Protein 2IV9 (pdb70)

Structure (mmCIF, N/CA/C/O backbone):
data_2IV9
#
_entry.id   2IV9
#
_cell.length_a   58.498
_cell.length_b   72.180
_cell.length_c   116.431
_cell.angle_alpha   90.00
_cell.angle_beta   90.00
_cell.angle_gamma   90.00
#
_symmetry.space_group_name_H-M   'P 21 21 21'
#
loop_
_entity.id
_entity.type
_entity.pdbx_description
1 polymer 'AP-2 COMPLEX SUBUNIT BETA-2'
2 polymer 'EPIDERMAL GROWTH FACTOR RECEPTOR SUBSTRATE 15 ISOFORM B'
3 non-polymer 'SULFATE ION'
4 water water
#
loop_
_atom_site.group_PDB
_atom_site.id
_atom_site.type_symbol
_atom_site.label_atom_id
_atom_site.label_alt_id
_atom_site.label_comp_id
_atom_site.label_asym_id
_atom_site.label_entity_id
_atom_site.label_seq_id
_atom_site.pdbx_PDB_ins_code
_atom_site.Cartn_x
_atom_site.Cartn_y
_atom_site.Cartn_z
_atom_site.occupancy
_atom_site.B_iso_or_equiv
_atom_site.auth_seq_id
_atom_site.auth_comp_id
_atom_site.auth_asym_id
_atom_site.auth_atom_id
_atom_site.pdbx_PDB_model_num
ATOM 1 N N . MET A 1 3 ? -9.746 15.217 -35.955 1.00 57.23 702 MET A N 1
ATOM 2 C CA . MET A 1 3 ? -10.957 15.754 -35.269 1.00 57.25 702 MET A CA 1
ATOM 3 C C . MET A 1 3 ? -12.173 14.900 -35.591 1.00 56.67 702 MET A C 1
ATOM 4 O O . MET A 1 3 ? -12.402 14.560 -36.747 1.00 56.58 702 MET A O 1
ATOM 9 N N . ALA A 1 4 ? -12.958 14.576 -34.567 1.00 56.17 703 ALA A N 1
ATOM 10 C CA . ALA A 1 4 ? -14.110 13.682 -34.718 1.00 55.39 703 ALA A CA 1
ATOM 11 C C . ALA A 1 4 ? -15.346 14.234 -34.009 1.00 54.93 703 ALA A C 1
ATOM 12 O O . ALA A 1 4 ? -15.210 14.939 -33.006 1.00 54.83 703 ALA A O 1
ATOM 14 N N . PRO A 1 5 ? -16.558 13.933 -34.533 1.00 54.40 704 PRO A N 1
ATOM 15 C CA . PRO A 1 5 ? -17.781 14.286 -33.804 1.00 53.89 704 PRO A CA 1
ATOM 16 C C . PRO A 1 5 ? -17.779 13.621 -32.428 1.00 53.32 704 PRO A C 1
ATOM 17 O O . PRO A 1 5 ? -17.409 12.447 -32.302 1.00 53.15 704 PRO A O 1
ATOM 21 N N . GLY A 1 6 ? -18.169 14.382 -31.409 1.00 52.31 705 GLY A N 1
ATOM 22 C CA . GLY A 1 6 ? -17.960 13.969 -30.031 1.00 50.75 705 GLY A CA 1
ATOM 23 C C . GLY A 1 6 ? -16.786 14.738 -29.447 1.00 49.78 705 GLY A C 1
ATOM 24 O O . GLY A 1 6 ? -16.813 15.137 -28.275 1.00 50.08 705 GLY A O 1
ATOM 25 N N . GLY A 1 7 ? -15.754 14.943 -30.269 1.00 48.10 706 GLY A N 1
ATOM 26 C CA . GLY A 1 7 ? -14.600 15.738 -29.877 1.00 46.10 706 GLY A CA 1
ATOM 27 C C . GLY A 1 7 ? -13.371 14.918 -29.550 1.00 44.76 706 GLY A C 1
ATOM 28 O O . GLY A 1 7 ? -13.230 13.776 -30.009 1.00 44.97 706 GLY A O 1
ATOM 29 N N . TYR A 1 8 ? -12.486 15.511 -28.752 1.00 42.89 707 TYR A N 1
ATOM 30 C CA . TYR A 1 8 ? -11.218 14.895 -28.411 1.00 41.41 707 TYR A CA 1
ATOM 31 C C . TYR A 1 8 ? -11.354 13.766 -27.389 1.00 40.06 707 TYR A C 1
ATOM 32 O O . TYR A 1 8 ? -11.848 13.970 -26.272 1.00 39.00 707 TYR A O 1
ATOM 41 N N . VAL A 1 9 ? -10.890 12.586 -27.789 1.00 38.58 708 VAL A N 1
ATOM 42 C CA . VAL A 1 9 ? -10.813 11.432 -26.905 1.00 37.38 708 VAL A CA 1
ATOM 43 C C . VAL A 1 9 ? -9.344 11.115 -26.678 1.00 37.18 708 VAL A C 1
ATOM 44 O O . VAL A 1 9 ? -8.590 10.928 -27.641 1.00 36.72 708 VAL A O 1
ATOM 48 N N . ALA A 1 10 ? -8.929 11.080 -25.411 1.00 36.11 709 ALA A N 1
ATOM 49 C CA . ALA A 1 10 ? -7.567 10.683 -25.074 1.00 36.16 709 ALA A CA 1
ATOM 50 C C . ALA A 1 10 ? -7.396 9.181 -25.303 1.00 35.99 709 ALA A C 1
ATOM 51 O O . ALA A 1 10 ? -8.355 8.422 -25.142 1.00 35.51 709 ALA A O 1
ATOM 53 N N . PRO A 1 11 ? -6.181 8.746 -25.709 1.00 35.99 710 PRO A N 1
ATOM 54 C CA . PRO A 1 11 ? -5.941 7.306 -25.794 1.00 35.98 710 PRO A CA 1
ATOM 55 C C . PRO A 1 11 ? -6.127 6.632 -24.436 1.00 35.30 710 PRO A C 1
ATOM 56 O O . PRO A 1 11 ? -5.968 7.282 -23.394 1.00 34.88 710 PRO A O 1
ATOM 60 N N . LYS A 1 12 ? -6.459 5.342 -24.465 1.00 34.80 711 LYS A N 1
ATOM 61 C CA . LYS A 1 12 ? -6.597 4.554 -23.252 1.00 34.49 711 LYS A CA 1
ATOM 62 C C . LYS A 1 12 ? -5.269 4.554 -22.494 1.00 34.39 711 LYS A C 1
ATOM 63 O O . LYS A 1 12 ? -4.194 4.459 -23.106 1.00 34.22 711 LYS A O 1
ATOM 69 N N . ALA A 1 13 ? -5.355 4.711 -21.177 1.00 32.84 712 ALA A N 1
ATOM 70 C CA . ALA A 1 13 ? -4.222 4.563 -20.273 1.00 32.64 712 ALA A CA 1
ATOM 71 C C . ALA A 1 13 ? -4.530 3.389 -19.344 1.00 32.41 712 ALA A C 1
ATOM 72 O O . ALA A 1 13 ? -5.700 3.146 -19.038 1.00 31.84 712 ALA A O 1
ATOM 74 N N . VAL A 1 14 ? -3.496 2.669 -18.896 1.00 32.00 713 VAL A N 1
ATOM 75 C CA . VAL A 1 14 ? -3.682 1.590 -17.920 1.00 31.82 713 VAL A CA 1
ATOM 76 C C . VAL A 1 14 ? -4.134 2.209 -16.600 1.00 31.49 713 VAL A C 1
ATOM 77 O O . VAL A 1 14 ? -3.442 3.051 -16.029 1.00 31.90 713 VAL A O 1
ATOM 81 N N . TRP A 1 15 ? -5.308 1.798 -16.139 1.00 30.17 714 TRP A N 1
ATOM 82 C CA . TRP A 1 15 ? -5.886 2.298 -14.889 1.00 29.89 714 TRP A CA 1
ATOM 83 C C . TRP A 1 15 ? -5.646 1.313 -13.749 1.00 29.62 714 TRP A C 1
ATOM 84 O O . TRP A 1 15 ? -5.404 1.720 -12.625 1.00 30.69 714 TRP A O 1
ATOM 95 N N . LEU A 1 16 ? -5.718 0.024 -14.062 1.00 30.53 715 LEU A N 1
ATOM 96 C CA . LEU A 1 16 ? -5.458 -1.048 -13.100 1.00 31.57 715 LEU A CA 1
ATOM 97 C C . LEU A 1 16 ? -4.510 -2.071 -13.747 1.00 32.31 715 LEU A C 1
ATOM 98 O O . LEU A 1 16 ? -4.921 -2.829 -14.636 1.00 32.68 715 LEU A O 1
ATOM 103 N N . PRO A 1 17 ? -3.234 -2.072 -13.326 1.00 33.77 716 PRO A N 1
ATOM 104 C CA . PRO A 1 17 ? -2.244 -3.024 -13.857 1.00 34.88 716 PRO A CA 1
ATOM 105 C C . PRO A 1 17 ? -2.522 -4.446 -13.357 1.00 35.86 716 PRO A C 1
ATOM 106 O O . PRO A 1 17 ? -2.922 -4.622 -12.207 1.00 36.21 716 PRO A O 1
ATOM 110 N N . ALA A 1 18 ? -2.326 -5.447 -14.215 1.00 37.37 717 ALA A N 1
ATOM 111 C CA . ALA A 1 18 ? -2.553 -6.855 -13.850 1.00 38.46 717 ALA A CA 1
ATOM 112 C C . ALA A 1 18 ? -1.823 -7.219 -12.560 1.00 39.56 717 ALA A C 1
ATOM 113 O O . ALA A 1 18 ? -2.304 -8.016 -11.754 1.00 40.02 717 ALA A O 1
ATOM 115 N N . VAL A 1 19 ? -0.671 -6.591 -12.371 1.00 41.10 718 VAL A N 1
ATOM 116 C CA . VAL A 1 19 ? 0.191 -6.794 -11.207 1.00 42.59 718 VAL A CA 1
ATOM 117 C C . VAL A 1 19 ? -0.486 -6.392 -9.890 1.00 43.07 718 VAL A C 1
ATOM 118 O O . VAL A 1 19 ? -0.235 -7.004 -8.848 1.00 43.44 718 VAL A O 1
ATOM 122 N N . LYS A 1 20 ? -1.339 -5.369 -9.936 1.00 43.22 719 LYS A N 1
ATOM 123 C CA . LYS A 1 20 ? -2.019 -4.906 -8.731 1.00 43.22 719 LYS A CA 1
ATOM 124 C C . LYS A 1 20 ? -3.374 -5.565 -8.513 1.00 43.08 719 LYS A C 1
ATOM 125 O O . LYS A 1 20 ? -4.008 -5.320 -7.487 1.00 43.63 719 LYS A O 1
ATOM 131 N N . ALA A 1 21 ? -3.813 -6.405 -9.454 1.00 42.52 720 ALA A N 1
ATOM 132 C CA . ALA A 1 21 ? -5.167 -6.972 -9.405 1.00 42.37 720 ALA A CA 1
ATOM 133 C C . ALA A 1 21 ? -5.239 -8.461 -9.727 1.00 42.05 720 ALA A C 1
ATOM 134 O O . ALA A 1 21 ? -6.221 -8.950 -10.302 1.00 41.63 720 ALA A O 1
ATOM 136 N N . LYS A 1 22 ? -4.185 -9.176 -9.344 1.00 42.22 721 LYS A N 1
ATOM 137 C CA . LYS A 1 22 ? -4.128 -10.626 -9.469 1.00 42.36 721 LYS A CA 1
ATOM 138 C C . LYS A 1 22 ? -4.447 -11.082 -10.896 1.00 41.45 721 LYS A C 1
ATOM 139 O O . LYS A 1 22 ? -5.175 -12.054 -11.104 1.00 41.86 721 LYS A O 1
ATOM 145 N N . GLY A 1 23 ? -3.901 -10.368 -11.880 1.00 40.38 722 GLY A N 1
ATOM 146 C CA . GLY A 1 23 ? -4.063 -10.753 -13.281 1.00 38.83 722 GLY A CA 1
ATOM 147 C C . GLY A 1 23 ? -5.041 -9.918 -14.090 1.00 38.07 722 GLY A C 1
ATOM 148 O O . GLY A 1 23 ? -4.981 -9.918 -15.328 1.00 37.70 722 GLY A O 1
ATOM 149 N N . LEU A 1 24 ? -5.948 -9.212 -13.412 1.00 36.25 723 LEU A N 1
ATOM 150 C CA . LEU A 1 24 ? -6.902 -8.352 -14.117 1.00 35.23 723 LEU A CA 1
ATOM 151 C C . LEU A 1 24 ? -6.239 -7.031 -14.496 1.00 34.59 723 LEU A C 1
ATOM 152 O O . LEU A 1 24 ? -5.774 -6.294 -13.613 1.00 34.62 723 LEU A O 1
ATOM 157 N N . GLU A 1 25 ? -6.196 -6.741 -15.801 1.00 33.62 724 GLU A N 1
ATOM 158 C CA . GLU A 1 25 ? -5.715 -5.450 -16.301 1.00 33.10 724 GLU A CA 1
ATOM 159 C C . GLU A 1 25 ? -6.851 -4.628 -16.912 1.00 31.74 724 GLU A C 1
ATOM 160 O O . GLU A 1 25 ? -7.573 -5.105 -17.786 1.00 31.89 724 GLU A O 1
ATOM 166 N N . ILE A 1 26 ? -7.006 -3.397 -16.440 1.00 31.06 725 ILE A N 1
ATOM 167 C CA . ILE A 1 26 ? -8.013 -2.494 -16.999 1.00 30.10 725 ILE A CA 1
ATOM 168 C C . ILE A 1 26 ? -7.357 -1.222 -17.521 1.00 29.19 725 ILE A C 1
ATOM 169 O O . ILE A 1 26 ? -6.637 -0.538 -16.786 1.00 28.48 725 ILE A O 1
ATOM 174 N N . SER A 1 27 ? -7.621 -0.924 -18.790 1.00 28.91 726 SER A N 1
ATOM 175 C CA A SER A 1 27 ? -7.214 0.339 -19.400 0.50 28.80 726 SER A CA 1
ATOM 176 C CA B SER A 1 27 ? -7.222 0.352 -19.382 0.50 28.95 726 SER A CA 1
ATOM 177 C C . SER A 1 27 ? -8.462 1.090 -19.854 1.00 28.77 726 SER A C 1
ATOM 178 O O . SER A 1 27 ? -9.461 0.474 -20.197 1.00 28.92 726 SER A O 1
ATOM 183 N N . GLY A 1 28 ? -8.397 2.412 -19.863 1.00 27.80 727 GLY A N 1
ATOM 184 C CA . GLY A 1 28 ? -9.602 3.166 -20.157 1.00 27.52 727 GLY A CA 1
ATOM 185 C C . GLY A 1 28 ? -9.424 4.582 -20.634 1.00 26.77 727 GLY A C 1
ATOM 186 O O . GLY A 1 28 ? -8.326 5.155 -20.583 1.00 26.99 727 GLY A O 1
ATOM 187 N N . THR A 1 29 ? -10.547 5.142 -21.074 1.00 26.03 728 THR A N 1
ATOM 188 C CA . THR A 1 29 ? -10.650 6.533 -21.461 1.00 25.79 728 THR A CA 1
ATOM 189 C C . THR A 1 29 ? -12.131 6.937 -21.302 1.00 25.17 728 THR A C 1
ATOM 190 O O . THR A 1 29 ? -12.974 6.105 -20.947 1.00 25.42 728 THR A O 1
ATOM 194 N N . PHE A 1 30 ? -12.441 8.201 -21.551 1.00 25.71 729 PHE A N 1
ATOM 195 C CA . PHE A 1 30 ? -13.830 8.675 -21.470 1.00 25.10 729 PHE A CA 1
ATOM 196 C C . PHE A 1 30 ? -14.204 9.292 -22.810 1.00 25.62 729 PHE A C 1
ATOM 197 O O . PHE A 1 30 ? -13.367 9.905 -23.474 1.00 24.62 729 PHE A O 1
ATOM 205 N N . THR A 1 31 ? -15.463 9.141 -23.200 1.00 27.17 730 THR A N 1
ATOM 206 C CA . THR A 1 31 ? -15.988 9.786 -24.412 1.00 29.00 730 THR A CA 1
ATOM 207 C C . THR A 1 31 ? -17.299 10.523 -24.113 1.00 30.22 730 THR A C 1
ATOM 208 O O . THR A 1 31 ? -17.963 10.250 -23.106 1.00 28.33 730 THR A O 1
ATOM 212 N N . HIS A 1 32 ? -17.659 11.442 -25.013 1.00 32.36 731 HIS A N 1
ATOM 213 C CA . HIS A 1 32 ? -18.945 12.128 -24.992 1.00 35.00 731 HIS A CA 1
ATOM 214 C C . HIS A 1 32 ? -19.453 12.098 -26.432 1.00 37.07 731 HIS A C 1
ATOM 215 O O . HIS A 1 32 ? -18.917 12.794 -27.304 1.00 37.65 731 HIS A O 1
ATOM 222 N N . ARG A 1 33 ? -20.442 11.246 -26.686 1.00 39.25 732 ARG A N 1
ATOM 223 C CA . ARG A 1 33 ? -20.939 11.001 -28.045 1.00 42.03 732 ARG A CA 1
ATOM 224 C C . ARG A 1 33 ? -22.452 11.114 -28.091 1.00 43.30 732 ARG A C 1
ATOM 225 O O . ARG A 1 33 ? -23.152 10.323 -27.457 1.00 44.07 732 ARG A O 1
ATOM 230 N N . GLN A 1 34 ? -22.945 12.099 -28.844 1.00 44.99 733 GLN A N 1
ATOM 231 C CA . GLN A 1 34 ? -24.387 12.299 -29.101 1.00 45.85 733 GLN A CA 1
ATOM 232 C C . GLN A 1 34 ? -25.231 12.412 -27.822 1.00 45.57 733 GLN A C 1
ATOM 233 O O . GLN A 1 34 ? -26.249 11.721 -27.678 1.00 45.77 733 GLN A O 1
ATOM 239 N N . GLY A 1 35 ? -24.805 13.284 -26.907 1.00 44.74 734 GLY A N 1
ATOM 240 C CA . GLY A 1 35 ? -25.465 13.436 -25.609 1.00 43.67 734 GLY A CA 1
ATOM 241 C C . GLY A 1 35 ? -24.878 12.585 -24.480 1.00 42.65 734 GLY A C 1
ATOM 242 O O . GLY A 1 35 ? -24.748 13.051 -23.340 1.00 44.23 734 GLY A O 1
ATOM 243 N N . HIS A 1 36 ? -24.490 11.350 -24.795 1.00 40.43 735 HIS A N 1
ATOM 244 C CA . HIS A 1 36 ? -24.127 10.373 -23.773 1.00 37.43 735 HIS A CA 1
ATOM 245 C C . HIS A 1 36 ? -22.637 10.353 -23.429 1.00 34.93 735 HIS A C 1
ATOM 246 O O . HIS A 1 36 ? -21.785 10.474 -24.304 1.00 33.67 735 HIS A O 1
ATOM 253 N N . ILE A 1 37 ? -22.356 10.176 -22.144 1.00 32.02 736 ILE A N 1
ATOM 254 C CA . ILE A 1 37 ? -20.996 10.014 -21.626 1.00 30.41 736 ILE A CA 1
ATOM 255 C C . ILE A 1 37 ? -20.737 8.529 -21.412 1.00 29.53 736 ILE A C 1
ATOM 256 O O . ILE A 1 37 ? -21.621 7.799 -20.930 1.00 28.25 736 ILE A O 1
ATOM 261 N N . TYR A 1 38 ? -19.530 8.089 -21.780 1.00 28.46 737 TYR A N 1
ATOM 262 C CA . TYR A 1 38 ? -19.118 6.703 -21.595 1.00 28.88 737 TYR A CA 1
ATOM 263 C C . TYR A 1 38 ? -17.731 6.605 -21.000 1.00 28.02 737 TYR A C 1
ATOM 264 O O . TYR A 1 38 ? -16.858 7.437 -21.297 1.00 27.73 737 TYR A O 1
ATOM 273 N N . MET A 1 39 ? -17.559 5.583 -20.166 1.00 27.63 738 MET A N 1
ATOM 274 C CA . MET A 1 39 ? -16.266 5.085 -19.750 1.00 28.58 738 MET A CA 1
ATOM 275 C C . MET A 1 39 ? -15.980 3.879 -20.658 1.00 28.56 738 MET A C 1
ATOM 276 O O . MET A 1 39 ? -16.637 2.834 -20.556 1.00 27.90 738 MET A O 1
ATOM 281 N N . GLU A 1 40 ? -15.025 4.062 -21.567 1.00 29.05 739 GLU A N 1
ATOM 282 C CA A GLU A 1 40 ? -14.633 3.043 -22.549 0.50 29.73 739 GLU A CA 1
ATOM 283 C CA B GLU A 1 40 ? -14.667 3.018 -22.527 0.50 29.78 739 GLU A CA 1
ATOM 284 C C . GLU A 1 40 ? -13.414 2.306 -22.028 1.00 29.95 739 GLU A C 1
ATOM 285 O O . GLU A 1 40 ? -12.350 2.900 -21.888 1.00 30.28 739 GLU A O 1
ATOM 296 N N . MET A 1 41 ? -13.577 1.024 -21.747 1.00 30.83 740 MET A N 1
ATOM 297 C CA . MET A 1 41 ? -12.569 0.244 -21.074 1.00 32.37 740 MET A CA 1
ATOM 298 C C . MET A 1 41 ? -12.196 -0.985 -21.861 1.00 32.62 740 MET A C 1
ATOM 299 O O . MET A 1 41 ? -12.959 -1.478 -22.684 1.00 32.84 740 MET A O 1
ATOM 304 N N . ASN A 1 42 ? -11.005 -1.482 -21.575 1.00 33.64 741 ASN A N 1
ATOM 305 C CA . ASN A 1 42 ? -10.588 -2.780 -22.047 1.00 34.27 741 ASN A CA 1
ATOM 306 C C . ASN A 1 42 ? -10.191 -3.577 -20.810 1.00 33.81 741 ASN A C 1
ATOM 307 O O . ASN A 1 42 ? -9.396 -3.107 -19.998 1.00 34.03 741 ASN A O 1
ATOM 312 N N . PHE A 1 43 ? -10.797 -4.747 -20.643 1.00 33.34 742 PHE A N 1
ATOM 313 C CA . PHE A 1 43 ? -10.481 -5.655 -19.556 1.00 33.44 742 PHE A CA 1
ATOM 314 C C . PHE A 1 43 ? -9.627 -6.778 -20.133 1.00 33.94 742 PHE A C 1
ATOM 315 O O . PHE A 1 43 ? -10.033 -7.420 -21.089 1.00 33.91 742 PHE A O 1
ATOM 323 N N . THR A 1 44 ? -8.463 -7.025 -19.549 1.00 34.87 743 THR A N 1
ATOM 324 C CA . THR A 1 44 ? -7.636 -8.139 -19.997 1.00 35.89 743 THR A CA 1
ATOM 325 C C . THR A 1 44 ? -7.320 -9.073 -18.842 1.00 36.20 743 THR A C 1
ATOM 326 O O . THR A 1 44 ? -6.868 -8.642 -17.782 1.00 35.71 743 THR A O 1
ATOM 330 N N . ASN A 1 45 ? -7.569 -10.357 -19.070 1.00 37.34 744 ASN A N 1
ATOM 331 C CA . ASN A 1 45 ? -7.278 -11.395 -18.093 1.00 38.93 744 ASN A CA 1
ATOM 332 C C . ASN A 1 45 ? -5.872 -11.964 -18.315 1.00 40.40 744 ASN A C 1
ATOM 333 O O . ASN A 1 45 ? -5.649 -12.722 -19.255 1.00 40.75 744 ASN A O 1
ATOM 338 N N . LYS A 1 46 ? -4.935 -11.587 -17.452 1.00 41.91 745 LYS A N 1
ATOM 339 C CA . LYS A 1 46 ? -3.561 -12.094 -17.523 1.00 43.75 745 LYS A CA 1
ATOM 340 C C . LYS A 1 46 ? -3.271 -13.177 -16.486 1.00 44.76 745 LYS A C 1
ATOM 341 O O . LYS A 1 46 ? -2.105 -13.471 -16.196 1.00 45.23 745 LYS A O 1
ATOM 347 N N . ALA A 1 47 ? -4.326 -13.767 -15.934 1.00 45.90 746 ALA A N 1
ATOM 348 C CA . ALA A 1 47 ? -4.191 -14.906 -15.030 1.00 47.10 746 ALA A CA 1
ATOM 349 C C . ALA A 1 47 ? -4.352 -16.227 -15.788 1.00 47.82 746 ALA A C 1
ATOM 350 O O . ALA A 1 47 ? -4.633 -16.241 -16.999 1.00 48.26 746 ALA A O 1
ATOM 352 N N . LEU A 1 48 ? -4.185 -17.333 -15.069 1.00 48.74 747 LEU A N 1
ATOM 353 C CA . LEU A 1 48 ? -4.271 -18.673 -15.657 1.00 49.50 747 LEU A CA 1
ATOM 354 C C . LEU A 1 48 ? -5.662 -19.287 -15.462 1.00 50.03 747 LEU A C 1
ATOM 355 O O . LEU A 1 48 ? -5.971 -20.345 -16.028 1.00 50.47 747 LEU A O 1
ATOM 360 N N . GLN A 1 49 ? -6.497 -18.596 -14.682 1.00 50.25 748 GLN A N 1
ATOM 361 C CA . GLN A 1 49 ? -7.877 -18.996 -14.417 1.00 50.18 748 GLN A CA 1
ATOM 362 C C . GLN A 1 49 ? -8.835 -17.943 -14.991 1.00 49.62 748 GLN A C 1
ATOM 363 O O . GLN A 1 49 ? -8.490 -16.758 -15.074 1.00 49.08 748 GLN A O 1
ATOM 369 N N . HIS A 1 50 ? -10.025 -18.383 -15.400 1.00 48.75 749 HIS A N 1
ATOM 370 C CA . HIS A 1 50 ? -11.006 -17.485 -15.997 1.00 48.00 749 HIS A CA 1
ATOM 371 C C . HIS A 1 50 ? -11.675 -16.573 -14.963 1.00 46.64 749 HIS A C 1
ATOM 372 O O . HIS A 1 50 ? -11.627 -16.832 -13.757 1.00 46.36 749 HIS A O 1
ATOM 379 N N . MET A 1 51 ? -12.285 -15.501 -15.457 1.00 44.89 750 MET A N 1
ATOM 380 C CA . MET A 1 51 ? -12.845 -14.463 -14.607 1.00 43.29 750 MET A CA 1
ATOM 381 C C . MET A 1 51 ? -14.312 -14.275 -14.899 1.00 42.66 750 MET A C 1
ATOM 382 O O . MET A 1 51 ? -14.723 -14.291 -16.056 1.00 42.90 750 MET A O 1
ATOM 387 N N . THR A 1 52 ? -15.101 -14.106 -13.840 1.00 42.06 751 THR A N 1
ATOM 388 C CA . THR A 1 52 ? -16.550 -13.941 -13.950 1.00 41.51 751 THR A CA 1
ATOM 389 C C . THR A 1 52 ? -17.034 -12.980 -12.865 1.00 40.46 751 THR A C 1
ATOM 390 O O . THR A 1 52 ? -16.228 -12.452 -12.088 1.00 40.20 751 THR A O 1
ATOM 394 N N . ASP A 1 53 ? -18.355 -12.786 -12.817 1.00 39.34 752 ASP A N 1
ATOM 395 C CA . ASP A 1 53 ? -19.038 -12.021 -11.771 1.00 38.58 752 ASP A CA 1
ATOM 396 C C . ASP A 1 53 ? -18.534 -10.575 -11.669 1.00 36.94 752 ASP A C 1
ATOM 397 O O . ASP A 1 53 ? -18.307 -10.060 -10.574 1.00 36.87 752 ASP A O 1
ATOM 402 N N . PHE A 1 54 ? -18.365 -9.939 -12.823 1.00 35.22 753 PHE A N 1
ATOM 403 C CA . PHE A 1 54 ? -17.845 -8.585 -12.885 1.00 33.47 753 PHE A CA 1
ATOM 404 C C . PHE A 1 54 ? -18.895 -7.566 -12.456 1.00 31.92 753 PHE A C 1
ATOM 405 O O . PHE A 1 54 ? -20.075 -7.669 -12.823 1.00 30.70 753 PHE A O 1
ATOM 413 N N . ALA A 1 55 ? -18.440 -6.580 -11.694 1.00 30.11 754 ALA A N 1
ATOM 414 C CA . ALA A 1 55 ? -19.274 -5.455 -11.261 1.00 28.58 754 ALA A CA 1
ATOM 415 C C . 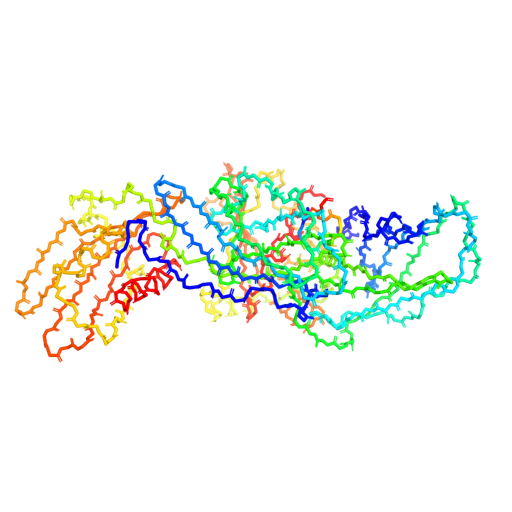ALA A 1 55 ? -18.391 -4.243 -10.961 1.00 28.04 754 ALA A C 1
ATOM 416 O O . ALA A 1 55 ? -17.212 -4.388 -10.612 1.00 27.67 754 ALA A O 1
ATOM 418 N N . ILE A 1 56 ? -18.981 -3.064 -11.088 1.00 26.77 755 ILE A N 1
ATOM 419 C CA . ILE A 1 56 ? -18.279 -1.813 -10.911 1.00 27.13 755 ILE A CA 1
ATOM 420 C C . ILE A 1 56 ? -19.106 -0.886 -10.034 1.00 27.64 755 ILE A C 1
ATOM 421 O O . ILE A 1 56 ? -20.349 -0.954 -10.052 1.00 27.55 755 ILE A O 1
ATOM 426 N N . GLN A 1 57 ? -18.409 -0.065 -9.243 1.00 27.22 756 GLN A N 1
ATOM 427 C CA . GLN A 1 57 ? -19.001 1.058 -8.539 1.00 27.47 756 GLN A CA 1
ATOM 428 C C . GLN A 1 57 ? -18.019 2.225 -8.485 1.00 26.10 756 GLN A C 1
ATOM 429 O O . GLN A 1 57 ? -16.796 2.022 -8.436 1.00 26.19 756 GLN A O 1
ATOM 435 N N . PHE A 1 58 ? -18.566 3.431 -8.471 1.00 24.43 757 PHE A N 1
ATOM 436 C CA . PHE A 1 58 ? -17.784 4.658 -8.324 1.00 23.43 757 PHE A CA 1
ATOM 437 C C . PHE A 1 58 ? -17.998 5.259 -6.945 1.00 23.58 757 PHE A C 1
ATOM 438 O O . PHE A 1 58 ? -19.138 5.312 -6.436 1.00 21.63 757 PHE A O 1
ATOM 446 N N . ASN A 1 59 ? -16.928 5.779 -6.346 1.00 22.96 758 ASN A N 1
ATOM 447 C CA . ASN A 1 59 ? -17.105 6.625 -5.181 1.00 23.03 758 ASN A CA 1
ATOM 448 C C . ASN A 1 59 ? -17.810 7.925 -5.554 1.00 23.08 758 ASN A C 1
ATOM 449 O O . ASN A 1 59 ? -17.696 8.390 -6.683 1.00 22.76 758 ASN A O 1
ATOM 454 N N . LYS A 1 60 ? -18.523 8.528 -4.597 1.00 23.19 759 LYS A N 1
ATOM 455 C CA . LYS A 1 60 ? -19.041 9.901 -4.760 1.00 24.31 759 LYS A CA 1
ATOM 456 C C . LYS A 1 60 ? -17.908 10.781 -5.294 1.00 23.14 759 LYS A C 1
ATOM 457 O O . LYS A 1 60 ? -16.743 10.559 -4.967 1.00 23.95 759 LYS A O 1
ATOM 463 N N . ASN A 1 61 ? -18.248 11.761 -6.121 1.00 22.74 760 ASN A N 1
ATOM 464 C CA . ASN A 1 61 ? -17.225 12.529 -6.825 1.00 21.92 760 ASN A CA 1
ATOM 465 C C . ASN A 1 61 ? -17.728 13.932 -7.165 1.00 21.67 760 ASN A C 1
ATOM 466 O O . ASN A 1 61 ? -18.892 14.248 -6.931 1.00 20.74 760 ASN A O 1
ATOM 471 N N . SER A 1 62 ? -16.857 14.792 -7.693 1.00 20.47 761 SER A N 1
ATOM 472 C CA . SER A 1 62 ? -17.156 16.226 -7.726 1.00 21.89 761 SER A CA 1
ATOM 473 C C . SER A 1 62 ? -18.339 16.579 -8.603 1.00 21.56 761 SER A C 1
ATOM 474 O O . SER A 1 62 ? -19.100 17.506 -8.287 1.00 22.07 761 SER A O 1
ATOM 477 N N . PHE A 1 63 ? -18.493 15.839 -9.695 1.00 21.08 762 PHE A N 1
ATOM 478 C CA . PHE A 1 63 ? -19.540 16.129 -10.674 1.00 21.82 762 PHE A CA 1
ATOM 479 C C . PHE A 1 63 ? -20.710 15.098 -10.666 1.00 21.47 762 PHE A C 1
ATOM 480 O O . PHE A 1 63 ? -21.531 15.071 -11.580 1.00 22.15 762 PHE A O 1
ATOM 488 N N . GLY A 1 64 ? -20.758 14.261 -9.635 1.00 20.91 763 GLY A N 1
ATOM 489 C CA . GLY A 1 64 ? -21.857 13.274 -9.465 1.00 20.72 763 GLY A CA 1
ATOM 490 C C . GLY A 1 64 ? -21.891 12.210 -10.538 1.00 20.88 763 GLY A C 1
ATOM 491 O O . GLY A 1 64 ? -22.957 11.654 -10.887 1.00 20.71 763 GLY A O 1
ATOM 492 N N . VAL A 1 65 ? -20.722 11.891 -11.071 1.00 19.80 764 VAL A N 1
ATOM 493 C CA . VAL A 1 65 ? -20.633 10.868 -12.110 1.00 20.91 764 VAL A CA 1
ATOM 494 C C . VAL A 1 65 ? -20.893 9.476 -11.514 1.00 20.88 764 VAL A C 1
ATOM 495 O O . VAL A 1 65 ? -20.374 9.156 -10.440 1.00 21.37 764 VAL A O 1
ATOM 499 N N . ILE A 1 66 ? -21.658 8.651 -12.240 1.00 21.24 765 ILE A N 1
ATOM 500 C CA . ILE A 1 66 ? -22.075 7.318 -11.778 1.00 22.45 765 ILE A CA 1
ATOM 501 C C . ILE A 1 66 ? -22.462 6.492 -13.026 1.00 22.65 765 ILE A C 1
ATOM 502 O O . ILE A 1 66 ? -22.939 7.074 -13.982 1.00 22.31 765 ILE A O 1
ATOM 507 N N . PRO A 1 67 ? -22.204 5.159 -13.039 1.00 23.57 766 PRO A N 1
ATOM 508 C CA . PRO A 1 67 ? -22.696 4.355 -14.163 1.00 24.53 766 PRO A CA 1
ATOM 509 C C . PRO A 1 67 ? -24.233 4.355 -14.244 1.00 25.79 766 PRO A C 1
ATOM 510 O O . PRO A 1 67 ? -24.932 4.436 -13.207 1.00 24.81 766 PRO A O 1
ATOM 514 N N . SER A 1 68 ? -24.734 4.272 -15.472 1.00 27.64 767 SER A N 1
ATOM 515 C CA . SER A 1 68 ? -26.171 4.257 -15.741 1.00 28.90 767 SER A CA 1
ATOM 516 C C . SER A 1 68 ? -26.733 2.830 -15.731 1.00 30.36 767 SER A C 1
ATOM 517 O O . SER A 1 68 ? -27.953 2.647 -15.632 1.00 29.40 767 SER A O 1
ATOM 520 N N . THR A 1 69 ? -25.841 1.846 -15.846 1.00 31.48 768 THR A N 1
ATOM 521 C CA . THR A 1 69 ? -26.199 0.427 -15.871 1.00 33.47 768 THR A CA 1
ATOM 522 C C . THR A 1 69 ? -25.125 -0.398 -15.197 1.00 34.49 768 THR A C 1
ATOM 523 O O . THR A 1 69 ? -23.974 0.064 -15.067 1.00 33.97 768 THR A O 1
ATOM 527 N N . PRO A 1 70 ? -25.484 -1.632 -14.783 1.00 35.40 769 PRO A N 1
ATOM 528 C CA . PRO A 1 70 ? -24.487 -2.562 -14.276 1.00 36.80 769 PRO A CA 1
ATOM 529 C C . PRO A 1 70 ? -23.562 -2.959 -15.395 1.00 38.09 769 PRO A C 1
ATOM 530 O O . PRO A 1 70 ? -23.935 -2.893 -16.565 1.00 38.09 769 PRO A O 1
ATOM 534 N N . LEU A 1 71 ? -22.352 -3.346 -15.024 1.00 40.48 770 LEU A N 1
ATOM 535 C CA . LEU A 1 71 ? -21.436 -3.977 -15.939 1.00 42.98 770 LEU A CA 1
ATOM 536 C C . LEU A 1 71 ? -22.077 -5.323 -16.288 1.00 45.19 770 LEU A C 1
ATOM 537 O O . LEU A 1 71 ? -22.454 -6.098 -15.393 1.00 45.94 770 LEU A O 1
ATOM 542 N N . ALA A 1 72 ? -22.264 -5.571 -17.578 1.00 47.16 771 ALA A N 1
ATOM 543 C CA . ALA A 1 72 ? -22.879 -6.822 -18.017 1.00 49.31 771 ALA A CA 1
ATOM 544 C C . ALA A 1 72 ? -21.953 -7.574 -18.965 1.00 50.64 771 ALA A C 1
ATOM 545 O O . ALA A 1 72 ? -21.992 -7.398 -20.191 1.00 51.50 771 ALA A O 1
ATOM 547 N N . ILE A 1 73 ? -21.093 -8.387 -18.371 1.00 51.79 772 ILE A N 1
ATOM 548 C CA . ILE A 1 73 ? -20.221 -9.271 -19.119 1.00 52.50 772 ILE A CA 1
ATOM 549 C C . ILE A 1 73 ? -20.777 -10.678 -18.876 1.00 53.32 772 ILE A C 1
ATOM 550 O O . ILE A 1 73 ? -20.543 -11.295 -17.830 1.00 53.42 772 ILE A O 1
ATOM 555 N N . HIS A 1 74 ? -21.559 -11.155 -19.840 1.00 53.92 773 HIS A N 1
ATOM 556 C CA . HIS A 1 74 ? -22.313 -12.394 -19.669 1.00 54.62 773 HIS A CA 1
ATOM 557 C C . HIS A 1 74 ? -21.533 -13.650 -20.055 1.00 54.12 773 HIS A C 1
ATOM 558 O O . HIS A 1 74 ? -22.016 -14.765 -19.861 1.00 54.58 773 HIS A O 1
ATOM 565 N N . THR A 1 75 ? -20.330 -13.465 -20.590 1.00 53.43 774 THR A N 1
ATOM 566 C CA . THR A 1 75 ? -19.432 -14.584 -20.897 1.00 52.73 774 THR A CA 1
ATOM 567 C C . THR A 1 75 ? -18.197 -14.501 -19.992 1.00 51.75 774 THR A C 1
ATOM 568 O O . THR A 1 75 ? -17.682 -13.401 -19.757 1.00 51.56 774 THR A O 1
ATOM 572 N N . PRO A 1 76 ? -17.738 -15.652 -19.455 1.00 50.66 775 PRO A N 1
ATOM 573 C CA . PRO A 1 76 ? -16.468 -15.701 -18.726 1.00 49.81 775 PRO A CA 1
ATOM 574 C C . PRO A 1 76 ? -15.294 -15.138 -19.535 1.00 48.93 775 PRO A C 1
ATOM 575 O O . PRO A 1 76 ? -15.171 -15.407 -20.732 1.00 48.26 775 PRO A O 1
ATOM 579 N N . LEU A 1 77 ? -14.456 -14.352 -18.869 1.00 47.96 776 LEU A N 1
ATOM 580 C CA . LEU A 1 77 ? -13.244 -13.816 -19.471 1.00 47.55 776 LEU A CA 1
ATOM 581 C C . LEU A 1 77 ? -12.104 -14.829 -19.309 1.00 47.74 776 LEU A C 1
ATOM 582 O O . LEU A 1 77 ? -11.549 -14.992 -18.218 1.00 47.13 776 LEU A O 1
ATOM 587 N N . MET A 1 78 ? -11.770 -15.507 -20.406 1.00 48.24 777 MET A N 1
ATOM 588 C CA . MET A 1 78 ? -10.759 -16.572 -20.393 1.00 48.64 777 MET A CA 1
ATOM 589 C C . MET A 1 78 ? -9.345 -16.031 -20.207 1.00 48.52 777 MET A C 1
ATOM 590 O O . MET A 1 78 ? -9.097 -14.853 -20.476 1.00 48.47 777 MET A O 1
ATOM 595 N N . PRO A 1 79 ? -8.411 -16.885 -19.735 1.00 48.59 778 PRO A N 1
ATOM 596 C CA . PRO A 1 79 ? -7.006 -16.496 -19.659 1.00 48.69 778 PRO A CA 1
ATOM 597 C C . PRO A 1 79 ? -6.488 -15.924 -20.979 1.00 48.92 778 PRO A C 1
ATOM 598 O O . PRO A 1 79 ? -6.721 -16.501 -22.043 1.00 49.03 778 PRO A O 1
ATOM 602 N N . ASN A 1 80 ? -5.814 -14.779 -20.886 1.00 49.17 779 ASN A N 1
ATOM 603 C CA . ASN A 1 80 ? -5.237 -14.073 -22.033 1.00 49.32 779 ASN A CA 1
ATOM 604 C C . ASN A 1 80 ? -6.262 -13.420 -22.961 1.00 48.97 779 ASN A C 1
ATOM 605 O O . ASN A 1 80 ? -5.895 -12.846 -23.985 1.00 49.37 779 ASN A O 1
ATOM 610 N N . GLN A 1 81 ? -7.541 -13.511 -22.604 1.00 48.67 780 GLN A N 1
ATOM 611 C CA . GLN A 1 81 ? -8.615 -12.862 -23.355 1.00 48.24 780 GLN A CA 1
ATOM 612 C C . GLN A 1 81 ? -8.713 -11.369 -23.017 1.00 47.59 780 GLN A C 1
ATOM 613 O O . GLN A 1 81 ? -8.410 -10.954 -21.898 1.00 47.16 780 GLN A O 1
ATOM 619 N N . SER A 1 82 ? -9.155 -10.584 -23.997 1.00 46.55 781 SER A N 1
ATOM 620 C CA . SER A 1 82 ? -9.323 -9.147 -23.853 1.00 45.90 781 SER A CA 1
ATOM 621 C C . SER A 1 82 ? -10.695 -8.740 -24.396 1.00 45.26 781 SER A C 1
ATOM 622 O O . SER A 1 82 ? -11.081 -9.146 -25.496 1.00 44.88 781 SER A O 1
ATOM 625 N N . ILE A 1 83 ? -11.446 -7.962 -23.617 1.00 44.38 782 ILE A N 1
ATOM 626 C CA . ILE A 1 83 ? -12.748 -7.467 -24.079 1.00 43.50 782 ILE A CA 1
ATOM 627 C C . ILE A 1 83 ? -12.874 -5.943 -23.986 1.00 42.84 782 ILE A C 1
ATOM 628 O O . ILE A 1 83 ? -12.367 -5.324 -23.048 1.00 42.53 782 ILE A O 1
ATOM 633 N N . ASP A 1 84 ? -13.527 -5.350 -24.982 1.00 42.21 783 ASP A N 1
ATOM 634 C CA . ASP A 1 84 ? -13.870 -3.926 -24.950 1.00 41.66 783 ASP A CA 1
ATOM 635 C C . ASP A 1 84 ? -15.235 -3.748 -24.285 1.00 40.74 783 ASP A C 1
ATOM 636 O O . ASP A 1 84 ? -16.206 -4.425 -24.651 1.00 40.05 783 ASP A O 1
ATOM 641 N N . VAL A 1 85 ? -15.296 -2.848 -23.304 1.00 39.32 784 VAL A N 1
ATOM 642 C CA . VAL A 1 85 ? -16.520 -2.591 -22.538 1.00 38.60 784 VAL A CA 1
ATOM 643 C C . VAL A 1 85 ? -16.836 -1.096 -22.601 1.00 37.59 784 VAL A C 1
ATOM 644 O O . VAL A 1 85 ? -15.981 -0.267 -22.283 1.00 37.45 784 VAL A O 1
ATOM 648 N N . SER A 1 86 ? -18.061 -0.775 -23.013 1.00 36.47 785 SER A N 1
ATOM 649 C CA . SER A 1 86 ? -18.550 0.590 -23.075 1.00 35.45 785 SER A CA 1
ATOM 650 C C . SER A 1 86 ? -19.573 0.813 -21.958 1.00 34.31 785 SER A C 1
ATOM 651 O O . SER A 1 86 ? -20.681 0.269 -22.005 1.00 34.17 785 SER A O 1
ATOM 654 N N . LEU A 1 87 ? -19.204 1.592 -20.946 1.00 31.42 786 LEU A N 1
ATOM 655 C CA . LEU A 1 87 ? -20.060 1.759 -19.777 1.00 29.55 786 LEU A CA 1
ATOM 656 C C . LEU A 1 87 ? -20.701 3.142 -19.794 1.00 28.38 786 LEU A C 1
ATOM 657 O O . LEU A 1 87 ? -19.990 4.134 -19.622 1.00 27.44 786 LEU A O 1
ATOM 662 N N . PRO A 1 88 ? -22.042 3.217 -19.999 1.00 27.44 787 PRO A N 1
ATOM 663 C CA . PRO A 1 88 ? -22.670 4.544 -20.064 1.00 26.63 787 PRO A CA 1
ATOM 664 C C . PRO A 1 88 ? -22.755 5.155 -18.666 1.00 25.37 787 PRO A C 1
ATOM 665 O O . PRO A 1 88 ? -22.981 4.433 -17.681 1.00 25.33 787 PRO A O 1
ATOM 669 N N . LEU A 1 89 ? -22.555 6.471 -18.594 1.00 24.61 788 LEU A N 1
ATOM 670 C CA . LEU A 1 89 ? -22.502 7.201 -17.339 1.00 23.62 788 LEU A CA 1
ATOM 671 C C . LEU A 1 89 ? -23.511 8.340 -17.392 1.00 23.01 788 LEU A C 1
ATOM 672 O O . LEU A 1 89 ? -23.907 8.769 -18.467 1.00 23.70 788 LEU A O 1
ATOM 677 N N . ASN A 1 90 ? -23.900 8.825 -16.225 1.00 23.40 789 ASN A N 1
ATOM 678 C CA . ASN A 1 90 ? -24.701 10.045 -16.099 1.00 23.22 789 ASN A CA 1
ATOM 679 C C . ASN A 1 90 ? -24.148 10.870 -14.943 1.00 22.42 789 ASN A C 1
ATOM 680 O O . ASN A 1 90 ? -23.294 10.401 -14.190 1.00 22.00 789 ASN A O 1
ATOM 685 N N . THR A 1 91 ? -24.652 12.082 -14.776 1.00 22.48 790 THR A N 1
ATOM 686 C CA . THR A 1 91 ? -24.128 12.977 -13.747 1.00 22.91 790 THR A CA 1
ATOM 687 C C . THR A 1 91 ? -25.134 13.295 -12.656 1.00 23.40 790 THR A C 1
ATOM 688 O O . THR A 1 91 ? -25.024 14.317 -11.988 1.00 23.71 790 THR A O 1
ATOM 692 N N . LEU A 1 92 ? -26.087 12.384 -12.458 1.00 24.17 791 LEU A N 1
ATOM 693 C CA . LEU A 1 92 ? -27.108 12.537 -11.417 1.00 25.63 791 LEU A CA 1
ATOM 694 C C . LEU A 1 92 ? -26.811 11.776 -10.118 1.00 26.03 791 LEU A C 1
ATOM 695 O O . LEU A 1 92 ? -27.698 11.649 -9.247 1.00 26.65 791 LEU A O 1
ATOM 700 N N . GLY A 1 93 ? -25.570 11.303 -9.963 1.00 25.12 792 GLY A N 1
ATOM 701 C CA . GLY A 1 93 ? -25.168 10.555 -8.780 1.00 24.76 792 GLY A CA 1
ATOM 702 C C . GLY A 1 93 ? -24.719 11.406 -7.590 1.00 24.65 792 GLY A C 1
ATOM 703 O O . GLY A 1 93 ? -24.660 12.631 -7.691 1.00 25.06 792 GLY A O 1
ATOM 704 N N . PRO A 1 94 ? -24.411 10.760 -6.456 1.00 24.33 793 PRO A N 1
ATOM 705 C CA . PRO A 1 94 ? -23.998 11.503 -5.261 1.00 24.35 793 PRO A CA 1
ATOM 706 C C . PRO A 1 94 ? -22.715 12.308 -5.480 1.00 24.32 793 PRO A C 1
ATOM 707 O O . PRO A 1 94 ? -21.833 11.891 -6.264 1.00 24.64 793 PRO A O 1
ATOM 711 N N . VAL A 1 95 ? -22.630 13.443 -4.791 1.00 23.36 794 VAL A N 1
ATOM 712 C CA . VAL A 1 95 ? -21.576 14.410 -5.014 1.00 23.53 794 VAL A CA 1
ATOM 713 C C . VAL A 1 95 ? -20.703 14.495 -3.766 1.00 24.09 794 VAL A C 1
ATOM 714 O O . VAL A 1 95 ? -21.208 14.609 -2.633 1.00 23.78 794 VAL A O 1
ATOM 718 N N . MET A 1 96 ? -19.393 14.407 -3.970 1.00 24.00 795 MET A N 1
ATOM 719 C CA . MET A 1 96 ? -18.416 14.676 -2.915 1.00 24.23 795 MET A CA 1
ATOM 720 C C . MET A 1 96 ? -17.202 15.321 -3.568 1.00 24.49 795 MET A C 1
ATOM 721 O O . MET A 1 96 ? -16.728 14.837 -4.593 1.00 23.08 795 MET A O 1
ATOM 726 N N . LYS A 1 97 ? -16.728 16.429 -3.003 1.00 24.89 796 LYS A N 1
ATOM 727 C CA . LYS A 1 97 ? -15.557 17.119 -3.556 1.00 25.90 796 LYS A CA 1
ATOM 728 C C . LYS A 1 97 ? -14.306 16.224 -3.585 1.00 25.46 796 LYS A C 1
ATOM 729 O O . LYS A 1 97 ? -13.874 15.714 -2.540 1.00 25.54 796 LYS A O 1
ATOM 735 N N . MET A 1 98 ? -13.716 16.052 -4.772 1.00 25.24 797 MET A N 1
ATOM 736 C CA . MET A 1 98 ? -12.507 15.240 -4.903 1.00 25.24 797 MET A CA 1
ATOM 737 C C . MET A 1 98 ? -11.223 16.083 -4.947 1.00 25.38 797 MET A C 1
ATOM 738 O O . MET A 1 98 ? -11.264 17.283 -5.189 1.00 23.84 797 MET A O 1
ATOM 743 N N . GLU A 1 99 ? -10.092 15.422 -4.717 1.00 25.46 798 GLU A N 1
ATOM 744 C CA . GLU A 1 99 ? -8.787 16.077 -4.773 1.00 26.84 798 GLU A CA 1
ATOM 745 C C . GLU A 1 99 ? -7.843 15.121 -5.479 1.00 26.02 798 GLU A C 1
ATOM 746 O O . GLU A 1 99 ? -7.564 14.053 -4.947 1.00 26.65 798 GLU A O 1
ATOM 752 N N . PRO A 1 100 ? -7.415 15.448 -6.715 1.00 25.78 799 PRO A N 1
ATOM 753 C CA . PRO A 1 100 ? -7.737 16.633 -7.514 1.00 25.80 799 PRO A CA 1
ATOM 754 C C . PRO A 1 100 ? -9.232 16.674 -7.860 1.00 25.92 799 PRO A C 1
ATOM 755 O O . PRO A 1 100 ? -9.930 15.657 -7.708 1.00 25.54 799 PRO A O 1
ATOM 759 N N . LEU A 1 101 ? -9.695 17.827 -8.331 1.00 25.73 800 LEU A N 1
ATOM 760 C CA . LEU A 1 101 ? -11.131 18.055 -8.566 1.00 25.84 800 LEU A CA 1
ATOM 761 C C . LEU A 1 101 ? -11.748 17.004 -9.498 1.00 25.03 800 LEU A C 1
ATOM 762 O O . LEU A 1 101 ? -12.901 16.589 -9.295 1.00 25.71 800 LEU A O 1
ATOM 767 N N . ASN A 1 102 ? -10.989 16.569 -10.507 1.00 24.16 801 ASN A N 1
ATOM 768 C CA . ASN A 1 102 ? -11.485 15.606 -11.490 1.00 23.97 801 ASN A CA 1
ATOM 769 C C . ASN A 1 102 ? -11.142 14.134 -11.183 1.00 23.42 801 ASN A C 1
ATOM 770 O O . ASN A 1 102 ? -11.303 13.263 -12.048 1.00 24.00 801 ASN A O 1
ATOM 775 N N . ASN A 1 103 ? -10.725 13.842 -9.947 1.00 22.41 802 ASN A N 1
ATOM 776 C CA . ASN A 1 103 ? -10.434 12.458 -9.563 1.00 22.30 802 ASN A CA 1
ATOM 777 C C . ASN A 1 103 ? -11.718 11.623 -9.522 1.00 22.67 802 ASN A C 1
ATOM 778 O O . ASN A 1 103 ? -12.772 12.110 -9.080 1.00 23.02 802 ASN A O 1
ATOM 783 N N . LEU A 1 104 ? -11.611 10.386 -9.980 1.00 22.60 803 LEU A N 1
ATOM 784 C CA . LEU A 1 104 ? -12.700 9.408 -9.919 1.00 22.60 803 LEU A CA 1
ATOM 785 C C . LEU A 1 104 ? -12.164 8.121 -9.327 1.00 22.88 803 LEU A C 1
ATOM 786 O O . LEU A 1 104 ? -11.257 7.488 -9.903 1.00 23.33 803 LEU A O 1
ATOM 791 N N . GLN A 1 105 ? -12.734 7.725 -8.195 1.00 22.59 804 GLN A N 1
ATOM 792 C CA . GLN A 1 105 ? -12.355 6.488 -7.534 1.00 23.44 804 GLN A CA 1
ATOM 793 C C . GLN A 1 105 ? -13.316 5.367 -7.869 1.00 23.88 804 GLN A C 1
ATOM 794 O O . GLN A 1 105 ? -14.545 5.529 -7.772 1.00 23.82 804 GLN A O 1
ATOM 800 N N . VAL A 1 106 ? -12.746 4.240 -8.281 1.00 23.78 805 VAL A N 1
ATOM 801 C CA . VAL A 1 106 ? -13.522 3.159 -8.862 1.00 24.18 805 VAL A CA 1
ATOM 802 C C . VAL A 1 106 ? -13.185 1.859 -8.128 1.00 24.85 805 VAL A C 1
ATOM 803 O O . VAL A 1 106 ? -12.016 1.595 -7.826 1.00 24.22 805 VAL A O 1
ATOM 807 N N . ALA A 1 107 ? -14.211 1.061 -7.858 1.00 25.05 806 ALA A N 1
ATOM 808 C CA . ALA A 1 107 ? -14.053 -0.281 -7.315 1.00 26.05 806 ALA A CA 1
ATOM 809 C C . ALA A 1 107 ? -14.532 -1.260 -8.363 1.00 27.14 806 ALA A C 1
ATOM 810 O O . ALA A 1 107 ? -15.592 -1.062 -8.977 1.00 27.57 806 ALA A O 1
ATOM 812 N N . VAL A 1 108 ? -13.729 -2.284 -8.610 1.00 27.41 807 VAL A N 1
ATOM 813 C CA A VAL A 1 108 ? -14.088 -3.328 -9.568 0.50 27.96 807 VAL A CA 1
ATOM 814 C CA B VAL A 1 108 ? -14.097 -3.322 -9.560 0.50 28.04 807 VAL A CA 1
ATOM 815 C C . VAL A 1 108 ? -13.955 -4.685 -8.887 1.00 28.65 807 VAL A C 1
ATOM 816 O O . VAL A 1 108 ? -12.915 -4.994 -8.302 1.00 28.55 807 VAL A O 1
ATOM 823 N N . LYS A 1 109 ? -15.025 -5.472 -8.963 1.00 29.43 808 LYS A N 1
ATOM 824 C CA . LYS A 1 109 ? -15.102 -6.799 -8.378 1.00 31.03 808 LYS A CA 1
ATOM 825 C C . LYS A 1 109 ? -15.134 -7.873 -9.478 1.00 31.44 808 LYS A C 1
ATOM 826 O O . LYS A 1 109 ? -15.797 -7.710 -10.497 1.00 31.34 808 LYS A O 1
ATOM 832 N N . ASN A 1 110 ? -14.394 -8.958 -9.287 1.00 32.48 809 ASN A N 1
ATOM 833 C CA . ASN A 1 110 ? -14.654 -10.177 -10.063 1.00 33.09 809 ASN A CA 1
ATOM 834 C C . ASN A 1 110 ? -14.848 -11.351 -9.102 1.00 34.15 809 ASN A C 1
ATOM 835 O O . ASN A 1 110 ? -15.137 -11.142 -7.917 1.00 34.32 809 ASN A O 1
ATOM 840 N N . ASN A 1 111 ? -14.675 -12.575 -9.593 1.00 34.93 810 ASN A N 1
ATOM 841 C CA . ASN A 1 111 ? -14.813 -13.759 -8.742 1.00 35.91 810 ASN A CA 1
ATOM 842 C C . ASN A 1 111 ? -13.644 -13.939 -7.778 1.00 36.11 810 ASN A C 1
ATOM 843 O O . ASN A 1 111 ? -13.739 -14.686 -6.804 1.00 36.81 810 ASN A O 1
ATOM 848 N N . ILE A 1 112 ? -12.552 -13.229 -8.030 1.00 36.09 811 ILE A N 1
ATOM 849 C CA . ILE A 1 112 ? -11.369 -13.340 -7.200 1.00 35.75 811 ILE A CA 1
ATOM 850 C C . ILE A 1 112 ? -11.375 -12.372 -6.011 1.00 35.41 811 ILE A C 1
ATOM 851 O O . ILE A 1 112 ? -11.270 -12.813 -4.868 1.00 35.36 811 ILE A O 1
ATOM 856 N N . ASP A 1 113 ? -11.511 -11.067 -6.268 1.00 33.89 812 ASP A N 1
ATOM 857 C CA . ASP A 1 113 ? -11.479 -10.080 -5.184 1.00 33.08 812 ASP A CA 1
ATOM 858 C C . ASP A 1 113 ? -12.133 -8.754 -5.613 1.00 31.82 812 ASP A C 1
ATOM 859 O O . ASP A 1 113 ? -12.718 -8.655 -6.692 1.00 31.45 812 ASP A O 1
ATOM 864 N N . VAL A 1 114 ? -12.046 -7.761 -4.737 1.00 31.13 813 VAL A N 1
ATOM 865 C CA . VAL A 1 114 ? -12.455 -6.401 -5.029 1.00 29.66 813 VAL A CA 1
ATOM 866 C C . VAL A 1 114 ? -11.167 -5.613 -5.140 1.00 29.49 813 VAL A C 1
ATOM 867 O O . VAL A 1 114 ? -10.295 -5.713 -4.263 1.00 28.63 813 VAL A O 1
ATOM 871 N N . PHE A 1 115 ? -11.037 -4.876 -6.241 1.00 28.68 814 PHE A N 1
ATOM 872 C CA . PHE A 1 115 ? -9.845 -4.087 -6.554 1.00 28.50 814 PHE A CA 1
ATOM 873 C C . PHE A 1 115 ? -10.228 -2.621 -6.725 1.00 27.90 814 PHE A C 1
ATOM 874 O O . PHE A 1 115 ? -11.331 -2.327 -7.162 1.00 28.45 814 PHE A O 1
ATOM 882 N N . TYR A 1 116 ? -9.327 -1.707 -6.369 1.00 26.70 815 TYR A N 1
ATOM 883 C CA . TYR A 1 116 ? -9.625 -0.289 -6.421 1.00 26.16 815 TYR A CA 1
ATOM 884 C C . TYR A 1 116 ? -8.612 0.424 -7.302 1.00 26.51 815 TYR A C 1
ATOM 885 O O . TYR A 1 116 ? -7.451 0.006 -7.370 1.00 26.32 815 TYR A O 1
ATOM 894 N N . PHE A 1 117 ? -9.059 1.474 -7.985 1.00 25.62 816 PHE A N 1
ATOM 895 C CA . PHE A 1 117 ? -8.146 2.354 -8.696 1.00 26.42 816 PHE A CA 1
ATOM 896 C C . PHE A 1 117 ? -8.761 3.727 -8.820 1.00 26.83 816 PHE A C 1
ATOM 897 O O . PHE A 1 117 ? -9.931 3.932 -8.495 1.00 26.43 816 PHE A O 1
ATOM 905 N N . SER A 1 118 ? -7.962 4.680 -9.273 1.00 26.24 817 SER A N 1
ATOM 906 C CA . SER A 1 118 ? -8.492 5.976 -9.593 1.00 26.83 817 SER A CA 1
ATOM 907 C C . SER A 1 118 ? -8.035 6.360 -10.985 1.00 26.83 817 SER A C 1
ATOM 908 O O . SER A 1 118 ? -7.053 5.799 -11.528 1.00 25.42 817 SER A O 1
ATOM 911 N N . CYS A 1 119 ? -8.775 7.295 -11.571 1.00 25.87 818 CYS A N 1
ATOM 912 C CA . CYS A 1 119 ? -8.416 7.858 -12.844 1.00 25.97 818 CYS A CA 1
ATOM 913 C C . CYS A 1 119 ? -8.932 9.298 -12.871 1.00 25.63 818 CYS A C 1
ATOM 914 O O . CYS A 1 119 ? -9.712 9.705 -12.010 1.00 24.67 818 CYS A O 1
ATOM 917 N N . LEU A 1 120 ? -8.470 10.084 -13.839 1.00 25.57 819 LEU A N 1
ATOM 918 C CA . LEU A 1 120 ? -8.838 11.484 -13.899 1.00 25.75 819 LEU A CA 1
ATOM 919 C C . LEU A 1 120 ? -9.803 11.720 -15.055 1.00 26.58 819 LEU A C 1
ATOM 920 O O . LEU A 1 120 ? -9.534 11.333 -16.189 1.00 26.52 819 LEU A O 1
ATOM 925 N N . ILE A 1 121 ? -10.947 12.328 -14.760 1.00 26.60 820 ILE A N 1
ATOM 926 C CA . ILE A 1 121 ? -11.928 12.624 -15.792 1.00 27.12 820 ILE A CA 1
ATOM 927 C C . ILE A 1 121 ? -11.502 13.883 -16.531 1.00 27.48 820 ILE A C 1
ATOM 928 O O . ILE A 1 121 ? -11.330 14.938 -15.913 1.00 28.03 820 ILE A O 1
ATOM 933 N N . PRO A 1 122 ? -11.298 13.776 -17.853 1.00 27.98 821 PRO A N 1
ATOM 934 C CA . PRO A 1 122 ? -10.981 14.999 -18.598 1.00 28.27 821 PRO A CA 1
ATOM 935 C C . PRO A 1 122 ? -12.270 15.833 -18.697 1.00 27.79 821 PRO A C 1
ATOM 936 O O . PRO A 1 122 ? -13.328 15.297 -19.087 1.00 27.77 821 PRO A O 1
ATOM 940 N N . LEU A 1 123 ? -12.204 17.107 -18.322 1.00 27.45 822 LEU A N 1
ATOM 941 C CA . LEU A 1 123 ? -13.450 17.864 -18.135 1.00 27.84 822 LEU A CA 1
ATOM 942 C C . LEU A 1 123 ? -14.245 18.122 -19.395 1.00 27.54 822 LEU A C 1
ATOM 943 O O . LEU A 1 123 ? -15.458 18.367 -19.310 1.00 27.28 822 LEU A O 1
ATOM 948 N N . ASN A 1 124 ? -13.587 18.047 -20.556 1.00 27.16 823 ASN A N 1
ATOM 949 C CA . ASN A 1 124 ? -14.305 18.150 -21.831 1.00 27.40 823 ASN A CA 1
ATOM 950 C C . ASN A 1 124 ? -15.477 17.185 -21.989 1.00 27.14 823 ASN A C 1
ATOM 951 O O . ASN A 1 124 ? -16.483 17.547 -22.599 1.00 26.80 823 ASN A O 1
ATOM 956 N N . VAL A 1 125 ? -15.390 15.986 -21.413 1.00 26.60 824 VAL A N 1
ATOM 957 C CA . VAL A 1 125 ? -16.533 15.052 -21.519 1.00 27.17 824 VAL A CA 1
ATOM 958 C C . VAL A 1 125 ? -17.748 15.564 -20.752 1.00 26.90 824 VAL A C 1
ATOM 959 O O . VAL A 1 125 ? -18.847 15.071 -20.943 1.00 26.79 824 VAL A O 1
ATOM 963 N N . LEU A 1 126 ? -17.521 16.562 -19.889 1.00 26.58 825 LEU A N 1
ATOM 964 C CA . LEU A 1 126 ? -18.585 17.177 -19.097 1.00 26.85 825 LEU A CA 1
ATOM 965 C C . LEU A 1 126 ? -19.014 18.572 -19.601 1.00 27.45 825 LEU A C 1
ATOM 966 O O . LEU A 1 126 ? -19.787 19.265 -18.920 1.00 28.05 825 LEU A O 1
ATOM 971 N N . PHE A 1 127 ? -18.535 18.970 -20.781 1.00 28.63 826 PHE A N 1
ATOM 972 C CA . PHE A 1 127 ? -19.027 20.174 -21.472 1.00 28.87 826 PHE A CA 1
ATOM 973 C C . PHE A 1 127 ? -20.317 19.816 -22.204 1.00 29.84 826 PHE A C 1
ATOM 974 O O . PHE A 1 127 ? -20.333 18.886 -23.029 1.00 30.32 826 PHE A O 1
ATOM 982 N N . VAL A 1 128 ? -21.388 20.551 -21.924 1.00 31.12 827 VAL A N 1
ATOM 983 C CA . VAL A 1 128 ? -22.696 20.246 -22.512 1.00 31.99 827 VAL A CA 1
ATOM 984 C C . VAL A 1 128 ? -22.900 20.979 -23.848 1.00 33.28 827 VAL A C 1
ATOM 985 O O . VAL A 1 128 ? -22.312 22.050 -24.082 1.00 32.99 827 VAL A O 1
ATOM 989 N N . GLU A 1 129 ? -23.726 20.400 -24.718 1.00 34.73 828 GLU A N 1
ATOM 990 C CA . GLU A 1 129 ? -24.051 21.012 -26.013 1.00 36.64 828 GLU A CA 1
ATOM 991 C C . GLU A 1 129 ? -24.645 22.420 -25.849 1.00 37.35 828 GLU A C 1
ATOM 992 O O . GLU A 1 129 ? -24.393 23.303 -26.665 1.00 38.74 828 GLU A O 1
ATOM 995 N N . ASP A 1 130 ? -25.395 22.623 -24.774 1.00 38.32 829 ASP A N 1
ATOM 996 C CA . ASP A 1 130 ? -26.100 23.884 -24.494 1.00 39.50 829 ASP A CA 1
ATOM 997 C C . ASP A 1 130 ? -25.185 24.958 -23.910 1.00 38.85 829 ASP A C 1
ATOM 998 O O . ASP A 1 130 ? -25.528 25.577 -22.898 1.00 38.88 829 ASP A O 1
ATOM 1003 N N . GLY A 1 131 ? -24.031 25.187 -24.536 1.00 38.80 830 GLY A N 1
ATOM 1004 C CA . GLY A 1 131 ? -22.991 26.010 -23.909 1.00 37.75 830 GLY A CA 1
ATOM 1005 C C . GLY A 1 131 ? -22.655 27.312 -24.602 1.00 38.20 830 GLY A C 1
ATOM 1006 O O . GLY A 1 131 ? -21.576 27.877 -24.385 1.00 36.80 830 GLY A O 1
ATOM 1007 N N . LYS A 1 132 ? -23.582 27.795 -25.428 1.00 38.12 831 LYS A N 1
ATOM 1008 C CA . LYS A 1 132 ? -23.351 29.004 -26.205 1.00 38.75 831 LYS A CA 1
ATOM 1009 C C . LYS A 1 132 ? -24.065 30.158 -25.519 1.00 38.43 831 LYS A C 1
ATOM 1010 O O . LYS A 1 132 ? -25.285 30.236 -25.531 1.00 38.49 831 LYS A O 1
ATOM 1016 N N . MET A 1 133 ? -23.290 31.041 -24.911 1.00 38.33 832 MET A N 1
ATOM 1017 C CA . MET A 1 133 ? -23.842 32.160 -24.167 1.00 38.75 832 MET A CA 1
ATOM 1018 C C . MET A 1 133 ? -24.261 33.292 -25.108 1.00 39.85 832 MET A C 1
ATOM 1019 O O . MET A 1 133 ? -23.670 33.469 -26.174 1.00 39.94 832 MET A O 1
ATOM 1024 N N . GLU A 1 134 ? -25.283 34.046 -24.709 1.00 41.07 833 GLU A N 1
ATOM 1025 C CA . GLU A 1 134 ? -25.694 35.241 -25.433 1.00 42.46 833 GLU A CA 1
ATOM 1026 C C . GLU A 1 134 ? -24.665 36.338 -25.212 1.00 42.84 833 GLU A C 1
ATOM 1027 O O . GLU A 1 134 ? -24.142 36.491 -24.107 1.00 42.17 833 GLU A O 1
ATOM 1033 N N . ARG A 1 135 ? -24.373 37.100 -26.267 1.00 43.64 834 ARG A N 1
ATOM 1034 C CA . ARG A 1 135 ? -23.287 38.078 -26.225 1.00 44.57 834 ARG A CA 1
ATOM 1035 C C . ARG A 1 135 ? -23.508 39.129 -25.143 1.00 44.05 834 ARG A C 1
ATOM 1036 O O . ARG A 1 135 ? -22.577 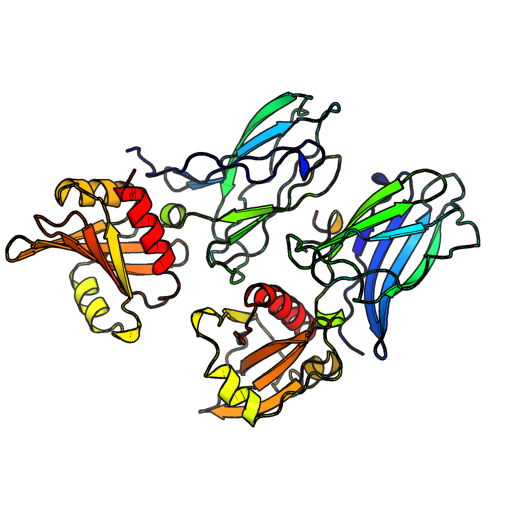39.478 -24.415 1.00 43.62 834 ARG A O 1
ATOM 1044 N N . GLN A 1 136 ? -24.756 39.590 -25.029 1.00 44.35 835 GLN A N 1
ATOM 1045 C CA . GLN A 1 136 ? -25.180 40.572 -24.019 1.00 44.63 835 GLN A CA 1
ATOM 1046 C C . GLN A 1 136 ? -24.891 40.062 -22.603 1.00 43.52 835 GLN A C 1
ATOM 1047 O O . GLN A 1 136 ? -24.429 40.813 -21.733 1.00 43.68 835 GLN A O 1
ATOM 1053 N N . VAL A 1 137 ? -25.144 38.778 -22.386 1.00 42.14 836 VAL A N 1
ATOM 1054 C CA . VAL A 1 137 ? -24.904 38.169 -21.085 1.00 40.80 836 VAL A CA 1
ATOM 1055 C C . VAL A 1 137 ? -23.404 37.986 -20.834 1.00 39.97 836 VAL A C 1
ATOM 1056 O O . VAL A 1 137 ? -22.947 38.194 -19.724 1.00 39.99 836 VAL A O 1
ATOM 1060 N N . PHE A 1 138 ? -22.633 37.640 -21.865 1.00 39.18 837 PHE A N 1
ATOM 1061 C CA . PHE A 1 138 ? -21.185 37.526 -21.697 1.00 38.48 837 PHE A CA 1
ATOM 1062 C C . PHE A 1 138 ? -20.536 38.812 -21.168 1.00 39.10 837 PHE A C 1
ATOM 1063 O O . PHE A 1 138 ? -19.775 38.776 -20.200 1.00 38.64 837 PHE A O 1
ATOM 1071 N N . LEU A 1 139 ? -20.822 39.942 -21.814 1.00 40.17 838 LEU A N 1
ATOM 1072 C CA . LEU A 1 139 ? -20.213 41.215 -21.427 1.00 40.84 838 LEU A CA 1
ATOM 1073 C C . LEU A 1 139 ? -20.554 41.588 -19.977 1.00 40.80 838 LEU A C 1
ATOM 1074 O O . LEU A 1 139 ? -19.652 41.842 -19.164 1.00 41.46 838 LEU A O 1
ATOM 1079 N N . ALA A 1 140 ? -21.848 41.579 -19.656 1.00 40.93 839 ALA A N 1
ATOM 1080 C CA . ALA A 1 140 ? -22.329 41.874 -18.298 1.00 40.91 839 ALA A CA 1
ATOM 1081 C C . ALA A 1 140 ? -21.686 40.953 -17.277 1.00 41.21 839 ALA A C 1
ATOM 1082 O O . ALA A 1 140 ? -21.144 41.414 -16.280 1.00 41.19 839 ALA A O 1
ATOM 1084 N N . THR A 1 141 ? -21.735 39.647 -17.537 1.00 41.22 840 THR A N 1
ATOM 1085 C CA . THR A 1 141 ? -21.162 38.668 -16.613 1.00 41.34 840 THR A CA 1
ATOM 1086 C C . THR A 1 141 ? -19.644 38.821 -16.435 1.00 42.23 840 THR A C 1
ATOM 1087 O O . THR A 1 141 ? -19.147 38.775 -15.306 1.00 41.99 840 THR A O 1
ATOM 1091 N N . TRP A 1 142 ? -18.910 39.002 -17.536 1.00 43.54 841 TRP A N 1
ATOM 1092 C CA . TRP A 1 142 ? -17.465 39.249 -17.450 1.00 45.17 841 TRP A CA 1
ATOM 1093 C C . TRP A 1 142 ? -17.172 40.486 -16.580 1.00 46.56 841 TRP A C 1
ATOM 1094 O O . TRP A 1 142 ? -16.298 40.432 -15.727 1.00 46.93 841 TRP A O 1
ATOM 1105 N N . LYS A 1 143 ? -17.923 41.573 -16.782 1.00 48.20 842 LYS A N 1
ATOM 1106 C CA . LYS A 1 143 ? -17.787 42.795 -15.966 1.00 50.24 842 LYS A CA 1
ATOM 1107 C C . LYS A 1 143 ? -18.012 42.524 -14.474 1.00 51.22 842 LYS A C 1
ATOM 1108 O O . LYS A 1 143 ? -17.179 42.886 -13.639 1.00 51.63 842 LYS A O 1
ATOM 1114 N N . ASP A 1 144 ? -19.131 41.870 -14.159 1.00 52.21 843 ASP A N 1
ATOM 1115 C CA . ASP A 1 144 ? -19.561 41.640 -12.780 1.00 53.39 843 ASP A CA 1
ATOM 1116 C C . ASP A 1 144 ? -18.654 40.715 -11.993 1.00 54.04 843 ASP A C 1
ATOM 1117 O O . ASP A 1 144 ? -18.287 41.028 -10.860 1.00 54.06 843 ASP A O 1
ATOM 1122 N N . ILE A 1 145 ? -18.315 39.568 -12.581 1.00 54.64 844 ILE A N 1
ATOM 1123 C CA . ILE A 1 145 ? -17.455 38.609 -11.908 1.00 54.97 844 ILE A CA 1
ATOM 1124 C C . ILE A 1 145 ? -16.201 39.343 -11.445 1.00 56.01 844 ILE A C 1
ATOM 1125 O O . ILE A 1 145 ? -15.495 39.946 -12.264 1.00 55.91 844 ILE A O 1
ATOM 1130 N N . PRO A 1 146 ? -15.945 39.319 -10.120 1.00 56.85 845 PRO A N 1
ATOM 1131 C CA . PRO A 1 146 ? -14.785 39.975 -9.522 1.00 57.35 845 PRO A CA 1
ATOM 1132 C C . PRO A 1 146 ? -13.492 39.524 -10.190 1.00 57.60 845 PRO A C 1
ATOM 1133 O O . PRO A 1 146 ? -13.345 38.346 -10.535 1.00 57.48 845 PRO A O 1
ATOM 1137 N N . ASN A 1 147 ? -12.568 40.463 -10.370 1.00 57.77 846 ASN A N 1
ATOM 1138 C CA . ASN A 1 147 ? -11.287 40.164 -10.999 1.00 57.75 846 ASN A CA 1
ATOM 1139 C C . ASN A 1 147 ? -10.433 39.186 -10.181 1.00 57.34 846 ASN A C 1
ATOM 1140 O O . ASN A 1 147 ? -9.404 38.698 -10.653 1.00 57.61 846 ASN A O 1
ATOM 1145 N N . GLU A 1 148 ? -10.876 38.896 -8.957 1.00 56.80 847 GLU A N 1
ATOM 1146 C CA . GLU A 1 148 ? -10.241 37.880 -8.115 1.00 55.95 847 GLU A CA 1
ATOM 1147 C C . GLU A 1 148 ? -10.453 36.495 -8.721 1.00 55.24 847 GLU A C 1
ATOM 1148 O O . GLU A 1 148 ? -9.629 35.591 -8.540 1.00 55.29 847 GLU A O 1
ATOM 1150 N N . ASN A 1 149 ? -11.564 36.344 -9.439 1.00 54.06 848 ASN A N 1
ATOM 1151 C CA . ASN A 1 149 ? -11.892 35.091 -10.100 1.00 52.92 848 ASN A CA 1
ATOM 1152 C C . ASN A 1 149 ? -11.141 34.857 -11.416 1.00 51.92 848 ASN A C 1
ATOM 1153 O O . ASN A 1 149 ? -11.062 33.711 -11.881 1.00 52.21 848 ASN A O 1
ATOM 1158 N N . GLU A 1 150 ? -10.594 35.918 -12.019 1.00 50.44 849 GLU A N 1
ATOM 1159 C CA . GLU A 1 150 ? -9.885 35.757 -13.297 1.00 48.96 849 GLU A CA 1
ATOM 1160 C C . GLU A 1 150 ? -8.537 35.056 -13.148 1.00 48.33 849 GLU A C 1
ATOM 1161 O O . GLU A 1 150 ? -7.686 35.466 -12.353 1.00 48.32 849 GLU A O 1
ATOM 1167 N N . LEU A 1 151 ? -8.358 33.987 -13.918 1.00 47.32 850 LEU A N 1
ATOM 1168 C CA . LEU A 1 151 ? -7.107 33.250 -13.932 1.00 46.63 850 LEU A CA 1
ATOM 1169 C C . LEU A 1 151 ? -6.592 33.169 -15.367 1.00 46.52 850 LEU A C 1
ATOM 1170 O O . LEU A 1 151 ? -7.371 32.956 -16.303 1.00 46.30 850 LEU A O 1
ATOM 1175 N N . GLN A 1 152 ? -5.288 33.363 -15.536 1.00 45.94 851 GLN A N 1
ATOM 1176 C CA . GLN A 1 152 ? -4.677 33.374 -16.869 1.00 45.87 851 GLN A CA 1
ATOM 1177 C C . GLN A 1 152 ? -3.731 32.211 -17.111 1.00 45.53 851 GLN A C 1
ATOM 1178 O O . GLN A 1 152 ? -3.022 31.756 -16.210 1.00 45.33 851 GLN A O 1
ATOM 1184 N N . PHE A 1 153 ? -3.742 31.722 -18.344 1.00 45.13 852 PHE A N 1
ATOM 1185 C CA . PHE A 1 153 ? -2.935 30.580 -18.720 1.00 45.20 852 PHE A CA 1
ATOM 1186 C C . PHE A 1 153 ? -2.303 30.823 -20.090 1.00 46.32 852 PHE A C 1
ATOM 1187 O O . PHE A 1 153 ? -2.766 31.669 -20.861 1.00 46.24 852 PHE A O 1
ATOM 1195 N N . GLN A 1 154 ? -1.237 30.085 -20.374 1.00 47.60 853 GLN A N 1
ATOM 1196 C CA . GLN A 1 154 ? -0.572 30.162 -21.667 1.00 48.95 853 GLN A CA 1
ATOM 1197 C C . GLN A 1 154 ? -0.678 28.827 -22.370 1.00 49.24 853 GLN A C 1
ATOM 1198 O O . GLN A 1 154 ? -0.307 27.793 -21.811 1.00 49.43 853 GLN A O 1
ATOM 1204 N N . ILE A 1 155 ? -1.215 28.848 -23.587 1.00 49.72 854 ILE A N 1
ATOM 1205 C CA . ILE A 1 155 ? -1.199 27.671 -24.444 1.00 50.17 854 ILE A CA 1
ATOM 1206 C C . ILE A 1 155 ? 0.027 27.829 -25.348 1.00 51.14 854 ILE A C 1
ATOM 1207 O O . ILE A 1 155 ? 0.076 28.738 -26.176 1.00 50.92 854 ILE A O 1
ATOM 1212 N N . LYS A 1 156 ? 1.005 26.945 -25.167 1.00 52.10 855 LYS A N 1
ATOM 1213 C CA . LYS A 1 156 ? 2.325 27.084 -25.789 1.00 53.28 855 LYS A CA 1
ATOM 1214 C C . LYS A 1 156 ? 2.579 26.078 -26.909 1.00 53.56 855 LYS A C 1
ATOM 1215 O O . LYS A 1 156 ? 2.112 24.943 -26.844 1.00 53.84 855 LYS A O 1
ATOM 1221 N N . GLU A 1 157 ? 3.338 26.502 -27.924 1.00 54.27 856 GLU A N 1
ATOM 1222 C CA . GLU A 1 157 ? 3.699 25.660 -29.076 1.00 54.61 856 GLU A CA 1
ATOM 1223 C C . GLU A 1 157 ? 2.482 25.336 -29.942 1.00 53.98 856 GLU A C 1
ATOM 1224 O O . GLU A 1 157 ? 2.351 24.213 -30.450 1.00 54.16 856 GLU A O 1
ATOM 1230 N N . CYS A 1 158 ? 1.590 26.310 -30.095 1.00 53.11 857 CYS A N 1
ATOM 1231 C CA . CYS A 1 158 ? 0.397 26.137 -30.916 1.00 52.26 857 CYS A CA 1
ATOM 1232 C C . CYS A 1 158 ? 0.444 27.088 -32.099 1.00 51.26 857 CYS A C 1
ATOM 1233 O O . CYS A 1 158 ? 0.703 28.281 -31.941 1.00 51.02 857 CYS A O 1
ATOM 1236 N N . HIS A 1 159 ? 0.187 26.553 -33.285 1.00 49.94 858 HIS A N 1
ATOM 1237 C CA . HIS A 1 159 ? 0.364 27.321 -34.507 1.00 48.83 858 HIS A CA 1
ATOM 1238 C C . HIS A 1 159 ? -0.890 27.442 -35.368 1.00 48.24 858 HIS A C 1
ATOM 1239 O O . HIS A 1 159 ? -0.826 27.891 -36.506 1.00 48.65 858 HIS A O 1
ATOM 1246 N N . LEU A 1 160 ? -2.034 27.064 -34.809 1.00 47.26 859 LEU A N 1
ATOM 1247 C CA . LEU A 1 160 ? -3.304 27.134 -35.528 1.00 46.42 859 LEU A CA 1
ATOM 1248 C C . LEU A 1 160 ? -3.795 28.562 -35.664 1.00 45.88 859 LEU A C 1
ATOM 1249 O O . LEU A 1 160 ? -3.571 29.384 -34.773 1.00 45.90 859 LEU A O 1
ATOM 1254 N N . ASN A 1 161 ? -4.479 28.857 -36.768 1.00 45.20 860 ASN A N 1
ATOM 1255 C CA . ASN A 1 161 ? -5.107 30.166 -36.937 1.00 44.60 860 ASN A CA 1
ATOM 1256 C C . ASN A 1 161 ? -6.422 30.236 -36.156 1.00 44.04 860 ASN A C 1
ATOM 1257 O O . ASN A 1 161 ? -6.882 29.220 -35.630 1.00 43.87 860 ASN A O 1
ATOM 1262 N N . ALA A 1 162 ? -7.012 31.428 -36.078 1.00 43.33 861 ALA A N 1
ATOM 1263 C CA . ALA A 1 162 ? -8.175 31.663 -35.214 1.00 42.76 861 ALA A CA 1
ATOM 1264 C C . ALA A 1 162 ? -9.416 30.913 -35.677 1.00 42.42 861 ALA A C 1
ATOM 1265 O O . ALA A 1 162 ? -10.240 30.509 -34.866 1.00 41.63 861 ALA A O 1
ATOM 1267 N N . ASP A 1 163 ? -9.538 30.727 -36.985 1.00 41.82 862 ASP A N 1
ATOM 1268 C CA . ASP A 1 163 ? -10.642 29.962 -37.545 1.00 41.97 862 ASP A CA 1
ATOM 1269 C C . ASP A 1 163 ? -10.569 28.496 -37.111 1.00 40.84 862 ASP A C 1
ATOM 1270 O O . ASP A 1 163 ? -11.575 27.900 -36.721 1.00 40.62 862 ASP A O 1
ATOM 1275 N N . THR A 1 164 ? -9.370 27.935 -37.143 1.00 40.09 863 THR A N 1
ATOM 1276 C CA . THR A 1 164 ? -9.183 26.511 -36.871 1.00 39.53 863 THR A CA 1
ATOM 1277 C C . THR A 1 164 ? -9.253 26.214 -35.364 1.00 38.95 863 THR A C 1
ATOM 1278 O O . THR A 1 164 ? -9.782 25.173 -34.957 1.00 38.64 863 THR A O 1
ATOM 1282 N N . VAL A 1 165 ? -8.720 27.136 -34.561 1.00 37.70 864 VAL A N 1
ATOM 1283 C CA . VAL A 1 165 ? -8.903 27.120 -33.109 1.00 37.49 864 VAL A CA 1
ATOM 1284 C C . VAL A 1 165 ? -10.393 27.101 -32.752 1.00 36.81 864 VAL A C 1
ATOM 1285 O O . VAL A 1 165 ? -10.849 26.236 -32.017 1.00 36.99 864 VAL A O 1
ATOM 1289 N N . SER A 1 166 ? -11.149 28.039 -33.304 1.00 36.35 865 SER A N 1
ATOM 1290 C CA . SER A 1 166 ? -12.584 28.126 -33.065 1.00 36.52 865 SER A CA 1
ATOM 1291 C C . SER A 1 166 ? -13.320 26.829 -33.419 1.00 36.25 865 SER A C 1
ATOM 1292 O O . SER A 1 166 ? -14.171 26.352 -32.667 1.00 36.05 865 SER A O 1
ATOM 1295 N N . SER A 1 167 ? -12.993 26.270 -34.581 1.00 36.10 866 SER A N 1
ATOM 1296 C CA . SER A 1 167 ? -13.634 25.059 -35.067 1.00 35.61 866 SER A CA 1
ATOM 1297 C C . SER A 1 167 ? -13.327 23.845 -34.183 1.00 34.92 866 SER A C 1
ATOM 1298 O O . SER A 1 167 ? -14.238 23.114 -33.804 1.00 34.99 866 SER A O 1
ATOM 1301 N N . LYS A 1 168 ? -12.054 23.635 -33.863 1.00 34.15 867 LYS A N 1
ATOM 1302 C CA . LYS A 1 168 ? -11.673 22.531 -32.982 1.00 33.80 867 LYS A CA 1
ATOM 1303 C C . LYS A 1 168 ? -12.354 22.642 -31.604 1.00 33.03 867 LYS A C 1
ATOM 1304 O O . LYS A 1 168 ? -12.877 21.664 -31.074 1.00 32.50 867 LYS A O 1
ATOM 1310 N N . LEU A 1 169 ? -12.350 23.840 -31.035 1.00 32.26 868 LEU A N 1
ATOM 1311 C CA . LEU A 1 169 ? -13.026 24.062 -29.750 1.00 32.38 868 LEU A CA 1
ATOM 1312 C C . LEU A 1 169 ? -14.540 23.862 -29.847 1.00 32.23 868 LEU A C 1
ATOM 1313 O O . LEU A 1 169 ? -15.142 23.266 -28.951 1.00 32.39 868 LEU A O 1
ATOM 1318 N N . GLN A 1 170 ? -15.159 24.315 -30.941 1.00 32.40 869 GLN A N 1
ATOM 1319 C CA . GLN A 1 170 ? -16.603 24.109 -31.118 1.00 32.65 869 GLN A CA 1
ATOM 1320 C C . GLN A 1 170 ? -16.964 22.625 -31.196 1.00 32.63 869 GLN A C 1
ATOM 1321 O O . GLN A 1 170 ? -18.024 22.222 -30.728 1.00 32.55 869 GLN A O 1
ATOM 1327 N N . ASN A 1 171 ? -16.063 21.826 -31.764 1.00 33.29 870 ASN A N 1
ATOM 1328 C CA . ASN A 1 171 ? -16.233 20.374 -31.863 1.00 33.98 870 ASN A CA 1
ATOM 1329 C C . ASN A 1 171 ? -16.225 19.703 -30.485 1.00 33.67 870 ASN A C 1
ATOM 1330 O O . ASN A 1 171 ? -16.601 18.534 -30.346 1.00 33.30 870 ASN A O 1
ATOM 1335 N N . ASN A 1 172 ? -15.792 20.459 -29.480 1.00 33.20 871 ASN A N 1
ATOM 1336 C CA . ASN A 1 172 ? -15.740 20.001 -28.104 1.00 33.28 871 ASN A CA 1
ATOM 1337 C C . ASN A 1 172 ? -16.666 20.800 -27.197 1.00 32.81 871 ASN A C 1
ATOM 1338 O O . ASN A 1 172 ? -16.488 20.800 -25.983 1.00 32.16 871 ASN A O 1
ATOM 1343 N N . ASN A 1 173 ? -17.655 21.468 -27.794 1.00 32.76 872 ASN A N 1
ATOM 1344 C CA . ASN A 1 173 ? -18.672 22.238 -27.056 1.00 32.53 872 ASN A CA 1
ATOM 1345 C C . ASN A 1 173 ? -18.147 23.494 -26.352 1.00 32.24 872 ASN A C 1
ATOM 1346 O O . ASN A 1 173 ? -18.698 23.927 -25.334 1.00 31.92 872 ASN A O 1
ATOM 1351 N N . VAL A 1 174 ? -17.065 24.060 -26.881 1.00 31.67 873 VAL A N 1
ATOM 1352 C CA . VAL A 1 174 ? -16.572 25.349 -26.425 1.00 31.55 873 VAL A CA 1
ATOM 1353 C C . VAL A 1 174 ? -16.891 26.328 -27.553 1.00 32.37 873 VAL A C 1
ATOM 1354 O O . VAL A 1 174 ? -16.364 26.190 -28.664 1.00 32.74 873 VAL A O 1
ATOM 1358 N N . TYR A 1 175 ? -17.760 27.295 -27.284 1.00 32.69 874 TYR A N 1
ATOM 1359 C CA . TYR A 1 175 ? -18.298 28.133 -28.351 1.00 34.08 874 TYR A CA 1
ATOM 1360 C C . TYR A 1 175 ? -17.624 29.495 -28.442 1.00 34.33 874 TYR A C 1
ATOM 1361 O O . TYR A 1 175 ? -17.321 30.102 -27.431 1.00 34.24 874 TYR A O 1
ATOM 1370 N N . THR A 1 176 ? -17.369 29.954 -29.661 1.00 35.16 875 THR A N 1
ATOM 1371 C CA . THR A 1 176 ? -16.806 31.291 -29.878 1.00 35.87 875 THR A CA 1
ATOM 1372 C C . THR A 1 176 ? -17.935 32.193 -30.314 1.00 37.12 875 THR A C 1
ATOM 1373 O O . THR A 1 176 ? -18.451 32.080 -31.439 1.00 37.62 875 THR A O 1
ATOM 1377 N N . ILE A 1 177 ? -18.329 33.081 -29.416 1.00 38.57 876 ILE A N 1
ATOM 1378 C CA . ILE A 1 177 ? -19.530 33.892 -29.614 1.00 40.64 876 ILE A CA 1
ATOM 1379 C C . ILE A 1 177 ? -19.218 35.289 -30.175 1.00 41.64 876 ILE A C 1
ATOM 1380 O O . ILE A 1 177 ? -20.112 35.966 -30.689 1.00 41.57 876 ILE A O 1
ATOM 1385 N N . ALA A 1 178 ? -17.955 35.703 -30.056 1.00 43.31 877 ALA A N 1
ATOM 1386 C CA . ALA A 1 178 ? -17.450 36.935 -30.672 1.00 45.30 877 ALA A CA 1
ATOM 1387 C C . ALA A 1 178 ? -15.951 36.854 -30.951 1.00 46.87 877 ALA A C 1
ATOM 1388 O O . ALA A 1 178 ? -15.222 36.097 -30.308 1.00 45.84 877 ALA A O 1
ATOM 1390 N N . LYS A 1 179 ? -15.506 37.647 -31.925 1.00 49.28 878 LYS A N 1
ATOM 1391 C CA . LYS A 1 179 ? -14.101 37.712 -32.306 1.00 52.09 878 LYS A CA 1
ATOM 1392 C C . LYS A 1 179 ? -13.714 39.169 -32.563 1.00 53.43 878 LYS A C 1
ATOM 1393 O O . LYS A 1 179 ? -14.474 39.920 -33.171 1.00 53.72 878 LYS A O 1
ATOM 1399 N N . ARG A 1 180 ? -12.540 39.562 -32.079 1.00 55.67 879 ARG A N 1
ATOM 1400 C CA . ARG A 1 180 ? -12.034 40.921 -32.272 1.00 57.92 879 ARG A CA 1
ATOM 1401 C C . ARG A 1 180 ? -10.561 40.904 -32.678 1.00 58.93 879 ARG A C 1
ATOM 1402 O O . ARG A 1 180 ? -9.750 40.203 -32.069 1.00 59.41 879 ARG A O 1
ATOM 1410 N N . ASN A 1 181 ? -10.230 41.681 -33.711 1.00 60.31 880 ASN A N 1
ATOM 1411 C CA . ASN A 1 181 ? -8.873 41.745 -34.263 1.00 61.40 880 ASN A CA 1
ATOM 1412 C C . ASN A 1 181 ? -8.221 43.112 -34.035 1.00 61.79 880 ASN A C 1
ATOM 1413 O O . ASN A 1 181 ? -8.537 44.077 -34.731 1.00 62.18 880 ASN A O 1
ATOM 1418 N N . VAL A 1 182 ? -7.317 43.187 -33.059 1.00 62.38 881 VAL A N 1
ATOM 1419 C CA . VAL A 1 182 ? -6.620 44.442 -32.737 1.00 62.67 881 VAL A CA 1
ATOM 1420 C C . VAL A 1 182 ? -5.100 44.290 -32.856 1.00 62.55 881 VAL A C 1
ATOM 1421 O O . VAL A 1 182 ? -4.488 43.451 -32.187 1.00 62.61 881 VAL A O 1
ATOM 1425 N N . GLU A 1 183 ? -4.511 45.119 -33.717 1.00 62.27 882 GLU A N 1
ATOM 1426 C CA . GLU A 1 183 ? -3.069 45.125 -34.006 1.00 62.05 882 GLU A CA 1
ATOM 1427 C C . GLU A 1 183 ? -2.358 43.768 -34.057 1.00 61.56 882 GLU A C 1
ATOM 1428 O O . GLU A 1 183 ? -1.454 43.479 -33.262 1.00 61.63 882 GLU A O 1
ATOM 1434 N N . GLY A 1 184 ? -2.780 42.959 -35.028 1.00 60.95 883 GLY A N 1
ATOM 1435 C CA . GLY A 1 184 ? -2.192 41.645 -35.295 1.00 59.83 883 GLY A CA 1
ATOM 1436 C C . GLY A 1 184 ? -2.674 40.549 -34.364 1.00 58.92 883 GLY A C 1
ATOM 1437 O O . GLY A 1 184 ? -2.315 39.379 -34.544 1.00 58.96 883 GLY A O 1
ATOM 1438 N N . GLN A 1 185 ? -3.497 40.932 -33.384 1.00 57.89 884 GLN A N 1
ATOM 1439 C CA . GLN A 1 185 ? -3.937 40.027 -32.315 1.00 56.69 884 GLN A CA 1
ATOM 1440 C C . GLN A 1 185 ? -5.429 39.689 -32.386 1.00 55.31 884 GLN A C 1
ATOM 1441 O O . GLN A 1 185 ? -6.289 40.571 -32.308 1.00 55.24 884 GLN A O 1
ATOM 1447 N N . ASP A 1 186 ? -5.711 38.398 -32.535 1.00 53.83 885 ASP A N 1
ATOM 1448 C CA . ASP A 1 186 ? -7.075 37.873 -32.513 1.00 52.31 885 ASP A CA 1
ATOM 1449 C C . ASP A 1 186 ? -7.536 37.691 -31.062 1.00 50.88 885 ASP A C 1
ATOM 1450 O O . ASP A 1 186 ? -6.833 37.088 -30.258 1.00 50.66 885 ASP A O 1
ATOM 1455 N N . MET A 1 187 ? -8.696 38.240 -30.725 1.00 49.50 886 MET A N 1
ATOM 1456 C CA . MET A 1 187 ? -9.325 37.955 -29.429 1.00 48.26 886 MET A CA 1
ATOM 1457 C C . MET A 1 187 ? -10.641 37.213 -29.629 1.00 46.32 886 MET A C 1
ATOM 1458 O O . MET A 1 187 ? -11.573 37.741 -30.239 1.00 46.15 886 MET A O 1
ATOM 1463 N N . LEU A 1 188 ? -10.699 35.986 -29.113 1.00 44.05 887 LEU A N 1
ATOM 1464 C CA . LEU A 1 188 ? -11.902 35.170 -29.197 1.00 41.55 887 LEU A CA 1
ATOM 1465 C C . LEU A 1 188 ? -12.581 35.106 -27.825 1.00 40.28 887 LEU A C 1
ATOM 1466 O O . LEU A 1 188 ? -11.945 34.733 -26.833 1.00 39.43 887 LEU A O 1
ATOM 1471 N N . TYR A 1 189 ? -13.853 35.497 -27.786 1.00 38.81 888 TYR A N 1
ATOM 1472 C CA . TYR A 1 189 ? -14.675 35.449 -26.578 1.00 37.50 888 TYR A CA 1
ATOM 1473 C C . TYR A 1 189 ? -15.503 34.173 -26.654 1.00 35.86 888 TYR A C 1
ATOM 1474 O O . TYR A 1 189 ? -16.214 33.931 -27.638 1.00 34.64 888 TYR A O 1
ATOM 1483 N N . GLN A 1 190 ? -15.390 33.352 -25.615 1.00 33.70 889 GLN A N 1
ATOM 1484 C CA . GLN A 1 190 ? -15.872 31.985 -25.684 1.00 32.11 889 GLN A CA 1
ATOM 1485 C C . GLN A 1 190 ? -16.614 31.589 -24.427 1.00 31.05 889 GLN A C 1
ATOM 1486 O O . GLN A 1 190 ? -16.303 32.080 -23.339 1.00 29.95 889 GLN A O 1
ATOM 1492 N N . SER A 1 191 ? -17.577 30.678 -24.590 1.00 29.77 890 SER A N 1
ATOM 1493 C CA . SER A 1 191 ? -18.317 30.138 -23.452 1.00 29.34 890 SER A CA 1
ATOM 1494 C C . SER A 1 191 ? -18.388 28.614 -23.475 1.00 29.05 890 SER A C 1
ATOM 1495 O O . SER A 1 191 ? -18.296 27.959 -24.529 1.00 28.47 890 SER A O 1
ATOM 1498 N N . LEU A 1 192 ? -18.533 28.055 -22.286 1.00 28.46 891 LEU A N 1
ATOM 1499 C CA . LEU A 1 192 ? -18.863 26.656 -22.152 1.00 28.64 891 LEU A CA 1
ATOM 1500 C C . LEU A 1 192 ? -19.572 26.462 -20.841 1.00 27.70 891 LEU A C 1
ATOM 1501 O O . LEU A 1 192 ? -19.560 27.341 -19.981 1.00 27.91 891 LEU A O 1
ATOM 1506 N N . LYS A 1 193 ? -20.225 25.314 -20.724 1.00 28.05 892 LYS A N 1
ATOM 1507 C CA . LYS A 1 193 ? -21.045 25.000 -19.575 1.00 28.20 892 LYS A CA 1
ATOM 1508 C C . LYS A 1 193 ? -20.852 23.524 -19.237 1.00 27.45 892 LYS A C 1
ATOM 1509 O O . LYS A 1 193 ? -20.825 22.666 -20.128 1.00 27.70 892 LYS A O 1
ATOM 1515 N N . LEU A 1 194 ? -20.734 23.251 -17.953 1.00 26.92 893 LEU A N 1
ATOM 1516 C CA . LEU A 1 194 ? -20.531 21.893 -17.448 1.00 26.96 893 LEU A CA 1
ATOM 1517 C C . LEU A 1 194 ? -21.845 21.213 -17.094 1.00 26.75 893 LEU A C 1
ATOM 1518 O O . LEU A 1 194 ? -22.897 21.871 -16.993 1.00 26.24 893 LEU A O 1
ATOM 1523 N N . THR A 1 195 ? -21.760 19.900 -16.871 1.00 26.53 894 THR A N 1
ATOM 1524 C CA . THR A 1 195 ? -22.932 19.073 -16.628 1.00 26.28 894 THR A CA 1
ATOM 1525 C C . THR A 1 195 ? -23.673 19.489 -15.355 1.00 26.95 894 THR A C 1
ATOM 1526 O O . THR A 1 195 ? -24.872 19.233 -15.237 1.00 27.09 894 THR A O 1
ATOM 1530 N N . ASN A 1 196 ? -22.956 20.096 -14.405 1.00 26.80 895 ASN A N 1
ATOM 1531 C CA . ASN A 1 196 ? -23.554 20.588 -13.162 1.00 27.79 895 ASN A CA 1
ATOM 1532 C C . ASN A 1 196 ? -24.045 22.051 -13.218 1.00 28.16 895 ASN A C 1
ATOM 1533 O O . ASN A 1 196 ? -24.367 22.609 -12.180 1.00 28.97 895 ASN A O 1
ATOM 1538 N N . GLY 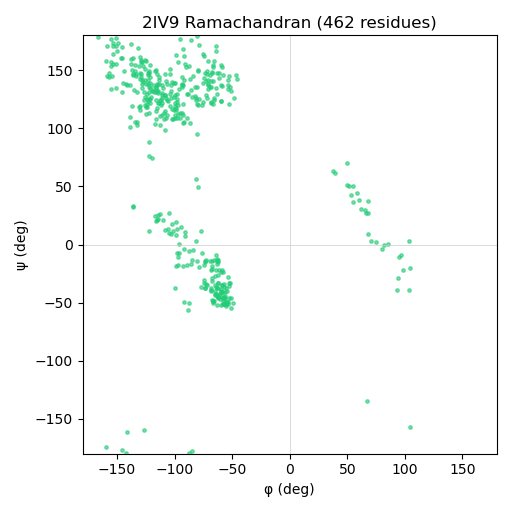A 1 197 ? -24.088 22.661 -14.412 1.00 29.02 896 GLY A N 1
ATOM 1539 C CA . GLY A 1 197 ? -24.640 24.026 -14.577 1.00 29.62 896 GLY A CA 1
ATOM 1540 C C . GLY A 1 197 ? -23.663 25.196 -14.543 1.00 30.52 896 GLY A C 1
ATOM 1541 O O . GLY A 1 197 ? -24.031 26.329 -14.893 1.00 30.18 896 GLY A O 1
ATOM 1542 N N . ILE A 1 198 ? -22.420 24.926 -14.145 1.00 30.22 897 ILE A N 1
ATOM 1543 C CA . ILE A 1 198 ? -21.368 25.952 -14.035 1.00 30.63 897 ILE A CA 1
ATOM 1544 C C . ILE A 1 198 ? -20.964 26.471 -15.425 1.00 30.61 897 ILE A C 1
ATOM 1545 O O . ILE A 1 198 ? -20.543 25.684 -16.282 1.00 28.67 897 ILE A O 1
ATOM 1550 N N . TRP A 1 199 ? -21.084 27.788 -15.624 1.00 30.62 898 TRP A N 1
ATOM 1551 C CA . TRP A 1 199 ? -20.664 28.454 -16.867 1.00 31.41 898 TRP A CA 1
ATOM 1552 C C . TRP A 1 199 ? -19.243 28.969 -16.718 1.00 31.47 898 TRP A C 1
ATOM 1553 O O . TRP A 1 199 ? -18.901 29.540 -15.680 1.00 31.51 898 TRP A O 1
ATOM 1564 N N . ILE A 1 200 ? -18.416 28.753 -17.745 1.00 31.15 899 ILE A N 1
ATOM 1565 C CA . ILE A 1 200 ? -17.068 29.314 -17.772 1.00 30.65 899 ILE A CA 1
ATOM 1566 C C . ILE A 1 200 ? -17.019 30.285 -18.958 1.00 30.83 899 ILE A C 1
ATOM 1567 O O . ILE A 1 200 ? -17.537 29.978 -20.039 1.00 30.18 899 ILE A O 1
ATOM 1572 N N . LEU A 1 201 ? -16.441 31.461 -18.723 1.00 30.80 900 LEU A N 1
ATOM 1573 C CA . LEU A 1 201 ? -16.288 32.491 -19.742 1.00 31.40 900 LEU A CA 1
ATOM 1574 C C . LEU A 1 201 ? -14.805 32.548 -20.035 1.00 31.73 900 LEU A C 1
ATOM 1575 O O . LEU A 1 201 ? -13.988 32.498 -19.109 1.00 31.52 900 LEU A O 1
ATOM 1580 N N . ALA A 1 202 ? -14.458 32.595 -21.321 1.00 32.20 901 ALA A N 1
ATOM 1581 C CA . ALA A 1 202 ? -13.068 32.676 -21.744 1.00 33.17 901 ALA A CA 1
ATOM 1582 C C . ALA A 1 202 ? -12.835 33.811 -22.741 1.00 34.06 901 ALA A C 1
ATOM 1583 O O . ALA A 1 202 ? -13.702 34.138 -23.556 1.00 33.50 901 ALA A O 1
ATOM 1585 N N . GLU A 1 203 ? -11.647 34.392 -22.644 1.00 36.17 902 GLU A N 1
ATOM 1586 C CA . GLU A 1 203 ? -11.091 35.277 -23.663 1.00 38.42 902 GLU A CA 1
ATOM 1587 C C . GLU A 1 203 ? -9.730 34.722 -24.081 1.00 39.37 902 GLU A C 1
ATOM 1588 O O . GLU A 1 203 ? -8.825 34.576 -23.244 1.00 39.49 902 GLU A O 1
ATOM 1594 N N . LEU A 1 204 ? -9.611 34.370 -25.366 1.00 40.42 903 LEU A N 1
ATOM 1595 C CA . LEU A 1 204 ? -8.393 33.789 -25.922 1.00 41.55 903 LEU A CA 1
ATOM 1596 C C . LEU A 1 204 ? -7.728 34.763 -26.893 1.00 42.93 903 LEU A C 1
ATOM 1597 O O . LEU A 1 204 ? -8.354 35.206 -27.854 1.00 42.97 903 LEU A O 1
ATOM 1602 N N . ARG A 1 205 ? -6.461 35.079 -26.638 1.00 44.82 904 ARG A N 1
ATOM 1603 C CA . ARG A 1 205 ? -5.725 36.085 -27.419 1.00 46.68 904 ARG A CA 1
ATOM 1604 C C . ARG A 1 205 ? -4.634 35.423 -28.255 1.00 47.54 904 ARG A C 1
ATOM 1605 O O . ARG A 1 205 ? -3.832 34.654 -27.731 1.00 47.21 904 ARG A O 1
ATOM 1613 N N . ILE A 1 206 ? -4.607 35.729 -29.555 1.00 49.25 905 ILE A N 1
ATOM 1614 C CA . ILE A 1 206 ? -3.628 35.131 -30.476 1.00 50.97 905 ILE A CA 1
ATOM 1615 C C . ILE A 1 206 ? -2.645 36.180 -31.044 1.00 52.13 905 ILE A C 1
ATOM 1616 O O . ILE A 1 206 ? -3.071 37.153 -31.652 1.00 52.20 905 ILE A O 1
ATOM 1621 N N . GLN A 1 207 ? -1.344 35.971 -30.827 1.00 53.76 906 GLN A N 1
ATOM 1622 C CA . GLN A 1 207 ? -0.298 36.915 -31.284 1.00 55.58 906 GLN A CA 1
ATOM 1623 C C . GLN A 1 207 ? 0.611 36.311 -32.370 1.00 56.03 906 GLN A C 1
ATOM 1624 O O . GLN A 1 207 ? 0.964 35.134 -32.295 1.00 56.39 906 GLN A O 1
ATOM 1630 N N . PRO A 1 208 ? 1.014 37.122 -33.372 1.00 56.94 907 PRO A N 1
ATOM 1631 C CA . PRO A 1 208 ? 1.911 36.627 -34.427 1.00 57.05 907 PRO A CA 1
ATOM 1632 C 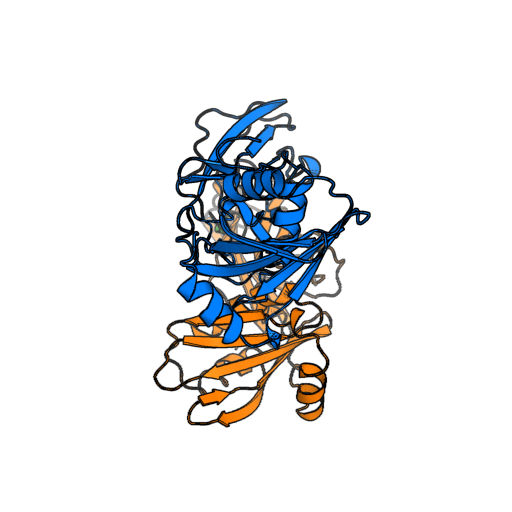C . PRO A 1 208 ? 3.398 36.744 -34.049 1.00 57.53 907 PRO A C 1
ATOM 1633 O O . PRO A 1 208 ? 3.806 37.716 -33.408 1.00 57.50 907 PRO A O 1
ATOM 1637 N N . GLY A 1 209 ? 4.189 35.745 -34.437 1.00 58.02 908 GLY A N 1
ATOM 1638 C CA . GLY A 1 209 ? 5.574 35.623 -33.972 1.00 58.50 908 GLY A CA 1
ATOM 1639 C C . GLY A 1 209 ? 5.608 34.974 -32.603 1.00 59.10 908 GLY A C 1
ATOM 1640 O O . GLY A 1 209 ? 6.683 34.759 -32.020 1.00 59.24 908 GLY A O 1
ATOM 1641 N N . ASN A 1 210 ? 4.408 34.656 -32.113 1.00 59.12 909 ASN A N 1
ATOM 1642 C CA . ASN A 1 210 ? 4.170 34.127 -30.787 1.00 59.06 909 ASN A CA 1
ATOM 1643 C C . ASN A 1 210 ? 3.680 32.686 -30.924 1.00 58.80 909 ASN A C 1
ATOM 1644 O O . ASN A 1 210 ? 2.560 32.456 -31.387 1.00 58.86 909 ASN A O 1
ATOM 1649 N N . PRO A 1 211 ? 4.506 31.708 -30.524 1.00 58.62 910 PRO A N 1
ATOM 1650 C CA . PRO A 1 211 ? 4.058 30.322 -30.637 1.00 58.37 910 PRO A CA 1
ATOM 1651 C C . PRO A 1 211 ? 3.061 29.939 -29.532 1.00 58.08 910 PRO A C 1
ATOM 1652 O O . PRO A 1 211 ? 2.762 28.753 -29.358 1.00 58.23 910 PRO A O 1
ATOM 1656 N N . ASN A 1 212 ? 2.560 30.941 -28.803 1.00 57.53 911 ASN A N 1
ATOM 1657 C CA . ASN A 1 212 ? 1.690 30.722 -27.638 1.00 56.68 911 ASN A CA 1
ATOM 1658 C C . ASN A 1 212 ? 0.578 31.750 -27.406 1.00 55.55 911 ASN A C 1
ATOM 1659 O O . ASN A 1 212 ? 0.786 32.957 -27.542 1.00 55.37 911 ASN A O 1
ATOM 1664 N N . TYR A 1 213 ? -0.600 31.245 -27.037 1.00 54.07 912 TYR A N 1
ATOM 1665 C CA . TYR A 1 213 ? -1.794 32.075 -26.835 1.00 52.46 912 TYR A CA 1
ATOM 1666 C C . TYR A 1 213 ? -2.100 32.288 -25.347 1.00 50.72 912 TYR A C 1
ATOM 1667 O O . TYR A 1 213 ? -1.776 31.441 -24.521 1.00 50.60 912 TYR A O 1
ATOM 1676 N N . THR A 1 214 ? -2.723 33.419 -25.019 1.00 48.74 913 THR A N 1
ATOM 1677 C CA . THR A 1 214 ? -3.146 33.700 -23.649 1.00 46.90 913 THR A CA 1
ATOM 1678 C C . THR A 1 214 ? -4.622 33.387 -23.429 1.00 45.33 913 THR A C 1
ATOM 1679 O O . THR A 1 214 ? -5.512 34.008 -24.028 1.00 45.45 913 THR A O 1
ATOM 1683 N N . LEU A 1 215 ? -4.861 32.437 -22.535 1.00 43.55 914 LEU A N 1
ATOM 1684 C CA . LEU A 1 215 ? -6.209 32.036 -22.151 1.00 41.28 914 LEU A CA 1
ATOM 1685 C C . LEU A 1 215 ? -6.559 32.642 -20.806 1.00 40.43 914 LEU A C 1
ATOM 1686 O O . LEU A 1 215 ? -5.920 32.335 -19.803 1.00 39.82 914 LEU A O 1
ATOM 1691 N N . SER A 1 216 ? -7.566 33.506 -20.806 1.00 39.61 915 SER A N 1
ATOM 1692 C CA . SER A 1 216 ? -8.071 34.132 -19.588 1.00 39.04 915 SER A CA 1
ATOM 1693 C C . SER A 1 216 ? -9.468 33.620 -19.242 1.00 38.10 915 SER A C 1
ATOM 1694 O O . SER A 1 216 ? -10.407 33.765 -20.026 1.00 37.87 915 SER A O 1
ATOM 1697 N N . LEU A 1 217 ? -9.597 33.043 -18.052 1.00 37.13 916 LEU A N 1
ATOM 1698 C CA . LEU A 1 217 ? -10.848 32.421 -17.626 1.00 36.14 916 LEU A CA 1
ATOM 1699 C C . LEU A 1 217 ? -11.475 33.109 -16.433 1.00 36.04 916 LEU A C 1
ATOM 1700 O O . LEU A 1 217 ? -10.782 33.419 -15.457 1.00 36.04 916 LEU A O 1
ATOM 1705 N N . LYS A 1 218 ? -12.786 33.336 -16.531 1.00 35.59 917 LYS A N 1
ATOM 1706 C CA . LYS A 1 218 ? -13.616 33.825 -15.434 1.00 35.54 917 LYS A CA 1
ATOM 1707 C C . LYS A 1 218 ? -14.757 32.857 -15.144 1.00 35.20 917 LYS A C 1
ATOM 1708 O O . LYS A 1 218 ? -15.489 32.446 -16.055 1.00 34.47 917 LYS A O 1
ATOM 1714 N N . CYS A 1 219 ? -14.918 32.523 -13.867 1.00 34.59 918 CYS A N 1
ATOM 1715 C CA . CYS A 1 219 ? -15.885 31.523 -13.447 1.00 34.72 918 CYS A CA 1
ATOM 1716 C C . CYS A 1 219 ? -16.261 31.818 -12.005 1.00 34.47 918 CYS A C 1
ATOM 1717 O O . CYS A 1 219 ? -15.374 32.076 -11.187 1.00 34.69 918 CYS A O 1
ATOM 1720 N N . ARG A 1 220 ? -17.561 31.791 -11.696 1.00 34.40 919 ARG A N 1
ATOM 1721 C CA . ARG A 1 220 ? -18.007 31.883 -10.297 1.00 34.31 919 ARG A CA 1
ATOM 1722 C C . ARG A 1 220 ? -17.547 30.712 -9.416 1.00 34.66 919 ARG A C 1
ATOM 1723 O O . ARG A 1 220 ? -17.618 30.799 -8.180 1.00 35.09 919 ARG A O 1
ATOM 1731 N N . ALA A 1 221 ? -17.064 29.636 -10.047 1.00 33.68 920 ALA A N 1
ATOM 1732 C CA . ALA A 1 221 ? -16.326 28.568 -9.344 1.00 33.98 920 ALA A CA 1
ATOM 1733 C C . ALA A 1 221 ? -14.895 28.409 -9.890 1.00 33.83 920 ALA A C 1
ATOM 1734 O O . ALA A 1 221 ? -14.602 27.420 -10.568 1.00 33.82 920 ALA A O 1
ATOM 1736 N N . PRO A 1 222 ? -13.985 29.350 -9.548 1.00 33.90 921 PRO A N 1
ATOM 1737 C CA . PRO A 1 222 ? -12.676 29.482 -10.206 1.00 33.91 921 PRO A CA 1
ATOM 1738 C C . PRO A 1 222 ? -11.764 28.283 -10.029 1.00 33.85 921 PRO A C 1
ATOM 1739 O O . PRO A 1 222 ? -10.805 28.133 -10.782 1.00 33.92 921 PRO A O 1
ATOM 1743 N N . GLU A 1 223 ? -12.075 27.423 -9.063 1.00 33.22 922 GLU A N 1
ATOM 1744 C CA . GLU A 1 223 ? -11.319 26.198 -8.862 1.00 33.20 922 GLU A CA 1
ATOM 1745 C C . GLU A 1 223 ? -11.320 25.262 -10.082 1.00 32.54 922 GLU A C 1
ATOM 1746 O O . GLU A 1 223 ? -10.407 24.450 -10.228 1.00 32.46 922 GLU A O 1
ATOM 1752 N N . VAL A 1 224 ? -12.318 25.373 -10.959 1.00 32.03 923 VAL A N 1
ATOM 1753 C CA A VAL A 1 224 ? -12.369 24.520 -12.153 0.50 32.04 923 VAL A CA 1
ATOM 1754 C CA B VAL A 1 224 ? -12.378 24.536 -12.170 0.50 31.88 923 VAL A CA 1
ATOM 1755 C C . VAL A 1 224 ? -11.413 25.023 -13.247 1.00 32.16 923 VAL A C 1
ATOM 1756 O O . VAL A 1 224 ? -11.026 24.269 -14.137 1.00 32.33 923 VAL A O 1
ATOM 1763 N N . SER A 1 225 ? -11.038 26.295 -13.167 1.00 32.28 924 SER A N 1
ATOM 1764 C CA . SER A 1 225 ? -10.340 26.959 -14.273 1.00 33.04 924 SER A CA 1
ATOM 1765 C C . SER A 1 225 ? -9.089 26.225 -14.768 1.00 33.55 924 SER A C 1
ATOM 1766 O O . SER A 1 225 ? -8.937 25.989 -15.972 1.00 34.05 924 SER A O 1
ATOM 1769 N N . GLN A 1 226 ? -8.203 25.840 -13.853 1.00 33.89 925 GLN A N 1
ATOM 1770 C CA . GLN A 1 226 ? -6.972 25.169 -14.255 1.00 34.48 925 GLN A CA 1
ATOM 1771 C C . GLN A 1 226 ? -7.241 23.883 -15.023 1.00 34.04 925 GLN A C 1
ATOM 1772 O O . GLN A 1 226 ? -6.513 23.551 -15.958 1.00 34.01 925 GLN A O 1
ATOM 1778 N N . TYR A 1 227 ? -8.311 23.179 -14.658 1.00 32.60 926 TYR A N 1
ATOM 1779 C CA . TYR A 1 227 ? -8.661 21.956 -15.331 1.00 32.31 926 TYR A CA 1
ATOM 1780 C C . TYR A 1 227 ? -9.214 22.240 -16.726 1.00 32.85 926 TYR A C 1
ATOM 1781 O O . TYR A 1 227 ? -9.001 21.456 -17.646 1.00 32.42 926 TYR A O 1
ATOM 1790 N N . ILE A 1 228 ? -9.919 23.357 -16.874 1.00 33.28 927 ILE A N 1
ATOM 1791 C CA . ILE A 1 228 ? -10.424 23.795 -18.181 1.00 34.35 927 ILE A CA 1
ATOM 1792 C C . ILE A 1 228 ? -9.243 24.123 -19.106 1.00 35.24 927 ILE A C 1
ATOM 1793 O O . ILE A 1 228 ? -9.229 23.730 -20.280 1.00 34.79 927 ILE A O 1
ATOM 1798 N N . TYR A 1 229 ? -8.247 24.813 -18.554 1.00 36.64 928 TYR A N 1
ATOM 1799 C CA . TYR A 1 229 ? -7.013 25.091 -19.281 1.00 38.39 928 TYR A CA 1
ATOM 1800 C C . TYR A 1 229 ? -6.359 23.825 -19.847 1.00 38.33 928 TYR A C 1
ATOM 1801 O O . TYR A 1 229 ? -6.034 23.785 -21.031 1.00 38.94 928 TYR A O 1
ATOM 1810 N N . GLN A 1 230 ? -6.157 22.807 -19.003 1.00 38.76 929 GLN A N 1
ATOM 1811 C CA . GLN A 1 230 ? -5.535 21.543 -19.422 1.00 39.29 929 GLN A CA 1
ATOM 1812 C C . GLN A 1 230 ? -6.283 20.944 -20.611 1.00 38.96 929 GLN A C 1
ATOM 1813 O O . GLN A 1 230 ? -5.672 20.426 -21.551 1.00 38.34 929 GLN A O 1
ATOM 1819 N N . VAL A 1 231 ? -7.611 21.048 -20.564 1.00 38.70 930 VAL A N 1
ATOM 1820 C CA . VAL A 1 231 ? -8.501 20.588 -21.631 1.00 38.71 930 VAL A CA 1
ATOM 1821 C C . VAL A 1 231 ? -8.294 21.339 -22.957 1.00 38.52 930 VAL A C 1
ATOM 1822 O O . VAL A 1 231 ? -8.107 20.704 -23.996 1.00 38.34 930 VAL A O 1
ATOM 1826 N N . TYR A 1 232 ? -8.331 22.674 -22.912 1.00 38.59 931 TYR A N 1
ATOM 1827 C CA . TYR A 1 232 ? -8.018 23.527 -24.073 1.00 39.09 931 TYR A CA 1
ATOM 1828 C C . TYR A 1 232 ? -6.706 23.108 -24.713 1.00 39.34 931 TYR A C 1
ATOM 1829 O O . TYR A 1 232 ? -6.637 22.912 -25.929 1.00 39.70 931 TYR A O 1
ATOM 1838 N N . ASP A 1 233 ? -5.672 22.987 -23.879 1.00 39.30 932 ASP A N 1
ATOM 1839 C CA . ASP A 1 233 ? -4.333 22.613 -24.315 1.00 40.08 932 ASP A CA 1
ATOM 1840 C C . ASP A 1 233 ? -4.364 21.293 -25.068 1.00 39.92 932 ASP A C 1
ATOM 1841 O O . ASP A 1 233 ? -3.843 21.198 -26.173 1.00 40.51 932 ASP A O 1
ATOM 1846 N N . SER A 1 234 ? -4.979 20.277 -24.470 1.00 39.80 933 SER A N 1
ATOM 1847 C CA . SER A 1 234 ? -5.146 18.980 -25.124 1.00 40.10 933 SER A CA 1
ATOM 1848 C C . SER A 1 234 ? -5.897 19.068 -26.457 1.00 39.80 933 SER A C 1
ATOM 1849 O O . SER A 1 234 ? -5.469 18.470 -27.453 1.00 39.52 933 SER A O 1
ATOM 1852 N N . ILE A 1 235 ? -7.002 19.813 -26.481 1.00 39.66 934 ILE A N 1
ATOM 1853 C CA . ILE A 1 235 ? -7.802 19.965 -27.706 1.00 39.78 934 ILE A CA 1
ATOM 1854 C C . ILE A 1 235 ? -6.992 20.627 -28.838 1.00 40.92 934 ILE A C 1
ATOM 1855 O O . ILE A 1 235 ? -7.020 20.167 -29.984 1.00 40.82 934 ILE A O 1
ATOM 1860 N N . LEU A 1 236 ? -6.247 21.674 -28.499 1.00 41.80 935 LEU A N 1
ATOM 1861 C CA . LEU A 1 236 ? -5.498 22.448 -29.496 1.00 43.30 935 LEU A CA 1
ATOM 1862 C C . LEU A 1 236 ? -4.111 21.876 -29.854 1.00 44.97 935 LEU A C 1
ATOM 1863 O O . LEU A 1 236 ? -3.486 22.303 -30.837 1.00 44.98 935 LEU A O 1
ATOM 1868 N N . LYS A 1 237 ? -3.631 20.927 -29.054 1.00 46.69 936 LYS A N 1
ATOM 1869 C CA . LYS A 1 237 ? -2.359 20.259 -29.321 1.00 48.36 936 LYS A CA 1
ATOM 1870 C C . LYS A 1 237 ? -2.599 18.938 -30.025 1.00 49.39 936 LYS A C 1
ATOM 1871 O O . LYS A 1 237 ? -1.659 18.310 -30.521 1.00 49.78 936 LYS A O 1
ATOM 1877 N N . ASN A 1 238 ? -3.865 18.530 -30.074 1.00 50.52 937 ASN A N 1
ATOM 1878 C CA . ASN A 1 238 ? -4.261 17.261 -30.676 1.00 51.63 937 ASN A CA 1
ATOM 18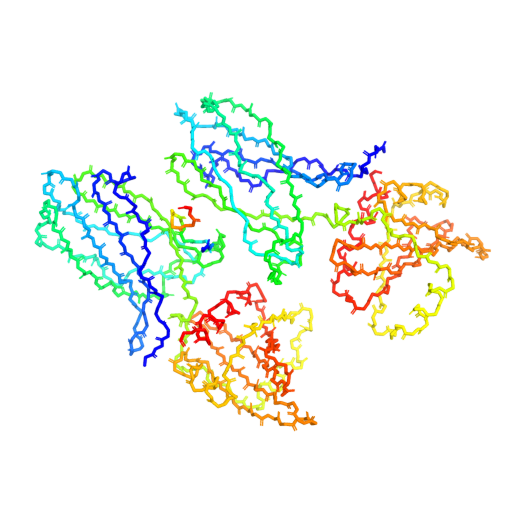79 C C . ASN A 1 238 ? -5.372 17.426 -31.709 1.00 52.10 937 ASN A C 1
ATOM 1880 O O . ASN A 1 238 ? -5.558 18.516 -32.259 1.00 52.57 937 ASN A O 1
ATOM 1886 N N . GLY B 1 6 ? -18.018 7.956 24.668 1.00 54.50 705 GLY B N 1
ATOM 1887 C CA . GLY B 1 6 ? -17.543 7.127 23.516 1.00 53.88 705 GLY B CA 1
ATOM 1888 C C . GLY B 1 6 ? -17.819 7.774 22.170 1.00 53.46 705 GLY B C 1
ATOM 1889 O O . GLY B 1 6 ? -18.816 8.489 22.011 1.00 53.91 705 GLY B O 1
ATOM 1890 N N . GLY B 1 7 ? -16.937 7.518 21.202 1.00 52.52 706 GLY B N 1
ATOM 1891 C CA . GLY B 1 7 ? -17.065 8.081 19.859 1.00 51.23 706 GLY B CA 1
ATOM 1892 C C . GLY B 1 7 ? -17.928 7.238 18.936 1.00 50.20 706 GLY B C 1
ATOM 1893 O O . GLY B 1 7 ? -18.454 6.204 19.350 1.00 50.48 706 GLY B O 1
ATOM 1894 N N . TYR B 1 8 ? -18.078 7.682 17.688 1.00 48.83 707 TYR B N 1
ATOM 1895 C CA . TYR B 1 8 ? -18.811 6.924 16.670 1.00 47.32 707 TYR B CA 1
ATOM 1896 C C . TYR B 1 8 ? -18.143 5.576 16.369 1.00 46.06 707 TYR B C 1
ATOM 1897 O O . TYR B 1 8 ? -16.935 5.514 16.145 1.00 45.65 707 TYR B O 1
ATOM 1906 N N . VAL B 1 9 ? -18.932 4.503 16.404 1.00 44.39 708 VAL B N 1
ATOM 1907 C CA . VAL B 1 9 ? -18.477 3.190 15.957 1.00 42.88 708 VAL B CA 1
ATOM 1908 C C . VAL B 1 9 ? -19.421 2.723 14.856 1.00 42.36 708 VAL B C 1
ATOM 1909 O O . VAL B 1 9 ? -20.646 2.692 15.050 1.00 42.37 708 VAL B O 1
ATOM 1913 N N . ALA B 1 10 ? -18.859 2.386 13.696 1.00 41.21 709 ALA B N 1
ATOM 1914 C CA . ALA B 1 10 ? -19.670 1.931 12.563 1.00 40.89 709 ALA B CA 1
ATOM 1915 C C . ALA B 1 10 ? -20.266 0.556 12.863 1.00 40.54 709 ALA B C 1
ATOM 1916 O O . ALA B 1 10 ? -19.630 -0.248 13.536 1.00 40.18 709 ALA B O 1
ATOM 1918 N N . PRO B 1 11 ? -21.488 0.285 12.364 1.00 40.97 710 PRO B N 1
ATOM 1919 C CA . PRO B 1 11 ? -22.046 -1.064 12.403 1.00 40.76 710 PRO B CA 1
ATOM 1920 C C . PRO B 1 11 ? -21.065 -2.062 11.791 1.00 40.46 710 PRO B C 1
ATOM 1921 O O . PRO B 1 11 ? -20.348 -1.715 10.845 1.00 40.12 710 PRO B O 1
ATOM 1925 N N . LYS B 1 12 ? -21.018 -3.281 12.325 1.00 39.65 711 LYS B N 1
ATOM 1926 C CA . LYS B 1 12 ? -20.205 -4.315 11.715 1.00 39.44 711 LYS B CA 1
ATOM 1927 C C . LYS B 1 12 ? -20.646 -4.538 10.271 1.00 38.63 711 LYS B C 1
ATOM 1928 O O . LYS B 1 12 ? -21.827 -4.389 9.924 1.00 38.38 711 LYS B O 1
ATOM 1934 N N . ALA B 1 13 ? -19.680 -4.858 9.421 1.00 37.54 712 ALA B N 1
ATOM 1935 C CA . ALA B 1 13 ? -19.965 -5.162 8.035 1.00 36.13 712 ALA B CA 1
ATOM 1936 C C . ALA B 1 13 ? -19.312 -6.496 7.758 1.00 35.32 712 ALA B C 1
ATOM 1937 O O . ALA B 1 13 ? -18.340 -6.862 8.422 1.00 34.82 712 ALA B O 1
ATOM 1939 N N . VAL B 1 14 ? -19.850 -7.228 6.789 1.00 34.25 713 VAL B N 1
ATOM 1940 C CA . VAL B 1 14 ? -19.296 -8.522 6.432 1.00 33.34 713 VAL B CA 1
ATOM 1941 C C . VAL B 1 14 ? -18.075 -8.316 5.524 1.00 33.60 713 VAL B C 1
ATOM 1942 O O . VAL B 1 14 ? -18.211 -8.155 4.312 1.00 33.15 713 VAL B O 1
ATOM 1946 N N . TRP B 1 15 ? -16.889 -8.306 6.134 1.00 33.37 714 TRP B N 1
ATOM 1947 C CA . TRP B 1 15 ? -15.633 -8.103 5.411 1.00 33.84 714 TRP B CA 1
ATOM 1948 C C . TRP B 1 15 ? -15.241 -9.324 4.621 1.00 34.20 714 TRP B C 1
ATOM 1949 O O . TRP B 1 15 ? -14.574 -9.222 3.583 1.00 34.29 714 TRP B O 1
ATOM 1960 N N . LEU B 1 16 ? -15.632 -10.492 5.122 1.00 34.18 715 LEU B N 1
ATOM 1961 C CA . LEU B 1 16 ? -15.311 -11.736 4.460 1.00 34.97 715 LEU B CA 1
ATOM 1962 C C . LEU B 1 16 ? -16.520 -12.676 4.502 1.00 36.14 715 LEU B C 1
ATOM 1963 O O . LEU B 1 16 ? -16.794 -13.298 5.533 1.00 36.17 715 LEU B O 1
ATOM 1968 N N . PRO B 1 17 ? -17.260 -12.771 3.382 1.00 37.25 716 PRO B N 1
ATOM 1969 C CA . PRO B 1 17 ? -18.428 -13.666 3.343 1.00 37.50 716 PRO B CA 1
ATOM 1970 C C . PRO B 1 17 ? -17.974 -15.117 3.316 1.00 38.05 716 PRO B C 1
ATOM 1971 O O . PRO B 1 17 ? -16.911 -15.413 2.768 1.00 37.98 716 PRO B O 1
ATOM 1975 N N . ALA B 1 18 ? -18.771 -16.012 3.895 1.00 39.13 717 ALA B N 1
ATOM 1976 C CA . ALA B 1 18 ? -18.409 -17.433 3.976 1.00 40.52 717 ALA B CA 1
ATOM 1977 C C . ALA B 1 18 ? -18.119 -18.075 2.621 1.00 41.33 717 ALA B C 1
ATOM 1978 O O . ALA B 1 18 ? -17.132 -18.792 2.485 1.00 41.45 717 ALA B O 1
ATOM 1980 N N . VAL B 1 19 ? -18.951 -17.798 1.614 1.00 43.16 718 VAL B N 1
ATOM 1981 C CA . VAL B 1 19 ? -18.760 -18.396 0.270 1.00 44.77 718 VAL B CA 1
ATOM 1982 C C . VAL B 1 19 ? -17.451 -18.009 -0.414 1.00 45.29 718 VAL B C 1
ATOM 1983 O O . VAL B 1 19 ? -17.049 -18.650 -1.384 1.00 45.18 718 VAL B O 1
ATOM 1987 N N . LYS B 1 20 ? -16.789 -16.965 0.093 1.00 45.33 719 LYS B N 1
ATOM 1988 C CA . LYS B 1 20 ? -15.485 -16.573 -0.442 1.00 45.20 719 LYS B CA 1
ATOM 1989 C C . LYS B 1 20 ? -14.312 -17.115 0.382 1.00 44.76 719 LYS B C 1
ATOM 1990 O O . LYS B 1 20 ? -13.155 -17.016 -0.038 1.00 44.30 719 LYS B O 1
ATOM 1996 N N . ALA B 1 21 ? -14.620 -17.720 1.532 1.00 44.09 720 ALA B N 1
ATOM 1997 C CA . ALA B 1 21 ? -13.586 -18.211 2.449 1.00 43.27 720 ALA B CA 1
ATOM 1998 C C . ALA B 1 21 ? -13.867 -19.605 3.006 1.00 43.01 720 ALA B C 1
ATOM 1999 O O . ALA B 1 21 ? -13.497 -19.919 4.147 1.00 42.17 720 ALA B O 1
ATOM 2001 N N . LYS B 1 22 ? -14.523 -20.435 2.192 1.00 43.09 721 LYS B N 1
ATOM 2002 C CA . LYS B 1 22 ? -14.749 -21.850 2.508 1.00 43.05 721 LYS B CA 1
ATOM 2003 C C . LYS B 1 22 ? -15.350 -22.027 3.890 1.00 42.66 721 LYS B C 1
ATOM 2004 O O . LYS B 1 22 ? -14.846 -22.808 4.704 1.00 43.15 721 LYS B O 1
ATOM 2010 N N . GLY B 1 23 ? -16.413 -21.275 4.151 1.00 42.36 722 GLY B N 1
ATOM 2011 C CA . GLY B 1 23 ? -17.154 -21.359 5.404 1.00 42.12 722 GLY B CA 1
ATOM 2012 C C . GLY B 1 23 ? -16.798 -20.306 6.439 1.00 41.55 722 GLY B C 1
ATOM 2013 O O . GLY B 1 23 ? -17.592 -20.027 7.336 1.00 41.73 722 GLY B O 1
ATOM 2014 N N . LEU B 1 24 ? -15.606 -19.728 6.331 1.00 41.22 723 LEU B N 1
ATOM 2015 C CA . LEU B 1 24 ? -15.196 -18.680 7.259 1.00 40.60 723 LEU B CA 1
ATOM 2016 C C . LEU B 1 24 ? -15.889 -17.360 6.923 1.00 40.39 723 LEU B C 1
ATOM 2017 O O . LEU B 1 24 ? -15.756 -16.831 5.813 1.00 40.64 723 LEU B O 1
ATOM 2022 N N . GLU B 1 25 ? -16.655 -16.853 7.882 1.00 39.55 724 GLU B N 1
ATOM 2023 C CA . GLU B 1 25 ? -17.275 -15.539 7.781 1.00 39.33 724 GLU B CA 1
ATOM 2024 C C . GLU B 1 25 ? -16.706 -14.599 8.845 1.00 38.61 724 GLU B C 1
ATOM 2025 O O . GLU B 1 25 ? -16.608 -14.953 10.026 1.00 38.44 724 GLU B O 1
ATOM 2031 N N . ILE B 1 26 ? -16.324 -13.404 8.416 1.00 37.77 725 ILE B N 1
ATOM 2032 C CA . ILE B 1 26 ? -15.788 -12.396 9.327 1.00 36.67 725 ILE B CA 1
ATOM 2033 C C . ILE B 1 26 ? -16.603 -11.124 9.171 1.00 36.81 725 ILE B C 1
ATOM 2034 O O . ILE B 1 26 ? -16.697 -10.569 8.069 1.00 35.57 725 ILE B O 1
ATOM 2039 N N . SER B 1 27 ? -17.222 -10.712 10.276 1.00 36.63 726 SER B N 1
ATOM 2040 C CA . SER B 1 27 ? -17.894 -9.430 10.410 1.00 37.50 726 SER B CA 1
ATOM 2041 C C . SER B 1 27 ? -16.978 -8.542 11.232 1.00 37.20 726 SER B C 1
ATOM 2042 O O . SER B 1 27 ? -16.279 -9.043 12.109 1.00 37.36 726 SER B O 1
ATOM 2045 N N . GLY B 1 28 ? -16.973 -7.238 10.965 1.00 36.69 727 GLY B N 1
ATOM 2046 C CA . GLY B 1 28 ? -16.014 -6.359 11.648 1.00 36.47 727 GLY B CA 1
ATOM 2047 C C . GLY B 1 28 ? -16.328 -4.881 11.700 1.00 36.08 727 GLY B C 1
ATOM 2048 O O . GLY B 1 28 ? -17.104 -4.365 10.894 1.00 35.85 727 GLY B O 1
ATOM 2049 N N . THR B 1 29 ? -15.719 -4.207 12.675 1.00 36.23 728 THR B N 1
ATOM 2050 C CA . THR B 1 29 ? -15.670 -2.746 12.737 1.00 36.29 728 THR B CA 1
ATOM 2051 C C . THR B 1 29 ? -14.389 -2.322 13.461 1.00 36.04 728 THR B C 1
ATOM 2052 O O . THR B 1 29 ? -13.618 -3.176 13.897 1.00 36.22 728 THR B O 1
ATOM 2056 N N . PHE B 1 30 ? -14.164 -1.015 13.570 1.00 35.93 729 PHE B N 1
ATOM 2057 C CA . PHE B 1 30 ? -12.993 -0.470 14.262 1.00 36.11 729 PHE B CA 1
ATOM 2058 C C . PHE B 1 30 ? -13.449 0.433 15.396 1.00 36.51 729 PHE B C 1
ATOM 2059 O O . PHE B 1 30 ? -14.375 1.218 15.218 1.00 35.70 729 PHE B O 1
ATOM 2067 N N . THR B 1 31 ? -12.774 0.332 16.540 1.00 37.50 730 THR B N 1
ATOM 2068 C CA . THR B 1 31 ? -13.081 1.155 17.709 1.00 39.23 730 THR B CA 1
ATOM 2069 C C . THR B 1 31 ? -11.831 1.835 18.262 1.00 40.26 730 THR B C 1
ATOM 2070 O O . THR B 1 31 ? -10.707 1.394 18.033 1.00 39.67 730 THR B O 1
ATOM 2074 N N . HIS B 1 32 ? -12.053 2.926 18.987 1.00 42.32 731 HIS B N 1
ATOM 2075 C CA . HIS B 1 32 ? -10.988 3.662 19.636 1.00 44.51 731 HIS B CA 1
ATOM 2076 C C . HIS B 1 32 ? -11.503 3.896 21.053 1.00 45.79 731 HIS B C 1
ATOM 2077 O O . HIS B 1 32 ? -12.403 4.707 21.270 1.00 46.38 731 HIS B O 1
ATOM 2084 N N . ARG B 1 33 ? -10.984 3.117 21.997 1.00 47.41 732 ARG B N 1
ATOM 2085 C CA . ARG B 1 33 ? -11.416 3.175 23.393 1.00 49.13 732 ARG B CA 1
ATOM 2086 C C . ARG B 1 33 ? -10.261 3.512 24.313 1.00 49.67 732 ARG B C 1
ATOM 2087 O O . ARG B 1 33 ? -9.226 2.841 24.288 1.00 49.87 732 ARG B O 1
ATOM 2095 N N . GLN B 1 34 ? -10.452 4.549 25.129 1.00 50.23 733 GLN B N 1
ATOM 2096 C CA . GLN B 1 34 ? -9.440 4.994 26.080 1.00 50.30 733 GLN B CA 1
ATOM 2097 C C . GLN B 1 34 ? -8.038 4.917 25.468 1.00 50.20 733 GLN B C 1
ATOM 2098 O O . GLN B 1 34 ? -7.179 4.167 25.942 1.00 50.86 733 GLN B O 1
ATOM 2100 N N . GLY B 1 35 ? -7.826 5.674 24.394 1.00 49.78 734 GLY B N 1
ATOM 2101 C CA . GLY B 1 35 ? -6.511 5.764 23.761 1.00 48.76 734 GLY B CA 1
ATOM 2102 C C . GLY B 1 35 ? -5.998 4.504 23.076 1.00 48.10 734 GLY B C 1
ATOM 2103 O O . GLY B 1 35 ? -4.834 4.454 22.668 1.00 48.39 734 GLY B O 1
ATOM 2104 N N . HIS B 1 36 ? -6.848 3.486 22.940 1.00 46.63 735 HIS B N 1
ATOM 2105 C CA . HIS B 1 36 ? -6.444 2.262 22.238 1.00 45.58 735 HIS B CA 1
ATOM 2106 C C . HIS B 1 36 ? -7.308 2.002 21.018 1.00 43.73 735 HIS B C 1
ATOM 2107 O O . HIS B 1 36 ? -8.522 2.174 21.081 1.00 43.61 735 HIS B O 1
ATOM 2114 N N . ILE B 1 37 ? -6.669 1.600 19.920 1.00 41.61 736 ILE B N 1
ATOM 2115 C CA . ILE B 1 37 ? -7.370 1.225 18.688 1.00 39.91 736 ILE B CA 1
ATOM 2116 C C . ILE B 1 37 ? -7.547 -0.293 18.654 1.00 39.38 736 ILE B C 1
ATOM 2117 O O . ILE B 1 37 ? -6.593 -1.034 18.911 1.00 38.67 736 ILE B O 1
ATOM 2122 N N . TYR B 1 38 ? -8.759 -0.740 18.322 1.00 38.79 737 TYR B N 1
ATOM 2123 C CA . TYR B 1 38 ? -9.064 -2.162 18.193 1.00 38.71 737 TYR B CA 1
ATOM 2124 C C . TYR B 1 38 ? -9.728 -2.490 16.860 1.00 38.28 737 TYR B C 1
ATOM 2125 O O . TYR B 1 38 ? -10.547 -1.717 16.364 1.00 37.91 737 TYR B O 1
ATOM 2134 N N . MET B 1 39 ? -9.362 -3.637 16.289 1.00 37.94 738 MET B N 1
ATOM 2135 C CA . MET B 1 39 ? -10.155 -4.244 15.227 1.00 37.57 738 MET B CA 1
ATOM 2136 C C . MET B 1 39 ? -11.122 -5.231 15.884 1.00 37.91 738 MET B C 1
ATOM 2137 O O . MET B 1 39 ? -10.700 -6.250 16.436 1.00 37.62 738 MET B O 1
ATOM 2142 N N . GLU B 1 40 ? -12.413 -4.906 15.844 1.00 38.34 739 GLU B N 1
ATOM 2143 C CA . GLU B 1 40 ? -13.439 -5.710 16.512 1.00 39.18 739 GLU B CA 1
ATOM 2144 C C . GLU B 1 40 ? -14.142 -6.612 15.515 1.00 39.30 739 GLU B C 1
ATOM 2145 O O . GLU B 1 40 ? -14.924 -6.144 14.684 1.00 39.12 739 GLU B O 1
ATOM 2151 N N . MET B 1 41 ? -13.872 -7.907 15.619 1.00 39.65 740 MET B N 1
ATOM 2152 C CA . MET B 1 41 ? -14.353 -8.870 14.640 1.00 40.53 740 MET B CA 1
ATOM 2153 C C . MET B 1 41 ? -15.198 -9.978 15.237 1.00 40.44 740 MET B C 1
ATOM 2154 O O . MET B 1 41 ? -14.990 -10.380 16.383 1.00 40.78 740 MET B O 1
ATOM 2159 N N . ASN B 1 42 ? -16.134 -10.470 14.431 1.00 40.31 741 ASN B N 1
ATOM 2160 C CA . ASN B 1 42 ? -16.927 -11.639 14.738 1.00 40.82 741 ASN B CA 1
ATOM 2161 C C . ASN B 1 42 ? -16.603 -12.714 13.698 1.00 40.14 741 ASN B C 1
ATOM 2162 O O . ASN B 1 42 ? -16.856 -12.530 12.509 1.00 39.79 741 ASN B O 1
ATOM 2167 N N . PHE B 1 43 ? -16.006 -13.811 14.155 1.00 39.79 742 PHE B N 1
ATOM 2168 C CA . PHE B 1 43 ? -15.645 -14.948 13.311 1.00 39.61 742 PHE B CA 1
ATOM 2169 C C . PHE B 1 43 ? -16.740 -15.997 13.463 1.00 39.79 742 PHE B C 1
ATOM 2170 O O . PHE B 1 43 ? -17.003 -16.444 14.578 1.00 39.19 742 PHE B O 1
ATOM 2178 N N . THR B 1 44 ? -17.370 -16.394 12.361 1.00 39.89 743 THR B N 1
ATOM 2179 C CA . THR B 1 44 ? -18.366 -17.470 12.380 1.00 39.89 743 THR B CA 1
ATOM 2180 C C . THR B 1 44 ? -17.921 -18.636 11.488 1.00 40.30 743 THR B C 1
ATOM 2181 O O . THR B 1 44 ? -17.492 -18.430 10.350 1.00 40.06 743 THR B O 1
ATOM 2185 N N . ASN B 1 45 ? -18.020 -19.857 12.017 1.00 40.89 744 ASN B N 1
ATOM 2186 C CA . ASN B 1 45 ? -17.718 -21.074 11.253 1.00 41.91 744 ASN B CA 1
ATOM 2187 C C . ASN B 1 45 ? -18.991 -21.610 10.605 1.00 42.74 744 ASN B C 1
ATOM 2188 O O . ASN B 1 45 ? -19.854 -22.182 11.276 1.00 42.64 744 ASN B O 1
ATOM 2193 N N . LYS B 1 46 ? -19.114 -21.402 9.299 1.00 43.91 745 LYS B N 1
ATOM 2194 C CA . LYS B 1 46 ? -20.261 -21.906 8.552 1.00 44.95 745 LYS B CA 1
ATOM 2195 C C . LYS B 1 46 ? -19.894 -23.159 7.746 1.00 45.99 745 LYS B C 1
ATOM 2196 O O . LYS B 1 46 ? -20.683 -23.635 6.923 1.00 46.67 745 LYS B O 1
ATOM 2202 N N . ALA B 1 47 ? -18.695 -23.686 7.985 1.00 46.94 746 ALA B N 1
ATOM 2203 C CA . ALA B 1 47 ? -18.261 -24.936 7.376 1.00 48.31 746 ALA B CA 1
ATOM 2204 C C . ALA B 1 47 ? -18.744 -26.132 8.202 1.00 49.41 746 ALA B C 1
ATOM 2205 O O . ALA B 1 47 ? -19.465 -25.960 9.195 1.00 49.59 746 ALA B O 1
ATOM 2207 N N . LEU B 1 48 ? -18.360 -27.335 7.776 1.00 50.61 747 LEU B N 1
ATOM 2208 C CA . LEU B 1 48 ? -18.746 -28.576 8.467 1.00 51.98 747 LEU B CA 1
ATOM 2209 C C . LEU B 1 48 ? -17.605 -29.046 9.364 1.00 52.30 747 LEU B C 1
ATOM 2210 O O . LEU B 1 48 ? -17.808 -29.839 10.289 1.00 53.18 747 LEU B O 1
ATOM 2215 N N . GLN B 1 49 ? -16.407 -28.541 9.084 1.00 52.59 748 GLN B N 1
ATOM 2216 C CA . GLN B 1 49 ? -15.202 -28.904 9.818 1.00 52.51 748 GLN B CA 1
ATOM 2217 C C . GLN B 1 49 ? -14.891 -27.868 10.904 1.00 52.11 748 GLN B C 1
ATOM 2218 O O . GLN B 1 49 ? -15.255 -26.689 10.766 1.00 52.09 748 GLN B O 1
ATOM 2224 N N A HIS B 1 50 ? -14.219 -28.309 11.969 0.50 51.68 749 HIS B N 1
ATOM 2225 N N B HIS B 1 50 ? -14.233 -28.313 11.977 0.50 51.59 749 HIS B N 1
ATOM 2226 C CA A HIS B 1 50 ? -13.767 -27.415 13.034 0.50 51.19 749 HIS B CA 1
ATOM 2227 C CA B HIS B 1 50 ? -13.770 -27.417 13.038 0.50 51.02 749 HIS B CA 1
ATOM 2228 C C A HIS B 1 50 ? -12.634 -26.522 12.527 0.50 50.76 749 HIS B C 1
ATOM 2229 C C B HIS B 1 50 ? -12.675 -26.501 12.487 0.50 50.65 749 HIS B C 1
ATOM 2230 O O A HIS B 1 50 ? -11.843 -26.938 11.677 0.50 50.86 749 HIS B O 1
ATOM 2231 O O B HIS B 1 50 ? -11.947 -26.886 11.570 0.50 50.75 749 HIS B O 1
ATOM 2244 N N . MET B 1 51 ? -12.564 -25.297 13.046 1.00 50.15 750 MET B N 1
ATOM 2245 C CA . MET B 1 51 ? -11.520 -24.347 12.636 1.00 48.87 750 MET B CA 1
ATOM 2246 C C . MET B 1 51 ? -10.519 -24.071 13.756 1.00 48.21 750 MET B C 1
ATOM 2247 O O . MET B 1 51 ? -10.903 -23.859 14.912 1.00 47.44 750 MET B O 1
ATOM 2252 N N . THR B 1 52 ? -9.238 -24.083 13.395 1.00 47.43 751 THR B N 1
ATOM 2253 C CA . THR B 1 52 ? -8.146 -23.798 14.330 1.00 47.40 751 THR B CA 1
ATOM 2254 C C . THR B 1 52 ? -7.052 -23.002 13.613 1.00 46.76 751 THR B C 1
ATOM 2255 O O . THR B 1 52 ? -7.181 -22.699 12.422 1.00 46.81 751 THR B O 1
ATOM 2259 N N . ASP B 1 53 ? -5.985 -22.681 14.344 1.00 45.96 752 ASP B N 1
ATOM 2260 C CA . ASP B 1 53 ? -4.791 -22.040 13.778 1.00 45.60 752 ASP B CA 1
ATOM 2261 C C . ASP B 1 53 ? -5.063 -20.667 13.131 1.00 44.23 752 ASP B C 1
ATOM 2262 O O . ASP B 1 53 ? -4.499 -20.332 12.092 1.00 44.53 752 ASP B O 1
ATOM 2267 N N . PHE B 1 54 ? -5.937 -19.882 13.748 1.00 43.07 753 PHE B N 1
ATOM 2268 C CA . PHE B 1 54 ? -6.225 -18.544 13.249 1.00 41.21 753 PHE B CA 1
ATOM 2269 C C . PHE B 1 54 ? -5.040 -17.604 13.443 1.00 40.53 753 PHE B C 1
ATOM 2270 O O . PHE B 1 54 ? -4.410 -17.577 14.511 1.00 40.22 753 PHE B O 1
ATOM 2278 N N . ALA B 1 55 ? -4.754 -16.832 12.403 1.00 39.34 754 ALA B N 1
ATOM 2279 C CA . ALA B 1 55 ? -3.701 -15.826 12.428 1.00 38.24 754 ALA B CA 1
ATOM 2280 C C . ALA B 1 55 ? -4.098 -14.714 11.467 1.00 37.72 754 ALA B C 1
ATOM 2281 O O . ALA B 1 55 ? -4.870 -14.939 10.537 1.00 36.93 754 ALA B O 1
ATOM 2283 N N . ILE B 1 56 ? -3.581 -13.512 11.700 1.00 37.13 755 ILE B N 1
ATOM 2284 C CA . ILE B 1 56 ? -3.958 -12.366 10.879 1.00 36.95 755 ILE B CA 1
ATOM 2285 C C . ILE B 1 56 ? -2.716 -11.557 10.513 1.00 37.06 755 ILE B C 1
ATOM 2286 O O . ILE B 1 56 ? -1.758 -11.491 11.294 1.00 36.99 755 ILE B O 1
ATOM 2291 N N . GLN B 1 57 ? -2.731 -10.961 9.318 1.00 36.80 756 GLN B N 1
ATOM 2292 C CA . GLN B 1 57 ? -1.646 -10.097 8.856 1.00 36.82 756 GLN B CA 1
ATOM 2293 C C . GLN B 1 57 ? -2.216 -8.928 8.060 1.00 35.39 756 GLN B C 1
ATOM 2294 O O . GLN B 1 57 ? -3.137 -9.113 7.259 1.00 35.34 756 GLN B O 1
ATOM 2300 N N . PHE B 1 58 ? -1.667 -7.735 8.292 1.00 34.10 757 PHE B N 1
ATOM 2301 C CA . PHE B 1 58 ? -2.032 -6.527 7.548 1.00 33.01 757 PHE B CA 1
ATOM 2302 C C . PHE B 1 58 ? -0.943 -6.223 6.525 1.00 32.92 757 PHE B C 1
ATOM 2303 O O . PHE B 1 58 ? 0.230 -6.214 6.879 1.00 32.83 757 PHE B O 1
ATOM 2311 N N . ASN B 1 59 ? -1.309 -5.953 5.269 1.00 32.41 758 ASN B N 1
ATOM 2312 C CA . ASN B 1 59 ? -0.356 -5.353 4.321 1.00 32.35 758 ASN B CA 1
ATOM 2313 C C . ASN B 1 59 ? 0.002 -3.927 4.783 1.00 31.89 758 ASN B C 1
ATOM 2314 O O . ASN B 1 59 ? -0.754 -3.316 5.554 1.00 31.02 758 ASN B O 1
ATOM 2319 N N . LYS B 1 60 ? 1.148 -3.419 4.324 1.00 31.37 759 LYS B N 1
ATOM 2320 C CA . LYS B 1 60 ? 1.537 -2.007 4.483 1.00 31.97 759 LYS B CA 1
ATOM 2321 C C . LYS B 1 60 ? 0.345 -1.124 4.129 1.00 30.86 759 LYS B C 1
ATOM 2322 O O . LYS B 1 60 ? -0.398 -1.444 3.208 1.00 30.85 759 LYS B O 1
ATOM 2328 N N . ASN B 1 61 ? 0.154 -0.025 4.855 1.00 30.29 760 ASN B N 1
ATOM 2329 C CA . ASN B 1 61 ? -1.019 0.829 4.631 1.00 30.25 760 ASN B CA 1
ATOM 2330 C C . ASN B 1 61 ? -0.774 2.312 4.932 1.00 29.60 760 ASN B C 1
ATOM 2331 O O . ASN B 1 61 ? 0.279 2.684 5.427 1.00 29.53 760 ASN B O 1
ATOM 2336 N N . SER B 1 62 ? -1.752 3.153 4.624 1.00 29.33 761 SER B N 1
ATOM 2337 C CA . SER B 1 62 ? -1.528 4.599 4.594 1.00 29.23 761 SER B CA 1
ATOM 2338 C C . SER B 1 62 ? -1.057 5.160 5.934 1.00 29.60 761 SER B C 1
ATOM 2339 O O . SER B 1 62 ? -0.160 6.004 5.971 1.00 29.89 761 SER B O 1
ATOM 2342 N N . PHE B 1 63 ? -1.644 4.655 7.019 1.00 29.64 762 PHE B N 1
ATOM 2343 C CA . PHE B 1 63 ? -1.387 5.144 8.370 1.00 30.43 762 PHE B CA 1
ATOM 2344 C C . PHE B 1 63 ? -0.522 4.232 9.263 1.00 30.46 762 PHE B C 1
ATOM 2345 O O . PHE B 1 63 ? -0.437 4.446 10.466 1.00 31.87 762 PHE B O 1
ATOM 2353 N N . GLY B 1 64 ? 0.128 3.245 8.670 1.00 30.33 763 GLY B N 1
ATOM 2354 C CA . GLY B 1 64 ? 1.032 2.338 9.410 1.00 31.31 763 GLY B CA 1
ATOM 2355 C C . GLY B 1 64 ? 0.326 1.455 10.431 1.00 31.49 763 GLY B C 1
ATOM 2356 O O . GLY B 1 64 ? 0.915 1.045 11.432 1.00 32.23 763 GLY B O 1
ATOM 2357 N N . VAL B 1 65 ? -0.946 1.169 10.182 1.00 31.20 764 VAL B N 1
ATOM 2358 C CA . VAL B 1 65 ? -1.749 0.332 11.072 1.00 31.23 764 VAL B CA 1
ATOM 2359 C C . VAL B 1 65 ? -1.239 -1.111 11.016 1.00 32.01 764 VAL B C 1
ATOM 2360 O O . VAL B 1 65 ? -0.947 -1.625 9.934 1.00 31.85 764 VAL B O 1
ATOM 2364 N N . ILE B 1 66 ? -1.111 -1.727 12.193 1.00 32.74 765 ILE B N 1
ATOM 2365 C CA . ILE B 1 66 ? -0.565 -3.081 12.351 1.00 33.90 765 ILE B CA 1
ATOM 2366 C C . ILE B 1 66 ? -1.079 -3.670 13.687 1.00 34.47 765 ILE B C 1
ATOM 2367 O O . ILE B 1 66 ? -1.289 -2.921 14.649 1.00 34.58 765 ILE B O 1
ATOM 2372 N N . PRO B 1 67 ? -1.357 -4.993 13.734 1.00 34.99 766 PRO B N 1
ATOM 2373 C CA . PRO B 1 67 ? -1.737 -5.595 15.025 1.00 35.33 766 PRO B CA 1
ATOM 2374 C C . PRO B 1 67 ? -0.629 -5.477 16.086 1.00 35.96 766 PRO B C 1
ATOM 2375 O O . PRO B 1 67 ? 0.556 -5.557 15.755 1.00 34.93 766 PRO B O 1
ATOM 2379 N N . SER B 1 68 ? -1.024 -5.256 17.340 1.00 37.41 767 SER B N 1
ATOM 2380 C CA . SER B 1 68 ? -0.067 -5.165 18.447 1.00 39.13 767 SER B CA 1
ATOM 2381 C C . SER B 1 68 ? 0.280 -6.533 19.034 1.00 40.81 767 SER B C 1
ATOM 2382 O O . SER B 1 68 ? 1.266 -6.662 19.761 1.00 40.53 767 SER B O 1
ATOM 2385 N N . THR B 1 69 ? -0.545 -7.539 18.724 1.00 42.86 768 THR B N 1
ATOM 2386 C CA . THR B 1 69 ? -0.303 -8.940 19.108 1.00 44.75 768 THR B CA 1
ATOM 2387 C C . THR B 1 69 ? -0.827 -9.892 18.038 1.00 46.10 768 THR B C 1
ATOM 2388 O O . THR B 1 69 ? -1.648 -9.484 17.209 1.00 45.93 768 THR B O 1
ATOM 2392 N N . PRO B 1 70 ? -0.336 -11.158 18.035 1.00 47.65 769 PRO B N 1
ATOM 2393 C CA . PRO B 1 70 ? -0.969 -12.225 17.257 1.00 48.64 769 PRO B CA 1
ATOM 2394 C C . PRO B 1 70 ? -2.415 -12.405 17.696 1.00 49.58 769 PRO B C 1
ATOM 2395 O O . PRO B 1 70 ? -2.744 -12.116 18.844 1.00 49.91 769 PRO B O 1
ATOM 2399 N N . LEU B 1 71 ? -3.260 -12.880 16.784 1.00 50.89 770 LEU B N 1
ATOM 2400 C CA . LEU B 1 71 ? -4.707 -12.963 16.991 1.00 52.04 770 LEU B CA 1
ATOM 2401 C C . LEU B 1 71 ? -5.119 -13.825 18.197 1.00 52.96 770 LEU B C 1
ATOM 2402 O O . LEU B 1 71 ? -6.112 -13.526 18.880 1.00 53.17 770 LEU B O 1
ATOM 2407 N N . ALA B 1 72 ? -4.352 -14.888 18.445 1.00 53.90 771 ALA B N 1
ATOM 2408 C CA . ALA B 1 72 ? -4.499 -15.752 19.630 1.00 54.86 771 ALA B CA 1
ATOM 2409 C C . ALA B 1 72 ? -5.921 -16.245 19.911 1.00 55.44 771 ALA B C 1
ATOM 2410 O O . ALA B 1 72 ? -6.570 -15.812 20.876 1.00 56.03 771 ALA B O 1
ATOM 2412 N N . ILE B 1 73 ? -6.401 -17.140 19.051 1.00 55.90 772 ILE B N 1
ATOM 2413 C CA . ILE B 1 73 ? -7.610 -17.906 19.334 1.00 55.92 772 ILE B CA 1
ATOM 2414 C C . ILE B 1 73 ? -7.170 -19.344 19.597 1.00 56.12 772 ILE B C 1
ATOM 2415 O O . ILE B 1 73 ? -6.765 -20.065 18.676 1.00 56.12 772 ILE B O 1
ATOM 2420 N N . HIS B 1 74 ? -7.241 -19.744 20.864 1.00 56.25 773 HIS B N 1
ATOM 2421 C CA . HIS B 1 74 ? -6.756 -21.051 21.288 1.00 56.42 773 HIS B CA 1
ATOM 2422 C C . HIS B 1 74 ? -7.839 -22.122 21.155 1.00 55.78 773 HIS B C 1
ATOM 2423 O O . HIS B 1 74 ? -7.601 -23.174 20.548 1.00 55.97 773 HIS B O 1
ATOM 2430 N N . THR B 1 75 ? -9.024 -21.841 21.700 1.00 54.66 774 THR B N 1
ATOM 2431 C CA . THR B 1 75 ? -10.165 -22.762 21.610 1.00 53.47 774 THR B CA 1
ATOM 2432 C C . THR B 1 75 ? -10.630 -22.961 20.152 1.00 52.23 774 THR B C 1
ATOM 2433 O O . THR B 1 75 ? -10.738 -21.992 19.394 1.00 51.95 774 THR B O 1
ATOM 2437 N N . PRO B 1 76 ? -10.881 -24.225 19.750 1.00 50.94 775 PRO B N 1
ATOM 2438 C CA . PRO B 1 76 ? -11.300 -24.494 18.369 1.00 49.80 775 PRO B CA 1
ATOM 2439 C C . PRO B 1 76 ? -12.695 -23.934 18.090 1.00 48.51 775 PRO B C 1
ATOM 2440 O O . PRO B 1 76 ? -13.531 -23.875 18.997 1.00 48.00 775 PRO B O 1
ATOM 2444 N N . LEU B 1 77 ? -12.934 -23.497 16.856 1.00 47.06 776 LEU B N 1
ATOM 2445 C CA . LEU B 1 77 ? -14.234 -22.925 16.502 1.00 46.09 776 LEU B CA 1
ATOM 2446 C C . LEU B 1 77 ? -15.091 -23.966 15.777 1.00 45.63 776 LEU B C 1
ATOM 2447 O O . LEU B 1 77 ? -14.718 -24.475 14.722 1.00 44.86 776 LEU B O 1
ATOM 2452 N N . MET B 1 78 ? -16.236 -24.276 16.374 1.00 45.44 777 MET B N 1
ATOM 2453 C CA . MET B 1 78 ? -17.087 -25.367 15.912 1.00 45.43 777 MET B CA 1
ATOM 2454 C C . MET B 1 78 ? -18.067 -24.896 14.842 1.00 44.99 777 MET B C 1
ATOM 2455 O O . MET B 1 78 ? -18.422 -23.717 14.814 1.00 44.44 777 MET B O 1
ATOM 2460 N N . PRO B 1 79 ? -18.514 -25.813 13.955 1.00 45.08 778 PRO B N 1
ATOM 2461 C CA . PRO B 1 79 ? -19.574 -25.472 12.995 1.00 45.21 778 PRO B CA 1
ATOM 2462 C C . PRO B 1 79 ? -20.788 -24.770 13.621 1.00 45.37 778 PRO B C 1
ATOM 2463 O O . PRO B 1 79 ? -21.382 -25.266 14.598 1.00 45.28 778 PRO B O 1
ATOM 2467 N N . ASN B 1 80 ? -21.120 -23.615 13.045 1.00 45.25 779 ASN B N 1
ATOM 2468 C CA . ASN B 1 80 ? -22.220 -22.723 13.465 1.00 45.89 779 ASN B CA 1
ATOM 2469 C C . ASN B 1 80 ? -21.950 -21.915 14.739 1.00 45.74 779 ASN B C 1
ATOM 2470 O O . ASN B 1 80 ? -22.806 -21.142 15.191 1.00 45.84 779 ASN B O 1
ATOM 2475 N N . GLN B 1 81 ? -20.746 -22.075 15.285 1.00 45.54 780 GLN B N 1
ATOM 2476 C CA . GLN B 1 81 ? -20.319 -21.325 16.456 1.00 45.70 780 GLN B CA 1
ATOM 2477 C C . GLN B 1 81 ? -19.560 -20.073 16.013 1.00 45.94 780 GLN B C 1
ATOM 2478 O O . GLN B 1 81 ? -18.839 -20.101 15.011 1.00 45.46 780 GLN B O 1
ATOM 2484 N N . SER B 1 82 ? -19.735 -18.987 16.765 1.00 46.13 781 SER B N 1
ATOM 2485 C CA . SER B 1 82 ? -19.062 -17.725 16.482 1.00 46.46 781 SER B CA 1
ATOM 2486 C C . SER B 1 82 ? -18.295 -17.229 17.702 1.00 46.59 781 SER B C 1
ATOM 2487 O O . SER B 1 82 ? -18.662 -17.521 18.843 1.00 46.30 781 SER B O 1
ATOM 2490 N N . ILE B 1 83 ? -17.222 -16.487 17.458 1.00 46.63 782 ILE B N 1
ATOM 2491 C CA . ILE B 1 83 ? -16.520 -15.792 18.528 1.00 47.10 782 ILE B CA 1
ATOM 2492 C C . ILE B 1 83 ? -16.309 -14.319 18.181 1.00 47.38 782 ILE B C 1
ATOM 2493 O O . ILE B 1 83 ? -16.087 -13.966 17.017 1.00 46.77 782 ILE B O 1
ATOM 2498 N N . ASP B 1 84 ? -16.395 -13.470 19.201 1.00 47.86 783 ASP B N 1
ATOM 2499 C CA . ASP B 1 84 ? -16.099 -12.048 19.072 1.00 48.36 783 ASP B CA 1
ATOM 2500 C C . ASP B 1 84 ? -14.686 -11.740 19.560 1.00 48.04 783 ASP B C 1
ATOM 2501 O O . ASP B 1 84 ? -14.379 -11.901 20.736 1.00 48.33 783 ASP B O 1
ATOM 2506 N N . VAL B 1 85 ? -13.842 -11.295 18.637 1.00 47.66 784 VAL B N 1
ATOM 2507 C CA . VAL B 1 85 ? -12.423 -11.030 18.885 1.00 47.10 784 VAL B CA 1
ATOM 2508 C C . VAL B 1 85 ? -12.175 -9.522 18.921 1.00 46.55 784 VAL B C 1
ATOM 2509 O O . VAL B 1 85 ? -12.737 -8.785 18.111 1.00 46.75 784 VAL B O 1
ATOM 2513 N N . SER B 1 86 ? -11.351 -9.069 19.863 1.00 45.49 785 SER B N 1
ATOM 2514 C CA . SER B 1 86 ? -10.950 -7.665 19.932 1.00 44.55 785 SER B CA 1
ATOM 2515 C C . SER B 1 86 ? -9.441 -7.540 19.734 1.00 43.28 785 SER B C 1
ATOM 2516 O O . SER B 1 86 ? -8.667 -7.819 20.653 1.00 43.09 785 SER B O 1
ATOM 2519 N N . LEU B 1 87 ? -9.028 -7.115 18.540 1.00 41.16 786 LEU B N 1
ATOM 2520 C CA . LEU B 1 87 ? -7.612 -7.090 18.191 1.00 39.35 786 LEU B CA 1
ATOM 2521 C C . LEU B 1 87 ? -6.978 -5.703 18.384 1.00 38.36 786 LEU B C 1
ATOM 2522 O O . LEU B 1 87 ? -7.290 -4.775 17.630 1.00 37.46 786 LEU B O 1
ATOM 2527 N N . PRO B 1 88 ? -6.062 -5.570 19.368 1.00 37.23 787 PRO B N 1
ATOM 2528 C CA . PRO B 1 88 ? -5.464 -4.251 19.617 1.00 36.47 787 PRO B CA 1
ATOM 2529 C C . PRO B 1 88 ? -4.515 -3.875 18.478 1.00 35.44 787 PRO B C 1
ATOM 2530 O O . PRO B 1 88 ? -3.767 -4.724 17.990 1.00 35.22 787 PRO B O 1
ATOM 2534 N N . LEU B 1 89 ? -4.586 -2.619 18.039 1.00 34.34 788 LEU B N 1
ATOM 2535 C CA . LEU B 1 89 ? -3.793 -2.144 16.901 1.00 33.45 788 LEU B CA 1
ATOM 2536 C C . LEU B 1 89 ? -2.898 -0.978 17.309 1.00 32.67 788 LEU B C 1
ATOM 2537 O O . LEU B 1 89 ? -3.215 -0.248 18.252 1.00 31.95 788 LEU B O 1
ATOM 2542 N N . ASN B 1 90 ? -1.799 -0.808 16.581 1.00 32.41 789 ASN B N 1
ATOM 2543 C CA . ASN B 1 90 ? -0.987 0.398 16.686 1.00 32.32 789 ASN B CA 1
ATOM 2544 C C . ASN B 1 90 ? -0.651 0.993 15.311 1.00 32.37 789 ASN B C 1
ATOM 2545 O O . ASN B 1 90 ? -0.901 0.368 14.282 1.00 32.31 789 ASN B O 1
ATOM 2550 N N . THR B 1 91 ? -0.106 2.206 15.301 1.00 31.86 790 THR B N 1
ATOM 2551 C CA . THR B 1 91 ? 0.185 2.906 14.052 1.00 32.01 790 THR B CA 1
ATOM 2552 C C . THR B 1 91 ? 1.688 3.090 13.796 1.00 32.40 790 THR B C 1
ATOM 2553 O O . THR B 1 91 ? 2.099 4.008 13.090 1.00 31.73 790 THR B O 1
ATOM 2557 N N . LEU B 1 92 ? 2.495 2.194 14.359 1.00 32.60 791 LEU B N 1
ATOM 2558 C CA . LEU B 1 92 ? 3.946 2.238 14.170 1.00 32.85 791 LEU B CA 1
ATOM 2559 C C . LEU B 1 92 ? 4.456 1.223 13.134 1.00 33.18 791 LEU B C 1
ATOM 2560 O O . LEU B 1 92 ? 5.664 1.013 13.003 1.00 33.61 791 LEU B O 1
ATOM 2565 N N . GLY B 1 93 ? 3.540 0.618 12.378 1.00 33.24 792 GLY B N 1
ATOM 2566 C CA . GLY B 1 93 ? 3.919 -0.339 11.330 1.00 33.35 792 GLY B CA 1
ATOM 2567 C C . GLY B 1 93 ? 4.371 0.323 10.039 1.00 33.79 792 GLY B C 1
ATOM 2568 O O . GLY B 1 93 ? 4.356 1.559 9.935 1.00 33.74 792 GLY B O 1
ATOM 2569 N N . PRO B 1 94 ? 4.756 -0.492 9.032 1.00 34.08 793 PRO B N 1
ATOM 2570 C CA . PRO B 1 94 ? 5.241 0.009 7.740 1.00 33.98 793 PRO B CA 1
ATOM 2571 C C . PRO B 1 94 ? 4.138 0.716 6.931 1.00 33.65 793 PRO B C 1
ATOM 2572 O O . PRO B 1 94 ? 2.959 0.366 7.026 1.00 33.83 793 PRO B O 1
ATOM 2576 N N . VAL B 1 95 ? 4.546 1.700 6.147 1.00 33.81 794 VAL B N 1
ATOM 2577 C CA . VAL B 1 95 ? 3.622 2.605 5.476 1.00 33.60 794 VAL B CA 1
ATOM 2578 C C . VAL B 1 95 ? 3.695 2.453 3.963 1.00 34.00 794 VAL B C 1
ATOM 2579 O O . VAL B 1 95 ? 4.781 2.340 3.383 1.00 34.12 794 VAL B O 1
ATOM 2583 N N . MET B 1 96 ? 2.523 2.473 3.335 1.00 34.14 795 MET B N 1
ATOM 2584 C CA . MET B 1 96 ? 2.372 2.518 1.887 1.00 34.69 795 MET B CA 1
ATOM 2585 C C . MET B 1 96 ? 1.060 3.246 1.622 1.00 33.68 795 MET B C 1
ATOM 2586 O O . MET B 1 96 ? 0.072 2.973 2.284 1.00 33.06 795 MET B O 1
ATOM 2591 N N . LYS B 1 97 ? 1.056 4.188 0.677 1.00 33.90 796 LYS B N 1
ATOM 2592 C CA . LYS B 1 97 ? -0.163 4.918 0.341 1.00 33.91 796 LYS B CA 1
ATOM 2593 C C . LYS B 1 97 ? -1.164 3.985 -0.326 1.00 32.56 796 LYS B C 1
ATOM 2594 O O . LYS B 1 97 ? -0.849 3.365 -1.339 1.00 32.48 796 LYS B O 1
ATOM 2600 N N . MET B 1 98 ? -2.355 3.865 0.268 1.00 31.42 797 MET B N 1
ATOM 2601 C CA . MET B 1 98 ? -3.407 3.011 -0.284 1.00 30.25 797 MET B CA 1
ATOM 2602 C C . MET B 1 98 ? -4.418 3.797 -1.133 1.00 29.50 797 MET B C 1
ATOM 2603 O O . MET B 1 98 ? -4.580 5.005 -0.959 1.00 29.17 797 MET B O 1
ATOM 2608 N N . GLU B 1 99 ? -5.102 3.084 -2.026 1.00 29.44 798 GLU B N 1
ATOM 2609 C CA . GLU B 1 99 ? -6.196 3.637 -2.835 1.00 29.43 798 GLU B CA 1
ATOM 2610 C C . GLU B 1 99 ? -7.455 2.776 -2.643 1.00 28.66 798 GLU B C 1
ATOM 2611 O O . GLU B 1 99 ? -7.413 1.574 -2.907 1.00 29.07 798 GLU B O 1
ATOM 2617 N N . PRO B 1 100 ? -8.553 3.364 -2.105 1.00 28.04 799 PRO B N 1
ATOM 2618 C CA . PRO B 1 100 ? -8.638 4.713 -1.506 1.00 26.95 799 PRO B CA 1
ATOM 2619 C C . PRO B 1 100 ? -7.750 4.781 -0.269 1.00 26.53 799 PRO B C 1
ATOM 2620 O O . PRO B 1 100 ? -7.237 3.760 0.159 1.00 25.73 799 PRO B O 1
ATOM 2624 N N . LEU B 1 101 ? -7.553 5.968 0.290 1.00 25.69 800 LEU B N 1
ATOM 2625 C CA . LEU B 1 101 ? -6.550 6.144 1.357 1.00 26.51 800 LEU B CA 1
ATOM 2626 C C . LEU B 1 101 ? -6.770 5.286 2.610 1.00 26.29 800 LEU B C 1
ATOM 2627 O O . LEU B 1 101 ? -5.806 4.808 3.227 1.00 26.82 800 LEU B O 1
ATOM 2632 N N . ASN B 1 102 ? -8.029 5.125 3.011 1.00 25.94 801 ASN B N 1
ATOM 2633 C CA . ASN B 1 102 ? -8.351 4.394 4.228 1.00 26.29 801 ASN B CA 1
ATOM 2634 C C . ASN B 1 102 ? -8.774 2.933 4.005 1.00 25.96 801 ASN B C 1
ATOM 2635 O O . ASN B 1 102 ? -9.396 2.330 4.878 1.00 25.99 801 ASN B O 1
ATOM 2640 N N . ASN B 1 103 ? -8.420 2.383 2.843 1.00 25.68 802 ASN B N 1
ATOM 2641 C CA . ASN B 1 103 ? -8.558 0.954 2.581 1.00 26.21 802 ASN B CA 1
ATOM 2642 C C . ASN B 1 103 ? -7.408 0.163 3.186 1.00 26.63 802 ASN B C 1
ATOM 2643 O O . ASN B 1 103 ? -6.244 0.561 3.055 1.00 27.45 802 ASN B O 1
ATOM 2648 N N . LEU B 1 104 ? -7.729 -0.963 3.830 1.00 26.60 803 LEU B N 1
ATOM 2649 C CA . LEU B 1 104 ? -6.719 -1.784 4.494 1.00 27.28 803 LEU B CA 1
ATOM 2650 C C . LEU B 1 104 ? -6.759 -3.207 3.946 1.00 27.97 803 LEU B C 1
ATOM 2651 O O . LEU B 1 104 ? -7.814 -3.854 3.990 1.00 27.68 803 LEU B O 1
ATOM 2656 N N . GLN B 1 105 ? -5.629 -3.687 3.434 1.00 28.65 804 GLN B N 1
ATOM 2657 C CA . GLN B 1 105 ? -5.540 -5.065 2.941 1.00 30.46 804 GLN B CA 1
ATOM 2658 C C . GLN B 1 105 ? -5.144 -6.025 4.066 1.00 31.14 804 GLN B C 1
ATOM 2659 O O . GLN B 1 105 ? -4.160 -5.789 4.778 1.00 31.26 804 GLN B O 1
ATOM 2665 N N . VAL B 1 106 ? -5.916 -7.105 4.203 1.00 31.45 805 VAL B N 1
ATOM 2666 C CA . VAL B 1 106 ? -5.787 -8.038 5.310 1.00 32.31 805 VAL B CA 1
ATOM 2667 C C . VAL B 1 106 ? -5.709 -9.463 4.761 1.00 33.64 805 VAL B C 1
ATOM 2668 O O . VAL B 1 106 ? -6.313 -9.769 3.712 1.00 33.35 805 VAL B O 1
ATOM 2672 N N . ALA B 1 107 ? -4.962 -10.315 5.471 1.00 34.23 806 ALA B N 1
ATOM 2673 C CA . ALA B 1 107 ? -4.960 -11.760 5.229 1.00 35.17 806 ALA B CA 1
ATOM 2674 C C . ALA B 1 107 ? -5.260 -12.496 6.530 1.00 35.72 806 ALA B C 1
ATOM 2675 O O . ALA B 1 107 ? -4.663 -12.192 7.568 1.00 35.11 806 ALA B O 1
ATOM 2677 N N . VAL B 1 108 ? -6.200 -13.440 6.479 1.00 36.33 807 VAL B N 1
ATOM 2678 C CA . VAL B 1 108 ? -6.524 -14.271 7.641 1.00 37.37 807 VAL B CA 1
ATOM 2679 C C . VAL B 1 108 ? -6.337 -15.728 7.273 1.00 38.50 807 VAL B C 1
ATOM 2680 O O . VAL B 1 108 ? -6.768 -16.178 6.211 1.00 38.36 807 VAL B O 1
ATOM 2684 N N . LYS B 1 109 ? -5.699 -16.449 8.184 1.00 39.74 808 LYS B N 1
ATOM 2685 C CA . LYS B 1 109 ? -5.286 -17.824 7.986 1.00 41.17 808 LYS B CA 1
ATOM 2686 C C . LYS B 1 109 ? -6.074 -18.665 8.981 1.00 41.45 808 LYS B C 1
ATOM 2687 O O . LYS B 1 109 ? -6.415 -18.194 10.070 1.00 41.14 808 LYS B O 1
ATOM 2693 N N . ASN B 1 110 ? -6.405 -19.890 8.590 1.00 42.07 809 ASN B N 1
ATOM 2694 C CA . ASN B 1 110 ? -6.842 -20.906 9.548 1.00 42.26 809 ASN B CA 1
ATOM 2695 C C . ASN B 1 110 ? -6.250 -22.242 9.132 1.00 43.03 809 ASN B C 1
ATOM 2696 O O . ASN B 1 110 ? -5.282 -22.271 8.368 1.00 43.23 809 ASN B O 1
ATOM 2701 N N . ASN B 1 111 ? -6.820 -23.339 9.620 1.00 43.67 810 ASN B N 1
ATOM 2702 C CA . ASN B 1 111 ? -6.320 -24.671 9.269 1.00 44.36 810 ASN B CA 1
ATOM 2703 C C . ASN B 1 111 ? -6.665 -25.121 7.847 1.00 44.61 810 ASN B C 1
ATOM 2704 O O . ASN B 1 111 ? -6.074 -26.076 7.330 1.00 44.86 810 ASN B O 1
ATOM 2709 N N . ILE B 1 112 ? -7.600 -24.417 7.213 1.00 44.78 811 ILE B N 1
ATOM 2710 C CA . ILE B 1 112 ? -8.089 -24.764 5.869 1.00 44.62 811 ILE B CA 1
ATOM 2711 C C . ILE B 1 112 ? -7.312 -24.061 4.747 1.00 44.51 811 ILE B C 1
ATOM 2712 O O . ILE B 1 112 ? -6.863 -24.720 3.807 1.00 44.23 811 ILE B O 1
ATOM 2717 N N . ASP B 1 113 ? -7.139 -22.736 4.854 1.00 44.29 812 ASP B N 1
ATOM 2718 C CA . ASP B 1 113 ? -6.423 -21.952 3.827 1.00 44.06 812 ASP B CA 1
ATOM 2719 C C . ASP B 1 113 ? -6.061 -20.531 4.313 1.00 43.48 812 ASP B C 1
ATOM 2720 O O . ASP B 1 113 ? -6.384 -20.152 5.445 1.00 43.73 812 ASP B O 1
ATOM 2725 N N . VAL B 1 114 ? -5.388 -19.765 3.451 1.00 42.70 813 VAL B N 1
ATOM 2726 C CA . VAL B 1 114 ? -5.159 -18.328 3.655 1.00 41.65 813 VAL B CA 1
ATOM 2727 C C . VAL B 1 114 ? -6.103 -17.528 2.755 1.00 40.97 813 VAL B C 1
ATOM 2728 O O . VAL B 1 114 ? -6.188 -17.775 1.543 1.00 40.68 813 VAL B O 1
ATOM 2732 N N . PHE B 1 115 ? -6.802 -16.568 3.354 1.00 39.34 814 PHE B N 1
ATOM 2733 C CA . PHE B 1 115 ? -7.804 -15.795 2.647 1.00 38.52 814 PHE B CA 1
ATOM 2734 C C . PHE B 1 115 ? -7.431 -14.321 2.718 1.00 37.75 814 PHE B C 1
ATOM 2735 O O . PHE B 1 115 ? -6.911 -13.866 3.737 1.00 36.94 814 PHE B O 1
ATOM 2743 N N . TYR B 1 116 ? -7.703 -13.598 1.632 1.00 36.91 815 TYR B N 1
ATOM 2744 C CA . TYR B 1 116 ? -7.401 -12.169 1.514 1.00 36.54 815 TYR B CA 1
ATOM 2745 C C . TYR B 1 116 ? -8.682 -11.361 1.379 1.00 35.57 815 TYR B C 1
ATOM 2746 O O . TYR B 1 116 ? -9.610 -11.765 0.677 1.00 35.84 815 TYR B O 1
ATOM 2755 N N . PHE B 1 117 ? -8.739 -10.231 2.081 1.00 33.86 816 PHE B N 1
ATOM 2756 C CA . PHE B 1 117 ? -9.833 -9.274 1.946 1.00 32.06 816 PHE B CA 1
ATOM 2757 C C . PHE B 1 117 ? -9.313 -7.875 2.263 1.00 31.22 816 PHE B C 1
ATOM 2758 O O . PHE B 1 117 ? -8.173 -7.708 2.728 1.00 30.40 816 PHE B O 1
ATOM 2766 N N . SER B 1 118 ? -10.141 -6.873 1.998 1.00 30.00 817 SER B N 1
ATOM 2767 C CA . SER B 1 118 ? -9.808 -5.509 2.385 1.00 29.43 817 SER B CA 1
ATOM 2768 C C . SER B 1 118 ? -10.980 -4.926 3.158 1.00 29.25 817 SER B C 1
ATOM 2769 O O . SER B 1 118 ? -12.101 -5.394 3.006 1.00 29.27 817 SER B O 1
ATOM 2772 N N . CYS B 1 119 ? -10.725 -3.911 3.978 1.00 28.72 818 CYS B N 1
ATOM 2773 C CA . CYS B 1 119 ? -11.789 -3.235 4.727 1.00 28.81 818 CYS B CA 1
ATOM 2774 C C . CYS B 1 119 ? -11.488 -1.753 4.868 1.00 28.30 818 CYS B C 1
ATOM 2775 O O . CYS B 1 119 ? -10.376 -1.311 4.582 1.00 27.50 818 CYS B O 1
ATOM 2778 N N . LEU B 1 120 ? -12.485 -1.014 5.343 1.00 28.29 819 LEU B N 1
ATOM 2779 C CA . LEU B 1 120 ? -12.407 0.426 5.466 1.00 29.48 819 LEU B CA 1
ATOM 2780 C C . LEU B 1 120 ? -12.111 0.836 6.906 1.00 29.37 819 LEU B C 1
ATOM 2781 O O . LEU B 1 120 ? -12.816 0.430 7.843 1.00 28.44 819 LEU B O 1
ATOM 2786 N N . ILE B 1 121 ? -11.067 1.644 7.079 1.00 29.75 820 ILE B N 1
ATOM 2787 C CA . ILE B 1 121 ? -10.781 2.255 8.372 1.00 30.55 820 ILE B CA 1
ATOM 2788 C C . ILE B 1 121 ? -11.427 3.647 8.445 1.00 31.30 820 ILE B C 1
ATOM 2789 O O . ILE B 1 121 ? -11.019 4.568 7.715 1.00 31.77 820 ILE B O 1
ATOM 2794 N N . PRO B 1 122 ? -12.438 3.815 9.316 1.00 31.92 821 PRO B N 1
ATOM 2795 C CA . PRO B 1 122 ? -13.061 5.134 9.418 1.00 32.17 821 PRO B CA 1
ATOM 2796 C C . PRO B 1 122 ? -12.014 5.987 10.099 1.00 32.53 821 PRO B C 1
ATOM 2797 O O . PRO B 1 122 ? -11.412 5.532 11.062 1.00 33.12 821 PRO B O 1
ATOM 2801 N N . LEU B 1 123 ? -11.756 7.181 9.591 1.00 33.13 822 LEU B N 1
ATOM 2802 C CA . LEU B 1 123 ? -10.597 7.918 10.080 1.00 33.77 822 LEU B CA 1
ATOM 2803 C C . LEU B 1 123 ? -10.731 8.420 11.526 1.00 33.83 822 LEU B C 1
ATOM 2804 O O . LEU B 1 123 ? -9.732 8.777 12.138 1.00 34.16 822 LEU B O 1
ATOM 2809 N N . ASN B 1 124 ? -11.942 8.404 12.084 1.00 34.23 823 ASN B N 1
ATOM 2810 C CA . ASN B 1 124 ? -12.128 8.869 13.469 1.00 34.77 823 ASN B CA 1
ATOM 2811 C C . ASN B 1 124 ? -11.411 8.005 14.491 1.00 34.52 823 ASN B C 1
ATOM 2812 O O . ASN B 1 124 ? -11.029 8.498 15.550 1.00 34.84 823 ASN B O 1
ATOM 2817 N N . VAL B 1 125 ? -11.208 6.726 14.175 1.00 34.49 824 VAL B N 1
ATOM 2818 C CA . VAL B 1 125 ? -10.476 5.855 15.094 1.00 34.50 824 VAL B CA 1
ATOM 2819 C C . VAL B 1 125 ? -9.009 6.286 15.187 1.00 34.63 824 VAL B C 1
ATOM 2820 O O . VAL B 1 125 ? -8.315 5.965 16.154 1.00 34.70 824 VAL B O 1
ATOM 2824 N N . LEU B 1 126 ? -8.562 7.056 14.193 1.00 34.66 825 LEU B N 1
ATOM 2825 C CA . LEU B 1 126 ? -7.201 7.610 14.182 1.00 34.96 825 LEU B CA 1
ATOM 2826 C C . LEU B 1 126 ? -7.107 9.062 14.649 1.00 34.95 825 LEU B C 1
ATOM 2827 O O . LEU B 1 126 ? -6.048 9.685 14.523 1.00 35.10 825 LEU B O 1
ATOM 2832 N N . PHE B 1 127 ? -8.208 9.609 15.163 1.00 35.26 826 PHE B N 1
ATOM 2833 C CA . PHE B 1 127 ? -8.176 10.946 15.762 1.00 36.00 826 PHE B CA 1
ATOM 2834 C C . PHE B 1 127 ? -7.650 10.836 17.198 1.00 37.10 826 PHE B C 1
ATOM 2835 O O . PHE B 1 127 ? -8.190 10.081 18.009 1.00 37.72 826 PHE B O 1
ATOM 2843 N N . VAL B 1 128 ? -6.615 11.601 17.514 1.00 38.14 827 VAL B N 1
ATOM 2844 C CA . VAL B 1 128 ? -5.961 11.492 18.817 1.00 38.97 827 VAL B CA 1
ATOM 2845 C C . VAL B 1 128 ? -6.588 12.449 19.833 1.00 40.14 827 VAL B C 1
ATOM 2846 O O . VAL B 1 128 ? -7.183 13.447 19.447 1.00 39.91 827 VAL B O 1
ATOM 2850 N N . GLU B 1 129 ? -6.457 12.119 21.122 1.00 41.29 828 GLU B N 1
ATOM 2851 C CA . GLU B 1 129 ? -7.033 12.915 22.213 1.00 42.60 828 GLU B CA 1
ATOM 2852 C C . GLU B 1 129 ? -6.483 14.341 22.227 1.00 43.04 828 GLU B C 1
ATOM 2853 O O . GLU B 1 129 ? -7.236 15.301 22.427 1.00 43.73 828 GLU B O 1
ATOM 2855 N N . ASP B 1 130 ? -5.180 14.454 21.982 1.00 43.84 829 ASP B N 1
ATOM 2856 C CA . ASP B 1 130 ? -4.425 15.703 22.019 1.00 44.89 829 ASP B CA 1
ATOM 2857 C C . ASP B 1 130 ? -4.601 16.482 20.719 1.00 44.80 829 ASP B C 1
ATOM 2858 O O . ASP B 1 130 ? -3.626 16.819 20.053 1.00 45.20 829 ASP B O 1
ATOM 2863 N N . GLY B 1 131 ? -5.851 16.768 20.367 1.00 44.72 830 GLY B N 1
ATOM 2864 C CA . GLY B 1 131 ? -6.162 17.419 19.096 1.00 44.54 830 GLY B CA 1
ATOM 2865 C C . GLY B 1 131 ? -6.814 18.786 19.224 1.00 44.39 830 GLY B C 1
ATOM 2866 O O . GLY B 1 131 ? -7.530 19.221 18.315 1.00 44.41 830 GLY B O 1
ATOM 2867 N N . LYS B 1 132 ? -6.583 19.460 20.349 1.00 43.88 831 LYS B N 1
ATOM 2868 C CA . LYS B 1 132 ? -7.113 20.801 20.547 1.00 43.61 831 LYS B CA 1
ATOM 2869 C C . LYS B 1 132 ? -6.034 21.832 20.269 1.00 43.05 831 LYS B C 1
ATOM 2870 O O . LYS B 1 132 ? -5.056 21.954 21.022 1.00 43.02 831 LYS B O 1
ATOM 2876 N N . MET B 1 133 ? -6.223 22.572 19.184 1.00 41.93 832 MET B N 1
ATOM 2877 C CA . MET B 1 133 ? -5.266 23.574 18.749 1.00 40.84 832 MET B CA 1
ATOM 2878 C C . MET B 1 133 ? -5.483 24.902 19.473 1.00 41.79 832 MET B C 1
ATOM 2879 O O . MET B 1 133 ? -6.618 25.280 19.753 1.00 41.44 832 MET B O 1
ATOM 2884 N N . GLU B 1 134 ? -4.389 25.614 19.753 1.00 42.44 833 GLU B N 1
ATOM 2885 C CA . GLU B 1 134 ? -4.468 26.979 20.285 1.00 42.95 833 GLU B CA 1
ATOM 2886 C C . GLU B 1 134 ? -5.048 27.934 19.255 1.00 42.53 833 GLU B C 1
ATOM 2887 O O . GLU B 1 134 ? -4.740 27.823 18.066 1.00 41.98 833 GLU B O 1
ATOM 2893 N N . ARG B 1 135 ? -5.887 28.873 19.708 1.00 41.81 834 ARG B N 1
ATOM 2894 C CA . ARG B 1 135 ? -6.627 29.746 18.785 1.00 41.83 834 ARG B CA 1
ATOM 2895 C C . ARG B 1 135 ? -5.692 30.596 17.958 1.00 40.39 834 ARG B C 1
ATOM 2896 O O . ARG B 1 135 ? -5.943 30.854 16.780 1.00 39.82 834 ARG B O 1
ATOM 2904 N N . GLN B 1 136 ? -4.612 31.049 18.586 1.00 39.55 835 GLN B N 1
ATOM 2905 C CA . GLN B 1 136 ? -3.622 31.862 17.892 1.00 38.45 835 GLN B CA 1
ATOM 2906 C C . GLN B 1 136 ? -3.018 31.094 16.714 1.00 36.60 835 GLN B C 1
ATOM 2907 O O . GLN B 1 136 ? -2.893 31.620 15.606 1.00 36.41 835 GLN B O 1
ATOM 2913 N N . VAL B 1 137 ? -2.638 29.850 16.968 1.00 35.04 836 VAL B N 1
ATOM 2914 C CA . VAL B 1 137 ? -2.023 29.026 15.927 1.00 33.98 836 VAL B CA 1
ATOM 2915 C C . VAL B 1 137 ? -3.072 28.679 14.844 1.00 33.36 836 VAL B C 1
ATOM 2916 O O . VAL B 1 137 ? -2.777 28.710 13.656 1.00 32.28 836 VAL B O 1
ATOM 2920 N N . PHE B 1 138 ? -4.306 28.398 15.263 1.00 32.74 837 PHE B N 1
ATOM 2921 C CA . PHE B 1 138 ? -5.388 28.201 14.287 1.00 32.46 837 PHE B CA 1
ATOM 2922 C C . PHE B 1 138 ? -5.474 29.351 13.278 1.00 32.72 837 PHE B C 1
ATOM 2923 O O . PHE B 1 138 ? -5.425 29.144 12.071 1.00 31.98 837 PHE B O 1
ATOM 2931 N N . LEU B 1 139 ? -5.585 30.574 13.781 1.00 34.28 838 LEU B N 1
ATOM 2932 C CA . LEU B 1 139 ? -5.800 31.733 12.913 1.00 35.64 838 LEU B CA 1
ATOM 2933 C C . LEU B 1 139 ? -4.633 31.966 11.951 1.00 35.39 838 LEU B C 1
ATOM 2934 O O . LEU B 1 139 ? -4.844 32.199 10.755 1.00 35.74 838 LEU B O 1
ATOM 2939 N N . ALA B 1 140 ? -3.408 31.870 12.462 1.00 35.59 839 ALA B N 1
ATOM 2940 C CA . ALA B 1 140 ? -2.215 32.072 11.622 1.00 35.26 839 ALA B CA 1
ATOM 2941 C C . ALA B 1 140 ? -2.068 30.933 10.609 1.00 34.81 839 ALA B C 1
ATOM 2942 O O . ALA B 1 140 ? -1.726 31.164 9.455 1.00 35.07 839 ALA B O 1
ATOM 2944 N N . THR B 1 141 ? -2.350 29.707 11.042 1.00 34.34 840 THR B N 1
ATOM 2945 C CA . THR B 1 141 ? -2.231 28.554 10.148 1.00 34.10 840 THR B CA 1
ATOM 2946 C C . THR B 1 141 ? -3.290 28.618 9.043 1.00 34.41 840 THR B C 1
ATOM 2947 O O . THR B 1 141 ? -2.963 28.458 7.871 1.00 33.93 840 THR B O 1
ATOM 2951 N N . TRP B 1 142 ? -4.546 28.882 9.415 1.00 35.48 841 TRP B N 1
ATOM 2952 C CA . TRP B 1 142 ? -5.636 28.981 8.428 1.00 36.54 841 TRP B CA 1
ATOM 2953 C C . TRP B 1 142 ? -5.265 29.981 7.325 1.00 37.61 841 TRP B C 1
ATOM 2954 O O . TRP B 1 142 ? -5.391 29.684 6.139 1.00 38.10 841 TRP B O 1
ATOM 2965 N N . LYS B 1 143 ? -4.749 31.140 7.726 1.00 39.12 842 LYS B N 1
ATOM 2966 C CA . LYS B 1 143 ? -4.279 32.156 6.777 1.00 40.65 842 LYS B CA 1
ATOM 2967 C C . LYS B 1 143 ? -3.111 31.698 5.887 1.00 40.59 842 LYS B C 1
ATOM 2968 O O . LYS B 1 143 ? -3.141 31.914 4.675 1.00 41.09 842 LYS B O 1
ATOM 2974 N N . ASP B 1 144 ? -2.105 31.055 6.487 1.00 40.53 843 ASP B N 1
ATOM 2975 C CA A ASP B 1 144 ? -0.902 30.637 5.761 0.50 40.58 843 ASP B CA 1
ATOM 2976 C CA B ASP B 1 144 ? -0.895 30.649 5.768 0.50 40.84 843 ASP B CA 1
ATOM 2977 C C . ASP B 1 144 ? -1.154 29.535 4.745 1.00 40.77 843 ASP B C 1
ATOM 2978 O O . ASP B 1 144 ? -0.634 29.581 3.634 1.00 40.95 843 ASP B O 1
ATOM 2987 N N . ILE B 1 145 ? -1.952 28.536 5.117 1.00 40.79 844 ILE B N 1
ATOM 2988 C CA . ILE B 1 145 ? -2.230 27.423 4.196 1.00 40.81 844 ILE B CA 1
ATOM 2989 C C . ILE B 1 145 ? -2.879 27.938 2.911 1.00 41.72 844 ILE B C 1
ATOM 2990 O O . ILE B 1 145 ? -3.898 28.630 2.972 1.00 42.42 844 ILE B O 1
ATOM 2995 N N . PRO B 1 146 ? -2.268 27.638 1.744 1.00 42.75 845 PRO B N 1
ATOM 2996 C CA . PRO B 1 146 ? -2.830 28.082 0.463 1.00 43.43 845 PRO B CA 1
ATOM 2997 C C . PRO B 1 146 ? -4.285 27.657 0.295 1.00 44.01 845 PRO B C 1
ATOM 2998 O O . PRO B 1 146 ? -4.628 26.510 0.571 1.00 43.64 845 PRO B O 1
ATOM 3002 N N . ASN B 1 147 ? -5.129 28.591 -0.143 1.00 44.57 846 ASN B N 1
ATOM 3003 C CA . ASN B 1 147 ? -6.552 28.317 -0.346 1.00 44.88 846 ASN B CA 1
ATOM 3004 C C . ASN B 1 147 ? -6.819 27.184 -1.343 1.00 44.39 846 ASN B C 1
ATOM 3005 O O . ASN B 1 147 ? -7.874 26.566 -1.304 1.00 44.66 846 ASN B O 1
ATOM 3010 N N . GLU B 1 148 ? -5.859 26.897 -2.221 1.00 43.57 847 GLU B N 1
ATOM 3011 C CA . GLU B 1 148 ? -5.981 25.726 -3.095 1.00 43.05 847 GLU B CA 1
ATOM 3012 C C . GLU B 1 148 ? -6.059 24.422 -2.296 1.00 41.53 847 GLU B C 1
ATOM 3013 O O . GLU B 1 148 ? -6.555 23.416 -2.804 1.00 41.23 847 GLU B O 1
ATOM 3019 N N . ASN B 1 149 ? -5.562 24.450 -1.055 1.00 39.77 848 ASN B N 1
ATOM 3020 C CA . ASN B 1 149 ? -5.660 23.313 -0.142 1.00 38.23 848 ASN B CA 1
ATOM 3021 C C . ASN B 1 149 ? -7.003 23.282 0.598 1.00 37.22 848 ASN B C 1
ATOM 3022 O O . ASN B 1 149 ? -7.261 22.357 1.370 1.00 37.73 848 ASN B O 1
ATOM 3027 N N . GLU B 1 150 ? -7.834 24.303 0.405 1.00 35.77 849 GLU B N 1
ATOM 3028 C CA . GLU B 1 150 ? -9.134 24.331 1.076 1.00 34.79 849 GLU B CA 1
ATOM 3029 C C . GLU B 1 150 ? -10.192 23.563 0.294 1.00 33.38 849 GLU B C 1
ATOM 3030 O O . GLU B 1 150 ? -10.407 23.817 -0.895 1.00 32.94 849 GLU B O 1
ATOM 3036 N N . LEU B 1 151 ? -10.864 22.635 0.969 1.00 32.22 850 LEU B N 1
ATOM 3037 C CA . LEU B 1 151 ? -11.913 21.857 0.320 1.00 30.86 850 LEU B CA 1
ATOM 3038 C C . LEU B 1 151 ? -13.199 21.938 1.145 1.00 30.38 850 LEU B C 1
ATOM 3039 O O . LEU B 1 151 ? -13.159 21.873 2.363 1.00 29.44 850 LEU B O 1
ATOM 3044 N N . GLN B 1 152 ? -14.331 22.051 0.461 1.00 30.12 851 GLN B N 1
ATOM 3045 C CA . GLN B 1 152 ? -15.593 22.327 1.131 1.00 30.69 851 GLN B CA 1
ATOM 3046 C C . GLN B 1 152 ? -16.597 21.256 0.813 1.00 30.29 851 GLN B C 1
ATOM 3047 O O . GLN B 1 152 ? -16.666 20.759 -0.327 1.00 29.56 851 GLN B O 1
ATOM 3053 N N . PHE B 1 153 ? -17.367 20.923 1.840 1.00 30.02 852 PHE B N 1
ATOM 3054 C CA . PHE B 1 153 ? -18.325 19.833 1.803 1.00 30.07 852 PHE B CA 1
ATOM 3055 C C . PHE B 1 153 ? -19.634 20.317 2.460 1.00 31.02 852 PHE B C 1
ATOM 3056 O O . PHE B 1 153 ? -19.632 21.295 3.208 1.00 30.44 852 PHE B O 1
ATOM 3064 N N . GLN B 1 154 ? -20.742 19.637 2.171 1.00 32.32 853 GLN B N 1
ATOM 3065 C CA . GLN B 1 154 ? -22.011 19.953 2.822 1.00 34.24 853 GLN B CA 1
ATOM 3066 C C . GLN B 1 154 ? -22.385 18.818 3.754 1.00 34.26 853 GLN B C 1
ATOM 3067 O O . GLN B 1 154 ? -22.325 17.654 3.359 1.00 33.98 853 GLN B O 1
ATOM 3073 N N . ILE B 1 155 ? -22.736 19.141 4.996 1.00 34.90 854 ILE B N 1
ATOM 3074 C CA . ILE B 1 155 ? -23.395 18.161 5.854 1.00 35.82 854 ILE B CA 1
ATOM 3075 C C . ILE B 1 155 ? -24.885 18.457 5.695 1.00 36.53 854 ILE B C 1
ATOM 3076 O O . ILE B 1 155 ? -25.395 19.481 6.173 1.00 35.45 854 ILE B O 1
ATOM 3081 N N . LYS B 1 156 ? -25.563 17.545 5.003 1.00 37.38 855 LYS B N 1
ATOM 3082 C CA . LYS B 1 156 ? -26.900 17.823 4.480 1.00 38.48 855 LYS B CA 1
ATOM 3083 C C . LYS B 1 156 ? -28.006 17.365 5.416 1.00 38.95 855 LYS B C 1
ATOM 3084 O O . LYS B 1 156 ? -27.938 16.280 5.996 1.00 38.31 855 LYS B O 1
ATOM 3090 N N . GLU B 1 157 ? -29.021 18.220 5.545 1.00 39.96 856 GLU B N 1
ATOM 3091 C CA . GLU B 1 157 ? -30.212 17.923 6.335 1.00 40.71 856 GLU B CA 1
ATOM 3092 C C . GLU B 1 157 ? -29.824 17.423 7.714 1.00 41.27 856 GLU B C 1
ATOM 3093 O O . GLU B 1 157 ? -30.266 16.361 8.180 1.00 41.45 856 GLU B O 1
ATOM 3099 N N . CYS B 1 158 ? -28.957 18.210 8.343 1.00 41.35 857 CYS B N 1
ATOM 3100 C CA . CYS B 1 158 ? -28.563 18.005 9.711 1.00 41.53 857 CYS B CA 1
ATOM 3101 C C . CYS B 1 158 ? -29.614 18.714 10.567 1.00 41.60 857 CYS B C 1
ATOM 3102 O O . CYS B 1 158 ? -29.997 19.858 10.269 1.00 41.58 857 CYS B O 1
ATOM 3105 N N . HIS B 1 159 ? -30.097 18.023 11.594 1.00 41.31 858 HIS B N 1
ATOM 3106 C CA . HIS B 1 159 ? -31.164 18.565 12.443 1.00 41.90 858 HIS B CA 1
ATOM 3107 C C . HIS B 1 159 ? -30.630 18.913 13.827 1.00 42.32 858 HIS B C 1
ATOM 3108 O O . HIS B 1 159 ? -31.396 19.044 14.780 1.00 42.33 858 HIS B O 1
ATOM 3115 N N . LEU B 1 160 ? -29.314 19.093 13.920 1.00 42.66 859 LEU B N 1
ATOM 3116 C CA . LEU B 1 160 ? -28.651 19.357 15.193 1.00 43.23 859 LEU B CA 1
ATOM 3117 C C . LEU B 1 160 ? -28.312 20.840 15.343 1.00 43.78 859 LEU B C 1
ATOM 3118 O O . LEU B 1 160 ? -27.888 21.478 14.381 1.00 43.48 859 LEU B O 1
ATOM 3123 N N . ASN B 1 161 ? -28.496 21.384 16.548 1.00 44.34 860 ASN B N 1
ATOM 3124 C CA . ASN B 1 161 ? -28.016 22.739 16.851 1.00 44.67 860 ASN B CA 1
ATOM 3125 C C . ASN B 1 161 ? -26.502 22.735 17.050 1.00 44.51 860 ASN B C 1
ATOM 3126 O O . ASN B 1 161 ? -25.910 21.673 17.256 1.00 44.45 860 ASN B O 1
ATOM 3131 N N . ALA B 1 162 ? -25.896 23.923 17.008 1.00 44.23 861 ALA B N 1
ATOM 3132 C CA . ALA B 1 162 ? -24.443 24.081 17.105 1.00 44.04 861 ALA B CA 1
ATOM 3133 C C . ALA B 1 162 ? -23.838 23.397 18.324 1.00 43.83 861 ALA B C 1
ATOM 3134 O O . ALA B 1 162 ? -22.746 22.839 18.252 1.00 44.09 861 ALA B O 1
ATOM 3136 N N . ASP B 1 163 ? -24.565 23.408 19.434 1.00 43.57 862 ASP B N 1
ATOM 3137 C CA . ASP B 1 163 ? -24.051 22.835 20.674 1.00 43.28 862 ASP B CA 1
ATOM 3138 C C . ASP B 1 163 ? -24.024 21.315 20.701 1.00 42.29 862 ASP B C 1
ATOM 3139 O O . ASP B 1 163 ? -23.092 20.719 21.246 1.00 42.23 862 ASP B O 1
ATOM 3144 N N . THR B 1 164 ? -25.041 20.691 20.112 1.00 41.20 863 THR B N 1
ATOM 3145 C CA . THR B 1 164 ? -25.060 19.237 19.949 1.00 40.34 863 THR B CA 1
ATOM 3146 C C . THR B 1 164 ? -23.974 18.819 18.941 1.00 39.36 863 THR B C 1
ATOM 3147 O O . THR B 1 164 ? -23.329 17.786 19.101 1.00 38.80 863 THR B O 1
ATOM 3151 N N . VAL B 1 165 ? -23.788 19.632 17.903 1.00 38.79 864 VAL B N 1
ATOM 3152 C CA . VAL B 1 165 ? -22.727 19.396 16.911 1.00 38.36 864 VAL B CA 1
ATOM 3153 C C . VAL B 1 165 ? -21.359 19.355 17.593 1.00 38.29 864 VAL B C 1
ATOM 3154 O O . VAL B 1 165 ? -20.583 18.423 17.372 1.00 38.89 864 VAL B O 1
ATOM 3158 N N . SER B 1 166 ? -21.085 20.348 18.445 1.00 38.39 865 SER B N 1
ATOM 3159 C CA A SER B 1 166 ? -19.790 20.466 19.126 0.50 37.98 865 SER B CA 1
ATOM 3160 C CA B SER B 1 166 ? -19.785 20.457 19.117 0.50 38.07 865 SER B CA 1
ATOM 3161 C C . SER B 1 166 ? -19.543 19.307 20.080 1.00 38.00 865 SER B C 1
ATOM 3162 O O . SER B 1 166 ? -18.434 18.759 20.137 1.00 38.01 865 SER B O 1
ATOM 3167 N N . SER B 1 167 ? -20.585 18.942 20.829 1.00 38.32 866 SER B N 1
ATOM 3168 C CA . SER B 1 167 ? -20.518 17.873 21.815 1.00 38.62 866 SER B CA 1
ATOM 3169 C C . SER B 1 167 ? -20.302 16.495 21.189 1.00 38.45 866 SER B C 1
ATOM 3170 O O . SER B 1 167 ? -19.452 15.731 21.637 1.00 38.28 866 SER B O 1
ATOM 3173 N N . LYS B 1 168 ? -21.093 16.165 20.167 1.00 38.60 867 LYS B N 1
ATOM 3174 C CA . LYS B 1 168 ? -20.888 14.915 19.430 1.00 38.71 867 LYS B CA 1
ATOM 3175 C C . LYS B 1 168 ? -19.457 14.825 18.899 1.00 38.25 867 LYS B C 1
ATOM 3176 O O . LYS B 1 168 ? -18.767 13.817 19.099 1.00 37.78 867 LYS B O 1
ATOM 3182 N N . LEU B 1 169 ? -19.026 15.894 18.230 1.00 37.90 868 LEU B N 1
ATOM 3183 C CA . LEU B 1 169 ? -17.687 15.976 17.633 1.00 37.59 868 LEU B CA 1
ATOM 3184 C C . LEU B 1 169 ? -16.575 15.923 18.672 1.00 38.28 868 LEU B C 1
ATOM 3185 O O . LEU B 1 169 ? -15.535 15.319 18.424 1.00 37.75 868 LEU B O 1
ATOM 3190 N N . GLN B 1 170 ? -16.790 16.543 19.840 1.00 38.98 869 GLN B N 1
ATOM 3191 C CA . GLN B 1 170 ? -15.800 16.463 20.922 1.00 39.78 869 GLN B CA 1
ATOM 3192 C C . GLN B 1 170 ? -15.648 15.027 21.424 1.00 39.58 869 GLN B C 1
ATOM 3193 O O . GLN B 1 170 ? -14.543 14.582 21.741 1.00 39.25 869 GLN B O 1
ATOM 3199 N N . ASN B 1 171 ? -16.754 14.287 21.471 1.00 39.81 870 ASN B N 1
ATOM 3200 C CA . ASN B 1 171 ? -16.691 12.868 21.842 1.00 40.10 870 ASN B CA 1
ATOM 3201 C C . ASN B 1 171 ? -15.879 12.014 20.865 1.00 39.66 870 ASN B C 1
ATOM 3202 O O . ASN B 1 171 ? -15.544 10.869 21.168 1.00 39.73 870 ASN B O 1
ATOM 3207 N N . ASN B 1 172 ? -15.559 12.591 19.707 1.00 39.34 871 ASN B N 1
ATOM 3208 C CA . ASN B 1 172 ? -14.759 11.921 18.678 1.00 39.17 871 ASN B CA 1
ATOM 3209 C C . ASN B 1 172 ? -13.393 12.583 18.448 1.00 38.97 871 ASN B C 1
ATOM 3210 O O . ASN B 1 172 ? -12.780 12.431 17.383 1.00 38.83 871 ASN B O 1
ATOM 3215 N N . ASN B 1 173 ? -12.931 13.325 19.454 1.00 38.44 872 ASN B N 1
ATOM 3216 C CA . ASN B 1 173 ? -11.650 14.040 19.411 1.00 37.92 872 ASN B CA 1
ATOM 3217 C C . ASN B 1 173 ? -11.542 15.115 18.323 1.00 37.20 872 ASN B C 1
ATOM 3218 O O . ASN B 1 173 ? -10.456 15.401 17.805 1.00 36.68 872 ASN B O 1
ATOM 3223 N N . VAL B 1 174 ? -12.684 15.711 17.993 1.00 36.54 873 VAL B N 1
ATOM 3224 C CA . VAL B 1 174 ? -12.737 16.853 17.102 1.00 35.55 873 VAL B CA 1
ATOM 3225 C C . VAL B 1 174 ? -13.141 18.046 17.963 1.00 36.53 873 VAL B C 1
ATOM 3226 O O . VAL B 1 174 ? -14.280 18.130 18.456 1.00 35.91 873 VAL B O 1
ATOM 3230 N N . TYR B 1 175 ? -12.200 18.969 18.138 1.00 37.46 874 TYR B N 1
ATOM 3231 C CA . TYR B 1 175 ? -12.365 20.036 19.118 1.00 38.62 874 TYR B CA 1
ATOM 3232 C C . TYR B 1 175 ? -12.819 21.346 18.510 1.00 38.99 874 TYR B C 1
ATOM 3233 O O . TYR B 1 175 ? -12.222 21.816 17.546 1.00 38.28 874 TYR B O 1
ATOM 3242 N N . THR B 1 176 ? -13.883 21.923 19.080 1.00 39.57 875 THR B N 1
ATOM 3243 C CA . THR B 1 176 ? -14.303 23.274 18.733 1.00 40.29 875 THR B CA 1
ATOM 3244 C C . THR B 1 176 ? -13.581 24.253 19.651 1.00 40.93 875 THR B C 1
ATOM 3245 O O . THR B 1 176 ? -13.871 24.341 20.847 1.00 40.44 875 THR B O 1
ATOM 3249 N N . ILE B 1 177 ? -12.637 24.983 19.073 1.00 42.03 876 ILE B N 1
ATOM 3250 C CA . ILE B 1 177 ? -11.777 25.881 19.837 1.00 42.91 876 ILE B CA 1
ATOM 3251 C C . ILE B 1 177 ? -12.335 27.312 19.883 1.00 43.92 876 ILE B C 1
ATOM 3252 O O . ILE B 1 177 ? -11.943 28.114 20.742 1.00 43.87 876 ILE B O 1
ATOM 3257 N N . ALA B 1 178 ? -13.246 27.620 18.958 1.00 44.58 877 ALA B N 1
ATOM 3258 C CA . ALA B 1 178 ? -13.897 28.926 18.896 1.00 45.69 877 ALA B CA 1
ATOM 3259 C C . ALA B 1 178 ? -15.256 28.816 18.210 1.00 46.77 877 ALA B C 1
ATOM 3260 O O . ALA B 1 178 ? -15.429 28.017 17.291 1.00 46.41 877 ALA B O 1
ATOM 3262 N N . LYS B 1 179 ? -16.212 29.620 18.668 1.00 48.33 878 LYS B N 1
ATOM 3263 C CA . LYS B 1 179 ? -17.532 29.721 18.048 1.00 50.24 878 LYS B CA 1
ATOM 3264 C C . LYS B 1 179 ? -17.874 31.194 17.850 1.00 51.36 878 LYS B C 1
ATOM 3265 O O . LYS B 1 179 ? -17.953 31.945 18.824 1.00 51.68 878 LYS B O 1
ATOM 3271 N N . ARG B 1 180 ? -18.057 31.604 16.596 1.00 52.48 879 ARG B N 1
ATOM 3272 C CA . ARG B 1 180 ? -18.337 33.007 16.273 1.00 54.35 879 ARG B CA 1
ATOM 3273 C C . ARG B 1 180 ? -19.674 33.194 15.564 1.00 54.88 879 ARG B C 1
ATOM 3274 O O . ARG B 1 180 ? -19.971 32.489 14.597 1.00 54.59 879 ARG B O 1
ATOM 3282 N N . ASN B 1 181 ? -20.463 34.159 16.042 1.00 55.98 880 ASN B N 1
ATOM 3283 C CA . ASN B 1 181 ? -21.700 34.556 15.360 1.00 57.05 880 ASN B CA 1
ATOM 3284 C C . ASN B 1 181 ? -21.532 35.788 14.467 1.00 57.61 880 ASN B C 1
ATOM 3285 O O . ASN B 1 181 ? -21.174 36.871 14.937 1.00 58.01 880 ASN B O 1
ATOM 3290 N N . VAL B 1 182 ? -21.808 35.607 13.179 1.00 58.24 881 VAL B N 1
ATOM 3291 C CA . VAL B 1 182 ? -21.787 36.693 12.204 1.00 58.74 881 VAL B CA 1
ATOM 3292 C C . VAL B 1 182 ? -23.161 36.799 11.535 1.00 58.97 881 VAL B C 1
ATOM 3293 O O . VAL B 1 182 ? -23.577 35.892 10.806 1.00 59.14 881 VAL B O 1
ATOM 3297 N N . GLU B 1 183 ? -23.865 37.901 11.793 1.00 58.85 882 GLU B N 1
ATOM 3298 C CA . GLU B 1 183 ? -25.142 38.190 11.125 1.00 59.02 882 GLU B CA 1
ATOM 3299 C C . GLU B 1 183 ? -26.172 37.061 11.257 1.00 58.16 882 GLU B C 1
ATOM 3300 O O . GLU B 1 183 ? -26.927 36.787 10.317 1.00 58.64 882 GLU B O 1
ATOM 3306 N N . GLY B 1 184 ? -26.201 36.402 12.409 1.00 57.10 883 GLY B N 1
ATOM 3307 C CA . GLY B 1 184 ? -27.073 35.244 12.586 1.00 55.66 883 GLY B CA 1
ATOM 3308 C C . GLY B 1 184 ? -26.402 33.909 12.304 1.00 54.33 883 GLY B C 1
ATOM 3309 O O . GLY B 1 184 ? -26.780 32.897 12.894 1.00 54.70 883 GLY B O 1
ATOM 3310 N N . GLN B 1 185 ? -25.404 33.903 11.419 1.00 52.92 884 GLN B N 1
ATOM 3311 C CA . GLN B 1 185 ? -24.686 32.674 11.054 1.00 51.40 884 GLN B CA 1
ATOM 3312 C C . GLN B 1 185 ? -23.644 32.278 12.107 1.00 49.66 884 GLN B C 1
ATOM 3313 O O . GLN B 1 185 ? -22.784 33.080 12.462 1.00 49.50 884 GLN B O 1
ATOM 3319 N N . ASP B 1 186 ? -23.741 31.048 12.607 1.00 47.45 885 ASP B N 1
ATOM 3320 C CA . ASP B 1 186 ? -22.734 30.476 13.503 1.00 45.47 885 ASP B CA 1
ATOM 3321 C C . ASP B 1 186 ? -21.568 29.916 12.692 1.00 43.94 885 ASP B C 1
ATOM 3322 O O . ASP B 1 186 ? -21.769 29.251 11.676 1.00 42.99 885 ASP B O 1
ATOM 3327 N N . MET B 1 187 ? -20.353 30.202 13.147 1.00 42.32 886 MET B N 1
ATOM 3328 C CA . MET B 1 187 ? -19.146 29.625 12.578 1.00 40.52 886 MET B CA 1
ATOM 3329 C C . MET B 1 187 ? -18.398 28.942 13.704 1.00 38.56 886 MET B C 1
ATOM 3330 O O . MET B 1 187 ? -18.072 29.567 14.711 1.00 39.15 886 MET B O 1
ATOM 3335 N N . LEU B 1 188 ? -18.183 27.641 13.540 1.00 36.45 887 LEU B N 1
ATOM 3336 C CA A LEU B 1 188 ? -17.487 26.820 14.520 0.50 35.18 887 LEU B CA 1
ATOM 3337 C CA B LEU B 1 188 ? -17.476 26.839 14.529 0.50 35.20 887 LEU B CA 1
ATOM 3338 C C . LEU B 1 188 ? -16.088 26.532 14.007 1.00 34.80 887 LEU B C 1
ATOM 3339 O O . LEU B 1 188 ? -15.940 26.023 12.910 1.00 33.85 887 LEU B O 1
ATOM 3348 N N . TYR B 1 189 ? -15.074 26.863 14.801 1.00 34.07 888 TYR B N 1
ATOM 3349 C CA . TYR B 1 189 ? -13.684 26.670 14.380 1.00 33.68 888 TYR B CA 1
ATOM 3350 C C . TYR B 1 189 ? -13.119 25.483 15.125 1.00 33.04 888 TYR B C 1
ATOM 3351 O O . TYR B 1 189 ? -13.139 25.445 16.359 1.00 32.44 888 TYR B O 1
ATOM 3360 N N . GLN B 1 190 ? -12.627 24.501 14.372 1.00 32.55 889 GLN B N 1
ATOM 3361 C CA . GLN B 1 190 ? -12.339 23.200 14.937 1.00 32.04 889 GLN B CA 1
ATOM 3362 C C . GLN B 1 190 ? -10.990 22.647 14.501 1.00 31.37 889 GLN B C 1
ATOM 3363 O O . GLN B 1 190 ? -10.454 23.021 13.470 1.00 30.84 889 GLN B O 1
ATOM 3369 N N . SER B 1 191 ? -10.437 21.773 15.326 1.00 31.56 890 SER B N 1
ATOM 3370 C CA . SER B 1 191 ? -9.170 21.128 15.019 1.00 32.18 890 SER B CA 1
ATOM 3371 C C . SER B 1 191 ? -9.234 19.658 15.393 1.00 32.23 890 SER B C 1
ATOM 3372 O O . SER B 1 191 ? -10.015 19.252 16.256 1.00 32.17 890 SER B O 1
ATOM 3375 N N . LEU B 1 192 ? -8.394 18.884 14.723 1.00 32.38 891 LEU B N 1
ATOM 3376 C CA . LEU B 1 192 ? -8.146 17.494 15.043 1.00 32.82 891 LEU B CA 1
ATOM 3377 C C . LEU B 1 192 ? -6.766 17.119 14.514 1.00 32.56 891 LEU B C 1
ATOM 3378 O O . LEU B 1 192 ? -6.239 17.773 13.612 1.00 32.11 891 LEU B O 1
ATOM 3383 N N . LYS B 1 193 ? -6.184 16.076 15.101 1.00 33.09 892 LYS B N 1
ATOM 3384 C CA . LYS B 1 193 ? -4.878 15.572 14.713 1.00 33.17 892 LYS B CA 1
ATOM 3385 C C . LYS B 1 193 ? -4.955 14.062 14.509 1.00 32.81 892 LYS B C 1
ATOM 3386 O O . LYS B 1 193 ? -5.636 13.362 15.258 1.00 32.88 892 LYS B O 1
ATOM 3392 N N . LEU B 1 194 ? -4.236 13.572 13.507 1.00 33.15 893 LEU B N 1
ATOM 3393 C CA . LEU B 1 194 ? -4.197 12.137 13.216 1.00 33.25 893 LEU B CA 1
ATOM 3394 C C . LEU B 1 194 ? -3.044 11.472 13.935 1.00 33.95 893 LEU B C 1
ATOM 3395 O O . LEU B 1 194 ? -2.102 12.145 14.368 1.00 34.31 893 LEU B O 1
ATOM 3400 N N . THR B 1 195 ? -3.118 10.149 14.058 1.00 34.15 894 THR B N 1
ATOM 3401 C CA . THR B 1 195 ? -2.057 9.367 14.687 1.00 34.24 894 THR B CA 1
ATOM 3402 C C . THR B 1 195 ? -0.710 9.554 14.000 1.00 34.22 894 THR B C 1
ATOM 3403 O O . THR B 1 195 ? 0.338 9.344 14.612 1.00 34.67 894 THR B O 1
ATOM 3407 N N . ASN B 1 196 ? -0.719 9.942 12.732 1.00 34.12 895 ASN B N 1
ATOM 3408 C CA . ASN B 1 196 ? 0.544 10.171 12.032 1.00 34.21 895 ASN B CA 1
ATOM 3409 C C . ASN B 1 196 ? 1.050 11.622 12.124 1.00 34.59 895 ASN B C 1
ATOM 3410 O O . ASN B 1 196 ? 2.011 11.986 11.448 1.00 35.37 895 ASN B O 1
ATOM 3415 N N . GLY B 1 197 ? 0.381 12.443 12.934 1.00 35.01 896 GLY B N 1
ATOM 3416 C CA . GLY B 1 197 ? 0.833 13.817 13.180 1.00 35.13 896 GLY B CA 1
ATOM 3417 C C . GLY B 1 197 ? 0.188 14.899 12.342 1.00 35.07 896 GLY B C 1
ATOM 3418 O O . GLY B 1 197 ? 0.388 16.090 12.606 1.00 35.03 896 GLY B O 1
ATOM 3419 N N . ILE B 1 198 ? -0.589 14.507 11.335 1.00 34.47 897 ILE B N 1
ATOM 3420 C CA . ILE B 1 198 ? -1.281 15.493 10.490 1.00 34.37 897 ILE B CA 1
ATOM 3421 C C . ILE B 1 198 ? -2.343 16.261 11.300 1.00 33.54 897 ILE B C 1
ATOM 3422 O O . ILE B 1 198 ? -3.187 15.655 11.971 1.00 33.49 897 ILE B O 1
ATOM 3427 N N . TRP B 1 199 ? -2.263 17.590 11.264 1.00 32.20 898 TRP B N 1
ATOM 3428 C CA . TRP B 1 199 ? -3.323 18.441 11.805 1.00 31.61 898 TRP B CA 1
ATOM 3429 C C . TRP B 1 199 ? -4.320 18.804 10.709 1.00 30.32 898 TRP B C 1
ATOM 3430 O O . TRP B 1 199 ? -3.927 19.121 9.584 1.00 29.44 898 TRP B O 1
ATOM 3441 N N . ILE B 1 200 ? -5.613 18.757 11.042 1.00 29.78 899 ILE B N 1
ATOM 3442 C CA . ILE B 1 200 ? -6.651 19.262 10.136 1.00 28.76 899 ILE B CA 1
ATOM 3443 C C . ILE B 1 200 ? -7.377 20.426 10.812 1.00 28.13 899 ILE B C 1
ATOM 3444 O O . ILE B 1 200 ? -7.777 20.316 11.979 1.00 27.66 899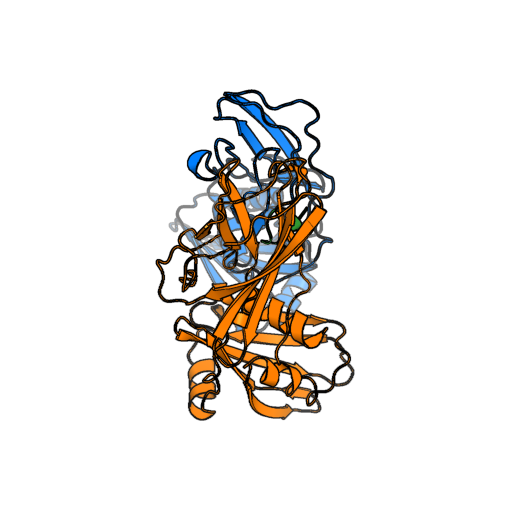 ILE B O 1
ATOM 3449 N N . LEU B 1 201 ? -7.528 21.531 10.077 1.00 27.61 900 LEU B N 1
ATOM 3450 C CA . LEU B 1 201 ? -8.274 22.707 10.535 1.00 27.69 900 LEU B CA 1
ATOM 3451 C C . LEU B 1 201 ? -9.639 22.712 9.844 1.00 27.80 900 LEU B C 1
ATOM 3452 O O . LEU B 1 201 ? -9.735 22.443 8.643 1.00 26.29 900 LEU B O 1
ATOM 3457 N N . ALA B 1 202 ? -10.688 23.024 10.602 1.00 28.18 901 ALA B N 1
ATOM 3458 C CA . ALA B 1 202 ? -12.035 23.022 10.050 1.00 28.42 901 ALA B CA 1
ATOM 3459 C C . ALA B 1 202 ? -12.817 24.260 10.498 1.00 29.22 901 ALA B C 1
ATOM 3460 O O . ALA B 1 202 ? -12.636 24.766 11.614 1.00 29.40 901 ALA B O 1
ATOM 3462 N N . GLU B 1 203 ? -13.672 24.741 9.608 1.00 29.64 902 GLU B N 1
ATOM 3463 C CA . GLU B 1 203 ? -14.647 25.778 9.923 1.00 31.13 902 GLU B CA 1
ATOM 3464 C C . GLU B 1 203 ? -16.001 25.231 9.486 1.00 31.32 902 GLU B C 1
ATOM 3465 O O . GLU B 1 203 ? -16.164 24.810 8.342 1.00 30.95 902 GLU B O 1
ATOM 3471 N N . LEU B 1 204 ? -16.949 25.198 10.410 1.00 31.29 903 LEU B N 1
ATOM 3472 C CA . LEU B 1 204 ? -18.279 24.717 10.080 1.00 32.30 903 LEU B CA 1
ATOM 3473 C C . LEU B 1 204 ? -19.239 25.881 10.182 1.00 33.34 903 LEU B C 1
ATOM 3474 O O . LEU B 1 204 ? -19.334 26.507 11.238 1.00 33.12 903 LEU B O 1
ATOM 3479 N N . ARG B 1 205 ? -19.925 26.166 9.081 1.00 34.68 904 ARG B N 1
ATOM 3480 C CA . ARG B 1 205 ? -20.871 27.264 9.040 1.00 36.59 904 ARG B CA 1
ATOM 3481 C C . ARG B 1 205 ? -22.291 26.751 9.205 1.00 37.35 904 ARG B C 1
ATOM 3482 O O . ARG B 1 205 ? -22.752 25.901 8.429 1.00 36.16 904 ARG B O 1
ATOM 3490 N N . ILE B 1 206 ? -22.960 27.266 10.236 1.00 38.65 905 ILE B N 1
ATOM 3491 C CA . ILE B 1 206 ? -24.356 26.942 10.510 1.00 40.24 905 ILE B CA 1
ATOM 3492 C C . ILE B 1 206 ? -25.233 28.185 10.383 1.00 41.54 905 ILE B C 1
ATOM 3493 O O . ILE B 1 206 ? -25.181 29.094 11.219 1.00 41.91 905 ILE B O 1
ATOM 3498 N N . GLN B 1 207 ? -26.018 28.218 9.314 1.00 43.16 906 GLN B N 1
ATOM 3499 C CA . GLN B 1 207 ? -26.924 29.326 9.036 1.00 45.36 906 GLN B CA 1
ATOM 3500 C C . GLN B 1 207 ? -28.373 28.969 9.437 1.00 45.98 906 GLN B C 1
ATOM 3501 O O . GLN B 1 207 ? -28.970 28.056 8.866 1.00 45.84 906 GLN B O 1
ATOM 3507 N N . PRO B 1 208 ? -28.943 29.688 10.425 1.00 47.13 907 PRO B N 1
ATOM 3508 C CA . PRO B 1 208 ? -30.347 29.436 10.766 1.00 47.46 907 PRO B CA 1
ATOM 3509 C C . PRO B 1 208 ? -31.211 29.508 9.512 1.00 47.71 907 PRO B C 1
ATOM 3510 O O . PRO B 1 208 ? -31.007 30.391 8.672 1.00 48.07 907 PRO B O 1
ATOM 3514 N N . GLY B 1 209 ? -32.127 28.553 9.360 1.00 48.01 908 GLY B N 1
ATOM 3515 C CA . GLY B 1 209 ? -32.958 28.465 8.154 1.00 47.72 908 GLY B CA 1
ATOM 3516 C C . GLY B 1 209 ? -32.321 27.702 7.000 1.00 47.73 908 GLY B C 1
ATOM 3517 O O . GLY B 1 209 ? -32.904 27.579 5.911 1.00 47.42 908 GLY B O 1
ATOM 3518 N N . ASN B 1 210 ? -31.104 27.215 7.233 1.00 47.12 909 ASN B N 1
ATOM 3519 C CA . ASN B 1 210 ? -30.418 26.341 6.293 1.00 46.57 909 ASN B CA 1
ATOM 3520 C C . ASN B 1 210 ? -30.056 25.087 7.083 1.00 45.27 909 ASN B C 1
ATOM 3521 O O . ASN B 1 210 ? -29.269 25.157 8.038 1.00 45.51 909 ASN B O 1
ATOM 3526 N N . PRO B 1 211 ? -30.687 23.949 6.738 1.00 43.81 910 PRO B N 1
ATOM 3527 C CA . PRO B 1 211 ? -30.386 22.671 7.383 1.00 42.61 910 PRO B CA 1
ATOM 3528 C C . PRO B 1 211 ? -29.128 22.013 6.788 1.00 41.49 910 PRO B C 1
ATOM 3529 O O . PRO B 1 211 ? -28.757 20.904 7.180 1.00 41.28 910 PRO B O 1
ATOM 3533 N N . ASN B 1 212 ? -28.486 22.707 5.855 1.00 40.11 911 ASN B N 1
ATOM 3534 C CA . ASN B 1 212 ? -27.271 22.213 5.228 1.00 38.67 911 ASN B CA 1
ATOM 3535 C C . ASN B 1 212 ? -26.086 23.048 5.716 1.00 37.81 911 ASN B C 1
ATOM 3536 O O . ASN B 1 212 ? -26.015 24.236 5.421 1.00 37.18 911 ASN B O 1
ATOM 3541 N N . TYR B 1 213 ? -25.184 22.420 6.474 1.00 36.80 912 TYR B N 1
ATOM 3542 C CA . TYR B 1 213 ? -24.013 23.104 7.053 1.00 35.80 912 TYR B CA 1
ATOM 3543 C C . TYR B 1 213 ? -22.800 22.955 6.136 1.00 34.98 912 TYR B C 1
ATOM 3544 O O . TYR B 1 213 ? -22.554 21.867 5.621 1.00 34.89 912 TYR B O 1
ATOM 3553 N N . THR B 1 214 ? -22.046 24.034 5.949 1.00 33.56 913 THR B N 1
ATOM 3554 C CA . THR B 1 214 ? -20.851 24.004 5.091 1.00 32.03 913 THR B CA 1
ATOM 3555 C C . THR B 1 214 ? -19.633 23.695 5.958 1.00 31.22 913 THR B C 1
ATOM 3556 O O . THR B 1 214 ? -19.344 24.417 6.904 1.00 30.66 913 THR B O 1
ATOM 3560 N N . LEU B 1 215 ? -18.945 22.602 5.643 1.00 29.73 914 LEU B N 1
ATOM 3561 C CA . LEU B 1 215 ? -17.703 22.276 6.316 1.00 29.36 914 LEU B CA 1
ATOM 3562 C C . LEU B 1 215 ? -16.508 22.587 5.406 1.00 29.00 914 LEU B C 1
ATOM 3563 O O . LEU B 1 215 ? -16.383 22.023 4.317 1.00 28.33 914 LEU B O 1
ATOM 3568 N N . SER B 1 216 ? -15.648 23.494 5.861 1.00 28.02 915 SER B N 1
ATOM 3569 C CA . SER B 1 216 ? -14.444 23.872 5.106 1.00 27.98 915 SER B CA 1
ATOM 3570 C C . SER B 1 216 ? -13.239 23.296 5.823 1.00 27.43 915 SER B C 1
ATOM 3571 O O . SER B 1 216 ? -13.088 23.480 7.041 1.00 26.64 915 SER B O 1
ATOM 3574 N N . LEU B 1 217 ? -12.399 22.589 5.071 1.00 27.13 916 LEU B N 1
ATOM 3575 C CA . LEU B 1 217 ? -11.242 21.917 5.646 1.00 27.10 916 LEU B CA 1
ATOM 3576 C C . LEU B 1 217 ? -9.955 22.418 4.994 1.00 27.41 916 LEU B C 1
ATOM 3577 O O . LEU B 1 217 ? -9.867 22.541 3.774 1.00 26.64 916 LEU B O 1
ATOM 3582 N N . LYS B 1 218 ? -8.959 22.692 5.827 1.00 27.80 917 LYS B N 1
ATOM 3583 C CA . LYS B 1 218 ? -7.635 23.070 5.348 1.00 28.40 917 LYS B CA 1
ATOM 3584 C C . LYS B 1 218 ? -6.606 22.187 6.032 1.00 28.13 917 LYS B C 1
ATOM 3585 O O . LYS B 1 218 ? -6.677 21.961 7.226 1.00 27.84 917 LYS B O 1
ATOM 3591 N N . CYS B 1 219 ? -5.671 21.672 5.249 1.00 28.90 918 CYS B N 1
ATOM 3592 C CA . CYS B 1 219 ? -4.701 20.684 5.709 1.00 29.11 918 CYS B CA 1
ATOM 3593 C C . CYS B 1 219 ? -3.526 20.807 4.758 1.00 28.10 918 CYS B C 1
ATOM 3594 O O . CYS B 1 219 ? -3.729 21.079 3.578 1.00 28.10 918 CYS B O 1
ATOM 3597 N N . ARG B 1 220 ? -2.313 20.565 5.249 1.00 28.38 919 ARG B N 1
ATOM 3598 C CA . ARG B 1 220 ? -1.148 20.487 4.363 1.00 27.72 919 ARG B CA 1
ATOM 3599 C C . ARG B 1 220 ? -1.045 19.188 3.569 1.00 28.17 919 ARG B C 1
ATOM 3600 O O . ARG B 1 220 ? -0.207 19.068 2.681 1.00 27.55 919 ARG B O 1
ATOM 3608 N N . ALA B 1 221 ? -1.925 18.236 3.878 1.00 28.30 920 ALA B N 1
ATOM 3609 C CA . ALA B 1 221 ? -2.153 17.062 3.041 1.00 27.81 920 ALA B CA 1
ATOM 3610 C C . ALA B 1 221 ? -3.636 17.022 2.655 1.00 27.64 920 ALA B C 1
ATOM 3611 O O . ALA B 1 221 ? -4.385 16.228 3.207 1.00 27.85 920 ALA B O 1
ATOM 3613 N N . PRO B 1 222 ? -4.060 17.875 1.705 1.00 28.34 921 PRO B N 1
ATOM 3614 C CA . PRO B 1 222 ? -5.496 18.036 1.425 1.00 28.88 921 PRO B CA 1
ATOM 3615 C C . PRO B 1 222 ? -6.164 16.758 0.928 1.00 29.84 921 PRO B C 1
ATOM 3616 O O . PRO B 1 222 ? -7.391 16.681 0.908 1.00 29.20 921 PRO B O 1
ATOM 3620 N N . GLU B 1 223 ? -5.367 15.761 0.539 1.00 30.69 922 GLU B N 1
ATOM 3621 C CA . GLU B 1 223 ? -5.917 14.484 0.091 1.00 31.90 922 GLU B CA 1
ATOM 3622 C C . GLU B 1 223 ? -6.674 13.741 1.195 1.00 32.05 922 GLU B C 1
ATOM 3623 O O . GLU B 1 223 ? -7.526 12.906 0.896 1.00 32.48 922 GLU B O 1
ATOM 3629 N N . VAL B 1 224 ? -6.390 14.046 2.467 1.00 31.61 923 VAL B N 1
ATOM 3630 C CA . VAL B 1 224 ? -7.129 13.403 3.567 1.00 31.27 923 VAL B CA 1
ATOM 3631 C C . VAL B 1 224 ? -8.560 13.938 3.729 1.00 30.55 923 VAL B C 1
ATOM 3632 O O . VAL B 1 224 ? -9.395 13.275 4.340 1.00 30.21 923 VAL B O 1
ATOM 3636 N N . SER B 1 225 ? -8.841 15.109 3.152 1.00 30.68 924 SER B N 1
ATOM 3637 C CA . SER B 1 225 ? -10.047 15.880 3.487 1.00 30.14 924 SER B CA 1
ATOM 3638 C C . SER B 1 225 ? -11.377 15.127 3.316 1.00 29.82 924 SER B C 1
ATOM 3639 O O . SER B 1 225 ? -12.230 15.146 4.229 1.00 28.77 924 SER B O 1
ATOM 3642 N N . GLN B 1 226 ? -11.560 14.483 2.168 1.00 28.42 925 GLN B N 1
ATOM 3643 C CA . GLN B 1 226 ? -12.831 13.779 1.900 1.00 27.95 925 GLN B CA 1
ATOM 3644 C C . GLN B 1 226 ? -13.117 12.733 2.988 1.00 27.77 925 GLN B C 1
ATOM 3645 O O . GLN B 1 226 ? -14.275 12.528 3.398 1.00 27.83 925 GLN B O 1
ATOM 3651 N N . TYR B 1 227 ? -12.059 12.087 3.468 1.00 26.89 926 TYR B N 1
ATOM 3652 C CA . TYR B 1 227 ? -12.193 11.017 4.464 1.00 27.90 926 TYR B CA 1
ATOM 3653 C C . TYR B 1 227 ? -12.580 11.586 5.824 1.00 28.69 926 TYR B C 1
ATOM 3654 O O . TYR B 1 227 ? -13.338 10.957 6.572 1.00 29.63 926 TYR B O 1
ATOM 3663 N N . ILE B 1 228 ? -12.062 12.776 6.132 1.00 28.71 927 ILE B N 1
ATOM 3664 C CA . ILE B 1 228 ? -12.431 13.511 7.340 1.00 29.54 927 ILE B CA 1
ATOM 3665 C C . ILE B 1 228 ? -13.894 13.948 7.240 1.00 29.63 927 ILE B C 1
ATOM 3666 O O . ILE B 1 228 ? -14.675 13.715 8.158 1.00 29.51 927 ILE B O 1
ATOM 3671 N N . TYR B 1 229 ? -14.258 14.567 6.123 1.00 29.64 928 TYR B N 1
ATOM 3672 C CA . TYR B 1 229 ? -15.658 14.915 5.892 1.00 30.15 928 TYR B CA 1
ATOM 3673 C C . TYR B 1 229 ? -16.593 13.708 6.110 1.00 30.11 928 TYR B C 1
ATOM 3674 O O . TYR B 1 229 ? -17.634 13.822 6.769 1.00 28.99 928 TYR B O 1
ATOM 3683 N N . GLN B 1 230 ? -16.218 12.561 5.557 1.00 30.04 929 GLN B N 1
ATOM 3684 C CA . GLN B 1 230 ? -17.102 11.398 5.584 1.00 30.84 929 GLN B CA 1
ATOM 3685 C C . GLN B 1 230 ? -17.390 10.944 6.999 1.00 31.41 929 GLN B C 1
ATOM 3686 O O . GLN B 1 230 ? -18.541 10.697 7.342 1.00 30.76 929 GLN B O 1
ATOM 3692 N N . VAL B 1 231 ? -16.348 10.859 7.830 1.00 32.20 930 VAL B N 1
ATOM 3693 C CA . VAL B 1 231 ? -16.551 10.410 9.203 1.00 33.71 930 VAL B CA 1
ATOM 3694 C C . VAL B 1 231 ? -17.215 11.493 10.061 1.00 34.44 930 VAL B C 1
ATOM 3695 O O . VAL B 1 231 ? -18.040 11.195 10.920 1.00 34.88 930 VAL B O 1
ATOM 3699 N N . TYR B 1 232 ? -16.898 12.751 9.757 1.00 35.24 931 TYR B N 1
ATOM 3700 C CA . TYR B 1 232 ? -17.560 13.928 10.312 1.00 36.25 931 TYR B CA 1
ATOM 3701 C C . TYR B 1 232 ? -19.070 13.845 10.074 1.00 36.90 931 TYR B C 1
ATOM 3702 O O . TYR B 1 232 ? -19.864 14.023 11.008 1.00 37.63 931 TYR B O 1
ATOM 3711 N N . ASP B 1 233 ? -19.456 13.562 8.825 1.00 36.88 932 ASP B N 1
ATOM 3712 C CA . ASP B 1 233 ? -20.861 13.393 8.429 1.00 37.59 932 ASP B CA 1
ATOM 3713 C C . ASP B 1 233 ? -21.525 12.273 9.238 1.00 37.48 932 ASP B C 1
ATOM 3714 O O . ASP B 1 233 ? -22.589 12.471 9.825 1.00 37.77 932 ASP B O 1
ATOM 3719 N N . SER B 1 234 ? -20.873 11.112 9.273 1.00 37.61 933 SER B N 1
ATOM 3720 C CA . SER B 1 234 ? -21.354 9.946 10.003 1.00 38.16 933 SER B CA 1
ATOM 3721 C C . SER B 1 234 ? -21.587 10.234 11.482 1.00 38.61 933 SER B C 1
ATOM 3722 O O . SER B 1 234 ? -22.555 9.745 12.058 1.00 37.93 933 SER B O 1
ATOM 3725 N N . ILE B 1 235 ? -20.682 11.002 12.093 1.00 38.66 934 ILE B N 1
ATOM 3726 C CA . ILE B 1 235 ? -20.789 11.345 13.512 1.00 39.13 934 ILE B CA 1
ATOM 3727 C C . ILE B 1 235 ? -22.055 12.164 13.774 1.00 39.68 934 ILE B C 1
ATOM 3728 O O . ILE B 1 235 ? -22.760 11.914 14.746 1.00 40.27 934 ILE B O 1
ATOM 3733 N N . LEU B 1 236 ? -22.35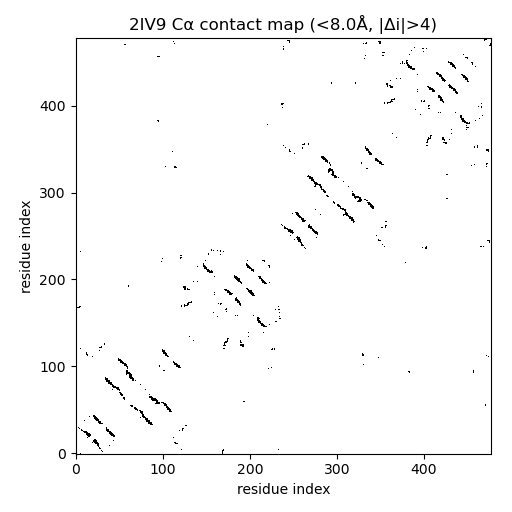1 13.118 12.895 1.00 40.66 935 LEU B N 1
ATOM 3734 C CA . LEU B 1 236 ? -23.497 13.996 13.081 1.00 41.77 935 LEU B CA 1
ATOM 3735 C C . LEU B 1 236 ? -24.819 13.358 12.646 1.00 43.59 935 LEU B C 1
ATOM 3736 O O . LEU B 1 236 ? -25.889 13.876 12.977 1.00 44.09 935 LEU B O 1
ATOM 3741 N N . LYS B 1 237 ? -24.748 12.252 11.907 1.00 45.30 936 LYS B N 1
ATOM 3742 C CA . LYS B 1 237 ? -25.959 11.507 11.526 1.00 47.39 936 LYS B CA 1
ATOM 3743 C C . LYS B 1 237 ? -26.236 10.336 12.472 1.00 48.50 936 LYS B C 1
ATOM 3744 O O . LYS B 1 237 ? -27.201 9.593 12.283 1.00 49.10 936 LYS B O 1
ATOM 3750 N N . ASN B 1 238 ? -25.380 10.179 13.477 1.00 49.68 937 ASN B N 1
ATOM 3751 C CA . ASN B 1 238 ? -25.467 9.085 14.436 1.00 50.88 937 ASN B CA 1
ATOM 3752 C C . ASN B 1 238 ? -25.312 9.578 15.879 1.00 51.43 937 ASN B C 1
ATOM 3753 O O . ASN B 1 238 ? -25.581 10.745 16.187 1.00 51.84 937 ASN B O 1
ATOM 3759 N N . SER C 2 1 ? -21.266 1.662 0.846 1.00 32.30 1 SER P N 1
ATOM 3760 C CA . SER C 2 1 ? -19.878 2.000 1.275 1.00 31.00 1 SER P CA 1
ATOM 3761 C C . SER C 2 1 ? -18.906 2.062 0.084 1.00 30.58 1 SER P C 1
ATOM 3762 O O . SER C 2 1 ? -19.185 1.509 -0.997 1.00 30.94 1 SER P O 1
ATOM 3765 N N . PHE C 2 2 ? -17.772 2.731 0.288 1.00 29.31 2 PHE P N 1
ATOM 3766 C CA . PHE C 2 2 ? -16.665 2.694 -0.674 1.00 28.22 2 PHE P CA 1
ATOM 3767 C C . PHE C 2 2 ? -15.302 2.542 0.007 1.00 27.87 2 PHE P C 1
ATOM 3768 O O . PHE C 2 2 ? -14.889 3.397 0.797 1.00 28.23 2 PHE P O 1
ATOM 3776 N N . GLY C 2 3 ? -14.615 1.448 -0.323 1.00 27.28 3 GLY P N 1
ATOM 3777 C CA . GLY C 2 3 ? -13.374 1.063 0.322 1.00 26.80 3 GLY P CA 1
ATOM 3778 C C . GLY C 2 3 ? -13.449 -0.079 1.327 1.00 27.05 3 GLY P C 1
ATOM 3779 O O . GLY C 2 3 ? -12.446 -0.402 1.958 1.00 27.29 3 GLY P O 1
ATOM 3780 N N . ASP C 2 4 ? -14.633 -0.684 1.485 1.00 27.97 4 ASP P N 1
ATOM 3781 C CA . ASP C 2 4 ? -14.863 -1.730 2.503 1.00 28.00 4 ASP P CA 1
ATOM 3782 C C . ASP C 2 4 ? -14.929 -3.118 1.848 1.00 27.76 4 ASP P C 1
ATOM 3783 O O . ASP C 2 4 ? -15.567 -4.056 2.358 1.00 27.95 4 ASP P O 1
ATOM 3788 N N . GLY C 2 5 ? -14.259 -3.250 0.712 1.00 27.81 5 GLY P N 1
ATOM 3789 C CA . GLY C 2 5 ? -14.031 -4.557 0.089 1.00 28.18 5 GLY P CA 1
ATOM 3790 C C . GLY C 2 5 ? -15.319 -5.186 -0.414 1.00 28.70 5 GLY P C 1
ATOM 3791 O O . GLY C 2 5 ? -16.151 -4.511 -1.051 1.00 27.98 5 GLY P O 1
ATOM 3792 N N . PHE C 2 6 ? -15.480 -6.475 -0.114 1.00 29.31 6 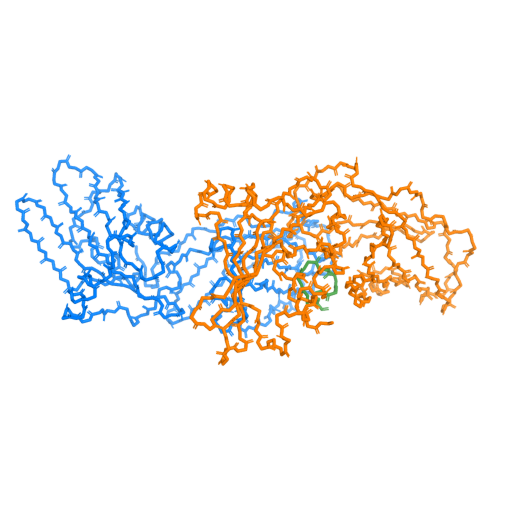PHE P N 1
ATOM 3793 C CA . PHE C 2 6 ? -16.688 -7.230 -0.452 1.00 29.91 6 PHE P CA 1
ATOM 3794 C C . PHE C 2 6 ? -17.971 -6.561 0.050 1.00 29.86 6 PHE P C 1
ATOM 3795 O O . PHE C 2 6 ? -19.022 -6.727 -0.534 1.00 30.81 6 PHE P O 1
ATOM 3803 N N . ALA C 2 7 ? -17.884 -5.796 1.129 1.00 30.45 7 ALA P N 1
ATOM 3804 C CA . ALA C 2 7 ? -19.049 -5.125 1.696 1.00 30.33 7 ALA P CA 1
ATOM 3805 C C . ALA C 2 7 ? -19.535 -3.931 0.849 1.00 30.39 7 ALA P C 1
ATOM 3806 O O . ALA C 2 7 ? -20.645 -3.430 1.049 1.00 30.39 7 ALA P O 1
ATOM 3808 N N . ASP C 2 8 ? -18.710 -3.486 -0.102 1.00 29.95 8 ASP P N 1
ATOM 3809 C CA . ASP C 2 8 ? -19.110 -2.463 -1.070 1.00 30.07 8 ASP P CA 1
ATOM 3810 C C . ASP C 2 8 ? -20.178 -2.959 -2.052 1.00 30.41 8 ASP P C 1
ATOM 3811 O O . ASP C 2 8 ? -20.867 -2.153 -2.673 1.00 31.20 8 ASP P O 1
ATOM 3816 N N . PHE C 2 9 ? -20.278 -4.273 -2.221 1.00 30.93 9 PHE P N 1
ATOM 3817 C CA . PHE C 2 9 ? -21.088 -4.877 -3.290 1.00 31.37 9 PHE P CA 1
ATOM 3818 C C . PHE C 2 9 ? -22.243 -5.749 -2.776 1.00 32.68 9 PHE P C 1
ATOM 3819 O O . PHE C 2 9 ? -22.066 -6.530 -1.837 1.00 34.26 9 PHE P O 1
#

Secondary structure (DSSP, 8-state):
--TT---PPPEEEE-GGGTTTEEEEEEEEEETTEEEEEEEEEE-SSS-B---EEEE--BTT--EESS-----S-B-TT-EEEEEEEEES-S-B---SSTTEEEEEEE-SS-EEEEEEE--GGGGB-S-----HHHHHHHHHHS-TTS-EEEEEES----HHHHHHHHHTTT-EEEEEEEETTEEEEEEEEEBTTS-EEEEEEEE-TT-SEEEEEEE-SSGGGHHHHHHHHHHHHH-/----PPPEEEE-GGGTTTEEEEEEEEEETTEEEEEEEEEE-SSS-B---EEEE--BTT--EESS-----SPBPTT-EEEEEEEEES-S-B---SSTTEEEEEEE-SS-EEEEEEE--GGGGB-S-----HHHHHHHHHHS-GGG-EEEEETT----HHHHHHHHHTTT-EEEEEEEETTEEEEEEEEEBTTS-EEEEEEEE-TT---EEEEEE-SSGGGHHHHHHHHHHHHT-/--SSGGGG-

B-factor: mean 39.13, std 9.44, range [19.67, 69.84]

Radius of gyration: 25.74 Å; Cα contacts (8 Å, |Δi|>4): 1122; chains: 3; bounding box: 38×74×64 Å

Foldseek 3Di:
DDQQADKDDWDWFDPCVQVVQWTKTWTWTAHPNWIKIKIKIFGQHQAWKADKWKFKDAAAQQKTFPDTFDDPDIQHHGRMDIGITIIDRNHHHDQDVVRQKIKMWMDIPPGIGIGIDGHQQLSFWDLPKFDDPVCLVVVVVPQDCVLKDKDKQAQFDDDPVVLQVLCVSSQKHFNDWDDDDQKIWTWIWIAGNNGWIKIWIWIDHPVGSMIMIMIGTPPSSCVVSVVVNSNSSRVD/DADKDAWDFQDPCVQPVQWTKTWTWDAPPNWIKIKIKIAGQHQDKKADKFKFWDAAAQQKTFPDTQDDHDIHHHGRMDIGITIIDRNHHHDQDVVRQKIWMWIDIPPGIGIGIDGHQQLSFWGLPKFDDPVCLVVVVVPFDCVLKDKDKLAQQPDDPVVLQVLCVSSNKHFNDWDDDPQKIKTWIWIAGNNGWIKTWIWIDHVVHSIIMIMIGTPPSSCVVSVVVVSSVSSVD/DPPPPPVVD

Solvent-accessible surface area: 22404 Å² total; per-residue (Å²): 147,53,112,32,6,57,64,36,110,93,55,85,32,5,44,11,143,161,0,100,10,0,36,0,18,2,13,4,10,26,76,154,65,108,13,48,0,39,1,33,0,23,0,122,23,180,113,64,0,36,90,16,25,15,65,23,7,96,1,14,11,0,4,59,25,57,67,112,14,73,36,177,99,52,1,88,49,132,77,63,46,115,18,62,3,38,11,45,31,161,12,69,97,5,51,1,55,58,13,14,17,0,4,0,0,0,42,2,62,62,15,10,14,24,8,42,8,104,5,40,1,13,3,0,0,35,95,107,0,138,15,130,155,155,74,7,80,45,32,36,147,95,3,71,114,94,26,42,74,118,37,76,0,116,130,5,146,44,94,6,103,50,0,26,57,38,0,103,42,6,24,0,32,37,16,34,107,127,102,101,164,47,47,26,35,1,31,0,0,0,41,1,40,76,44,44,81,0,2,0,30,0,101,16,58,100,91,49,61,31,7,27,0,9,0,10,0,158,19,42,85,3,0,89,28,0,54,84,10,0,27,40,6,8,91,100,113,32,43,70,24,110,96,26,61,4,1,25,13,140,94,0,120,12,0,30,0,23,1,10,3,8,54,122,104,66,106,15,48,0,20,1,32,0,24,0,112,20,178,90,80,0,34,84,15,39,24,131,17,62,109,2,17,10,0,3,60,26,56,72,114,10,64,26,164,92,59,1,78,57,131,83,56,42,113,19,64,3,41,12,46,31,162,13,72,100,77,146,14,61,1,17,10,4,0,79,4,18,0,83,7,55,55,60,69,15,122,5,10,0,44,5,19,0,11,2,0,2,31,72,106,0,137,16,128,144,150,73,0,100,56,33,38,172,97,3,57,108,143,21,47,16,88,9,73,0,126,100,4,155,39,98,8,97,52,0,25,64,60,0,107,89,12,26,0,37,38,23,11,106,143,101,75,169,36,53,28,42,0,26,0,0,1,46,1,43,75,45,45,85,0,2,0,30,0,78,16,65,95,90,43,54,40,13,18,0,9,0,3,0,155,18,18,63,3,0,11,14,0,30,58,6,3,34,32,5,6,93,114,98,23,0,13,1,19,36,12,77

Organism: Homo sapiens (NCBI:txid9606)

Sequence (478 aa):
MAPGGYVAPKAVWLPAVKAKGLEISSGTFTHRQGHIYMEEMNFTNKALQHMTDFAIQFNKNSFGVIPSTPLAIHTPLMPNQSIDVSLPLNTLGPVMKMEPLNNLQVAVVKNNIDVFYFSCLIPLNVLFVEDGKMERQVFLATWKDIPNENELQFQIKECHLNADTVSSKLQNNNVYTIAKRNVEGQDMLYQSLKLTNGIWILAELRIQPGNPNYTLSLKCRAPEVVSQYIYQVYDSILKNGGYVAPKAVWLPAVKAKGLEISGTFTHRQGHIYMEMNFTNKALQHHMTDFAIQFNKNSFGVIPSTPLAIHTPLMPNQSIDVSLPLNTLGPVMKMEPLNNLQVAVKNNIDVFYFSCLIPLNVLFVEDGKMERQVFLATWKDDIPNENELQFQIKECHLNADTVSSSKLQNNNVYTIAKRNVEGQDMLLYQSLKLTNGIWILAELRIQPGNPNYTLSLKCRAPEVSQYIYQVYDSILKNSFGDGFADF

InterPro domains:
  IPR000225 Armadillo [SM00185] (149-189)
  IPR000225 Armadillo [SM00185] (273-311)
  IPR002553 Clathrin/coatomer adaptor, adaptin-like, N-terminal [PF01602] (12-533)
  IPR008152 Clathrin adaptor, alpha/beta/gamma-adaptin, appendage, Ig-like subdomain [PF02883] (712-817)
  IPR008152 Clathrin adaptor, alpha/beta/gamma-adaptin, appendage, Ig-like subdomain [SM00809] (707-817)
  IPR009028 Coatomer/calthrin adaptor appendage, C-terminal subdomain [SSF55711] (825-937)
  IPR011989 Armadillo-like helical [G3DSA:1.25.10.10] (1-591)
  IPR012295 TBP domain superfamily [G3DSA:3.30.310.10] (822-937)
  IPR013037 Clathrin adaptor, beta-adaptin, appendage, Ig-like subdomain [G3DSA:2.60.40.1150] (705-821)
  IPR013041 Clathrin adaptor, appendage, Ig-like subdomain superfamily [SSF49348] (707-823)
  IPR015151 Beta-adaptin appendage, C-terminal subdomain [PF09066] (827-935)
  IPR015151 Beta-adaptin appendage, C-terminal subdomain [SM01020] (826-936)
  IPR016024 Armadillo-type fold [SSF48371] (6-580)
  IPR016342 AP-1/2/4 complex subunit beta [PIRSF002291] (2-765)
  IPR026739 AP complex subunit beta [PTHR11134] (2-902)

Nearest PDB structures (foldseek):
  1e42-assembly1_A  TM=9.963E-01  e=2.286E-44  Homo sapiens
  1pzd-assembly1_A  TM=4.578E-01  e=8.299E-09  Bos taurus
  2mj7-assembly1_A  TM=7.729E-01  e=1.098E-05  Homo sapiens
  1r4x-assembly1_A  TM=4.505E-01  e=9.760E-09  Homo sapiens
  4esq-assembly1_A  TM=1.977E-01  e=3.723E-01  Mycobacterium tuberculosis H37Rv

GO terms:
  GO:0005515 protein binding (F, IPI)
  GO:0030276 clathrin binding (F, IDA)
  GO:0030131 clathrin adaptor complex (C, IDA)
  GO:0030276 clathrin binding (F, IPI)
  GO:0036020 endolysosome membrane (C, TAS)
  GO:0005829 cytosol (C, TAS)
  GO:0005886 plasma membrane (C, TAS)
  GO:0030666 endocytic vesicle membrane (C, TAS)
  GO:0030669 clathrin-coated endocytic vesicle membrane (C, TAS)
  GO:0005048 signal sequence binding (F, TAS)
  GO:0030276 clathrin binding (F, TAS)
  GO:0035615 clathrin-cargo adaptor activity (F, TAS)
  GO:0030122 AP-2 adaptor complex (C, TAS)
  GO:0072583 clathrin-dependent endocytosis (P, TAS)
  GO:0030122 AP-2 adaptor complex (C, IMP)
  GO:0030122 AP-2 adaptor complex (C, IDA)
  GO:0072583 clathrin-dependent endocytosis (P, IDA)
  GO:0016020 membrane (C, HDA)
  GO:0048488 synaptic vesicle endocytosis (P, IMP)
  GO:0048488 synaptic vesicle endocytosis (P, IDA)

CATH classification: 2.60.40.1150 (+1 more: 3.30.310.10)